Protein 7Y52 (pdb70)

Radius of gyration: 22.44 Å; Cα contacts (8 Å, |Δi|>4): 808; chains: 2; bounding box: 52×58×63 Å

Secondary structure (DSSP, 8-state):
--S--EEEE----SGGGTTBGGGHHHHHHHHHHHTTT--EEEETTTEEEEEEEETTEEEEEEEE-S-GGGHHHHHHHHHHHHT--GGGEEEEEEETTS-TT-EEEEEE---TT-HHHHHHHHHHT-SEEEEEEEE--SPPTT--HHHHHTSBPPTTTHHHHHHHHHHHHHHHHHHHTT--HHHHHHHH-/-EEEEE---SSGGGTTBGGGHHHHHHHHHHHHTT---EEETTTEEEEEEEETTEEEEEEEE-S-GGGTHHHHHHHHHHHT--GGGEEEEEEETTS-TT-EEEEEE---TT-HHHHHHHHHHT-SEEEEEEEE--SPPTT--HHHHHTSB--TTTHHHHHHHHHHHHHHHHHHHTT--HHHHHHHH-

B-factor: mean 31.74, std 9.85, range [12.6, 86.65]

Foldseek 3Di:
DAAAAEEEFEWEDDPLQCQFQFRLRVVLLVVLCVVLVWDWDDDPLQWTKTWDDDPHGIHIYIYHHPGQLQSLSRVLVVCVVVVHALNNYEYEGEDQPDAQLAKAKDQFDDCPPRNNLVNNCVSRVGRGHIYIYHYQYHQPDPDDPVRRRRDHRDPVRVVSNVNSSVVVSVLVVVRSVPDDSVRSNVVRD/DAEEEFEWEDDPLQCQFQFRLRVVLVVVLCVVQVWDWDDDPQQWTWTWDAFPHHIYIYIYHHPGQLQLLSRVLVVCVVVVHAQQRYEYEGEDQPDAQLAKAKDQFDDCNPRSNLVNNCVNNVGRGHIYIYHYQYHDPDPDDPVRRRRDHHDPVRVVSSVNSSVLVSVLVVVVSNPDHSVVSNVVGD

Organism: Enterococcus faecium (NCBI:txid1352)

Solvent-accessible surface area: 17062 Å² total; per-residue (Å²): 79,154,41,32,47,0,0,0,0,0,1,12,25,51,112,163,40,74,151,8,2,22,1,0,0,17,31,0,0,29,32,1,9,180,48,18,166,8,117,42,71,89,30,123,64,71,3,49,7,1,87,8,126,47,136,70,105,78,12,4,0,0,27,2,61,12,102,4,86,74,0,0,97,0,0,9,52,0,4,108,135,55,52,16,134,25,111,15,1,2,0,0,12,2,20,54,130,14,62,17,18,118,11,84,0,86,69,141,26,89,21,72,70,21,69,0,0,85,8,0,37,80,83,27,141,39,60,92,4,27,1,0,41,0,0,1,13,136,40,48,87,131,77,72,79,88,99,3,10,74,19,84,21,42,183,145,32,66,85,84,1,67,66,0,13,12,52,0,2,24,0,1,40,29,16,14,49,64,47,64,18,92,48,0,43,128,71,24,84,83,72,0,1,0,0,0,1,10,23,48,109,165,44,79,146,8,18,24,2,0,0,17,33,0,0,46,32,0,4,152,55,25,122,12,107,49,131,112,33,121,59,72,3,49,10,1,89,18,148,34,86,58,41,72,0,0,0,0,26,0,51,7,102,8,92,61,0,0,100,0,0,13,40,0,8,111,147,41,57,12,36,41,127,44,0,4,0,0,8,3,25,37,106,17,50,26,24,96,10,71,0,88,59,133,23,85,19,65,75,18,78,0,0,101,8,0,39,82,82,27,141,40,60,90,4,22,0,0,42,0,0,1,14,135,29,80,86,107,47,68,65,99,86,17,9,72,40,78,17,60,146,109,52,62,81,83,0,61,67,1,6,7,46,0,2,22,0,0,30,36,22,6,42,62,50,56,18,74,56,0,36,120,76,33,85

Nearest PDB structures (foldseek):
  7y52-assembly2_B  TM=9.949E-01  e=8.797E-41  Enterococcus faecium
  8iu6-assembly2_B  TM=9.894E-01  e=4.538E-39  Enterococcus faecium
  4yly-assembly1_A  TM=9.719E-01  e=1.284E-25  Staphylococcus aureus
  4yly-assembly2_B  TM=9.723E-01  e=1.656E-25  Staphylococcus aureus
  1ryb-assembly1_A  TM=9.528E-01  e=1.495E-22  Zea mays

Sequence (375 aa):
AMGMKMIVGLGNPGTKYQYTKHNIGFMVVDKIAREHHQQAATFKKNPFEAEVAEFFHNGEKILLVKPQTFMNESGRAVGPLMTYFGIIYPEELVVIYDDLDLAVGKIRLRQKGSAGGHNGIKSIIISSHLNTNVFDRIKVGIGRPEGKKTVVQHVLSPFSKENQPLIEESMMCCQSVKAVEYLIEGHSFVDAMNRFNMKMIVGLGNPGTKYQYTKHNIGFMVVDKIAREHQATFKKNPFEAEVAEFFHNGEKILLVKPQTFMNESGRAVGPLMMTTYFGIYPEELVVIYDDLDLAVGKIRLRQKGSAGGHNGIKSIISHLNTNVFDRIKVGIGRPEGKKTVVQHVLSPFSKENQPLIEESMCCQSVKAVEYLIEGHSFVDAMNRFN

Structure (mmCIF, N/CA/C/O backbone):
data_7Y52
#
_entry.id   7Y52
#
_cell.length_a   38.821
_cell.length_b   74.835
_cell.length_c   63.751
_cell.angle_alpha   90.000
_cell.angle_beta   104.851
_cell.angle_gamma   90.000
#
_symmetry.space_group_name_H-M   'P 1 21 1'
#
loop_
_entity.id
_entity.type
_entity.pdbx_description
1 polymer 'Peptidyl-tRNA hydrolase'
2 non-polymer 'SODIUM ION'
3 non-polymer DI(HYDROXYETHYL)ETHER
4 non-polymer 'SULFATE ION'
5 non-polymer 1,2-ETHANEDIOL
6 water water
#
loop_
_atom_site.group_PDB
_atom_site.id
_atom_site.type_symbol
_atom_site.label_atom_id
_atom_site.label_alt_id
_atom_site.label_comp_id
_atom_site.label_asym_id
_atom_site.label_entity_id
_atom_site.label_seq_id
_atom_site.pdbx_PDB_ins_code
_atom_site.Cartn_x
_atom_site.Cartn_y
_atom_site.Cartn_z
_atom_site.occupancy
_atom_site.B_iso_or_equiv
_atom_site.auth_seq_id
_atom_site.auth_comp_id
_atom_site.auth_asym_id
_atom_site.auth_atom_id
_atom_site.pdbx_PDB_model_num
ATOM 1 N N . ALA A 1 1 ? -1.13281 -35.50062 29.24971 1.000 46.10423 -2 ALA A N 1
ATOM 2 C CA . ALA A 1 1 ? -1.42780 -34.08994 29.04629 1.000 45.40730 -2 ALA A CA 1
ATOM 3 C C . ALA A 1 1 ? -0.97369 -33.68358 27.65684 1.000 57.55060 -2 ALA A C 1
ATOM 4 O O . ALA A 1 1 ? 0.14296 -34.03048 27.24247 1.000 58.99201 -2 ALA A O 1
ATOM 6 N N . MET A 1 2 ? -1.87643 -32.99281 26.94769 1.000 59.69597 -1 MET A N 1
ATOM 7 C CA . MET A 1 2 ? -1.67282 -32.41054 25.61980 1.000 59.07401 -1 MET A CA 1
ATOM 8 C C . MET A 1 2 ? -2.54408 -31.16243 25.52480 1.000 54.40505 -1 MET A C 1
ATOM 9 O O . MET A 1 2 ? -3.53108 -31.02211 26.25673 1.000 62.37313 -1 MET A O 1
ATOM 14 N N . GLY A 1 3 ? -2.16684 -30.24691 24.63148 1.000 49.10395 0 GLY A N 1
ATOM 15 C CA . GLY A 1 3 ? -2.95749 -29.04639 24.40317 1.000 41.43140 0 GLY A CA 1
ATOM 16 C C . GLY A 1 3 ? -2.63267 -27.88353 25.32520 1.000 35.51776 0 GLY A C 1
ATOM 17 O O . GLY A 1 3 ? -2.45250 -28.06954 26.52093 1.000 39.42019 0 GLY A O 1
ATOM 18 N N . MET A 1 4 ? -2.57533 -26.68036 24.79040 1.000 35.61483 1 MET A N 1
ATOM 19 C CA . MET A 1 4 ? -2.19285 -25.51406 25.57348 1.000 35.15744 1 MET A CA 1
ATOM 20 C C . MET A 1 4 ? -3.31355 -25.10008 26.52906 1.000 37.82405 1 MET A C 1
ATOM 21 O O . MET A 1 4 ? -4.45189 -24.88817 26.09884 1.000 34.24142 1 MET A O 1
ATOM 26 N N . LYS A 1 5 ? -2.97891 -24.94040 27.82400 1.000 35.62940 2 LYS A N 1
ATOM 27 C CA . LYS A 1 5 ? -3.94625 -24.57294 28.86400 1.000 33.37365 2 LYS A CA 1
ATOM 28 C C . LYS A 1 5 ? -3.44407 -23.34272 29.61067 1.000 36.90483 2 LYS A C 1
ATOM 29 O O . LYS A 1 5 ? -4.23747 -22.52280 30.07791 1.000 36.95718 2 LYS A O 1
ATOM 35 N N . MET A 1 6 ? -2.12684 -23.17197 29.68493 1.000 31.24578 3 MET A N 1
ATOM 36 C CA . MET A 1 6 ? -1.50028 -22.04298 30.37880 1.000 29.21321 3 MET A CA 1
ATOM 37 C C . MET A 1 6 ? -0.45480 -21.33613 29.54187 1.000 25.86637 3 MET A C 1
ATOM 38 O O . MET A 1 6 ? 0.49537 -21.97770 29.07436 1.000 24.16758 3 MET A O 1
ATOM 43 N N . ILE A 1 7 ? -0.58044 -20.01098 29.46801 1.000 22.47172 4 ILE A N 1
ATOM 44 C CA . ILE A 1 7 ? 0.45330 -19.10509 28.95987 1.000 22.79683 4 ILE A CA 1
ATOM 45 C C . ILE A 1 7 ? 1.00821 -18.24542 30.09175 1.000 20.00163 4 ILE A C 1
ATOM 46 O O . ILE A 1 7 ? 0.31061 -17.38927 30.65474 1.000 23.93349 4 ILE A O 1
ATOM 51 N N . VAL A 1 8 ? 2.28922 -18.43544 30.38501 1.000 20.25827 5 VAL A N 1
ATOM 52 C CA . VAL A 1 8 ? 2.98892 -17.65644 31.39145 1.000 16.91736 5 VAL A CA 1
ATOM 53 C C . VAL A 1 8 ? 3.83834 -16.58686 30.71052 1.000 19.24822 5 VAL A C 1
ATOM 54 O O . VAL A 1 8 ? 4.57380 -16.88448 29.76447 1.000 20.12485 5 VAL A O 1
ATOM 58 N N . GLY A 1 9 ? 3.71838 -15.33578 31.16261 1.000 17.40063 6 GLY A N 1
ATOM 59 C CA . GLY A 1 9 ? 4.58272 -14.24224 30.71133 1.000 16.21692 6 GLY A CA 1
ATOM 60 C C . GLY A 1 9 ? 5.47571 -13.82525 31.86972 1.000 19.91018 6 GLY A C 1
ATOM 61 O O . GLY A 1 9 ? 4.98214 -13.53710 32.95868 1.000 18.43437 6 GLY A O 1
ATOM 62 N N . LEU A 1 10 ? 6.78981 -13.80292 31.63245 1.000 17.67504 7 LEU A N 1
ATOM 63 C CA . LEU A 1 10 ? 7.74214 -13.52436 32.71311 1.000 14.30892 7 LEU A CA 1
ATOM 64 C C . LEU A 1 10 ? 8.00273 -12.04154 32.89167 1.000 18.24844 7 LEU A C 1
ATOM 65 O O . LEU A 1 10 ? 7.88941 -11.25090 31.95855 1.000 17.39102 7 LEU A O 1
ATOM 70 N N . GLY A 1 11 ? 8.40635 -11.66993 34.09932 1.000 17.07293 8 GLY A N 1
ATOM 71 C CA . GLY A 1 11 ? 8.72465 -10.28901 34.35761 1.000 13.88968 8 GLY A CA 1
ATOM 72 C C . GLY A 1 11 ? 8.79187 -10.07429 35.85676 1.000 19.31581 8 GLY A C 1
ATOM 73 O O . GLY A 1 11 ? 8.69191 -11.01652 36.62621 1.000 16.03677 8 GLY A O 1
ATOM 74 N N . ASN A 1 12 ? 8.90371 -8.79892 36.24663 1.000 20.84783 9 ASN A N 1
ATOM 75 C CA . ASN A 1 12 ? 8.98855 -8.36929 37.63339 1.000 16.82205 9 ASN A CA 1
ATOM 76 C C . ASN A 1 12 ? 7.76427 -7.53820 38.00074 1.000 21.81792 9 ASN A C 1
ATOM 77 O O . ASN A 1 12 ? 7.28104 -6.77062 37.16254 1.000 23.21599 9 ASN A O 1
ATOM 82 N N . PRO A 1 13 ? 7.25685 -7.65320 39.23759 1.000 21.66028 10 PRO A N 1
ATOM 83 C CA . PRO A 1 13 ? 6.06086 -6.90480 39.63642 1.000 22.68232 10 PRO A CA 1
ATOM 84 C C . PRO A 1 13 ? 6.40871 -5.45248 39.94504 1.000 26.37419 10 PRO A C 1
ATOM 85 O O . PRO A 1 13 ? 7.54324 -5.12795 40.30855 1.000 25.63103 10 PRO A O 1
ATOM 89 N N . GLY A 1 14 ? 5.43152 -4.58374 39.75952 1.000 27.45403 11 GLY A N 1
ATOM 90 C CA . GLY A 1 14 ? 5.51730 -3.20785 40.21824 1.000 33.78308 11 GLY A CA 1
ATOM 91 C C . GLY A 1 14 ? 5.69556 -2.22808 39.07552 1.000 30.17460 11 GLY A C 1
ATOM 92 O O . GLY A 1 14 ? 6.20784 -2.56851 38.00504 1.000 24.91842 11 GLY A O 1
ATOM 93 N N . THR A 1 15 ? 5.24461 -0.97866 39.29732 1.000 27.24062 12 THR A N 1
ATOM 94 C CA . THR A 1 15 ? 5.25473 0.01669 38.22465 1.000 29.34160 12 THR A CA 1
ATOM 95 C C . THR A 1 15 ? 6.66378 0.30785 37.76817 1.000 27.15398 12 THR A C 1
ATOM 96 O O . THR A 1 15 ? 6.87773 0.70196 36.61216 1.000 34.67613 12 THR A O 1
ATOM 100 N N . LYS A 1 16 ? 7.63235 0.11399 38.65100 1.000 24.09953 13 LYS A N 1
ATOM 101 C CA . LYS A 1 16 ? 9.00308 0.42571 38.30036 1.000 26.86255 13 LYS A CA 1
ATOM 102 C C . LYS A 1 16 ? 9.46109 -0.38587 37.10463 1.000 30.01396 13 LYS A C 1
ATOM 103 O O . LYS A 1 16 ? 10.20837 0.12252 36.26837 1.000 29.45775 13 LYS A O 1
ATOM 109 N N . TYR A 1 17 ? 8.97750 -1.62472 36.98196 1.000 25.36020 14 TYR A N 1
ATOM 110 C CA . TYR A 1 17 ? 9.46067 -2.57638 35.98840 1.000 23.32420 14 TYR A CA 1
ATOM 111 C C . TYR A 1 17 ? 8.56612 -2.71128 34.77736 1.000 26.08462 14 TYR A C 1
ATOM 112 O O . TYR A 1 17 ? 8.93535 -3.42496 33.83055 1.000 20.26101 14 TYR A O 1
ATOM 121 N N . GLN A 1 18 ? 7.40698 -2.04348 34.76718 1.000 22.53857 15 GLN A N 1
ATOM 122 C CA . GLN A 1 18 ? 6.35582 -2.43499 33.84451 1.000 24.17758 15 GLN A CA 1
ATOM 123 C C . GLN A 1 18 ? 6.70248 -2.20277 32.37201 1.000 20.75816 15 GLN A C 1
ATOM 124 O O . GLN A 1 18 ? 6.10843 -2.86690 31.51378 1.000 26.52846 15 GLN A O 1
ATOM 130 N N . TYR A 1 19 ? 7.65645 -1.32511 32.06158 1.000 21.16077 16 TYR A N 1
ATOM 131 C CA . TYR A 1 19 ? 8.05262 -1.07785 30.68141 1.000 26.05527 16 TYR A CA 1
ATOM 132 C C . TYR A 1 19 ? 9.47295 -1.53202 30.39853 1.000 22.52941 16 TYR A C 1
ATOM 133 O O . TYR A 1 19 ? 10.02625 -1.16251 29.35938 1.000 21.81484 16 TYR A O 1
ATOM 142 N N . THR A 1 20 ? 10.10166 -2.25619 31.32728 1.000 17.80121 17 THR A N 1
ATOM 143 C CA . THR A 1 20 ? 11.47740 -2.67230 31.12759 1.000 17.98361 17 THR A CA 1
ATOM 144 C C . THR A 1 20 ? 11.50996 -3.91933 30.21501 1.000 15.65303 17 THR A C 1
ATOM 145 O O . THR A 1 20 ? 10.53136 -4.65512 30.11678 1.000 19.46874 17 THR A O 1
ATOM 149 N N . LYS A 1 21 ? 12.64985 -4.12548 29.55411 1.000 17.80621 18 LYS A N 1
ATOM 150 C CA . LYS A 1 21 ? 12.79015 -5.22530 28.59125 1.000 16.08540 18 LYS A CA 1
ATOM 151 C C . LYS A 1 21 ? 12.49206 -6.57357 29.23339 1.000 16.83331 18 LYS A C 1
ATOM 152 O O . LYS A 1 21 ? 11.85908 -7.45314 28.63013 1.000 16.85460 18 LYS A O 1
ATOM 158 N N . HIS A 1 22 ? 12.87490 -6.72637 30.49860 1.000 18.77528 19 HIS A N 1
ATOM 159 C CA . HIS A 1 22 ? 12.81188 -8.02310 31.13352 1.000 19.05680 19 HIS A CA 1
ATOM 160 C C . HIS A 1 22 ? 11.35868 -8.34044 31.46274 1.000 18.92397 19 HIS A C 1
ATOM 161 O O . HIS A 1 22 ? 11.02284 -9.46629 31.86615 1.000 18.25725 19 HIS A O 1
ATOM 168 N N . ASN A 1 23 ? 10.46379 -7.36036 31.28159 1.000 13.56387 20 ASN A N 1
ATOM 169 C CA . ASN A 1 23 ? 9.03031 -7.59088 31.44097 1.000 15.42210 20 ASN A CA 1
ATOM 170 C C . ASN A 1 23 ? 8.31370 -7.82422 30.11238 1.000 19.23721 20 ASN A C 1
ATOM 171 O O . ASN A 1 23 ? 7.08833 -7.75837 30.07209 1.000 19.63191 20 ASN A O 1
ATOM 176 N N . ILE A 1 24 ? 9.03850 -8.09334 29.02229 1.000 19.37605 21 ILE A N 1
ATOM 177 C CA . ILE A 1 24 ? 8.34945 -8.28410 27.73448 1.000 20.34554 21 ILE A CA 1
ATOM 178 C C . ILE A 1 24 ? 7.30299 -9.39734 27.82708 1.000 21.35625 21 ILE A C 1
ATOM 179 O O . ILE A 1 24 ? 6.21429 -9.30840 27.22425 1.000 20.86158 21 ILE A O 1
ATOM 184 N N . GLY A 1 25 ? 7.57944 -10.44391 28.61970 1.000 20.12262 22 GLY A N 1
ATOM 185 C CA . GLY A 1 25 ? 6.57290 -11.48387 28.80175 1.000 17.51581 22 GLY A CA 1
ATOM 186 C C . GLY A 1 25 ? 5.27999 -10.92478 29.40010 1.000 25.26940 22 GLY A C 1
ATOM 187 O O . GLY A 1 25 ? 4.17618 -11.18959 28.89465 1.000 19.49056 22 GLY A O 1
ATOM 188 N N . PHE A 1 26 ? 5.39328 -10.10437 30.46314 1.000 20.16969 23 PHE A N 1
ATOM 189 C CA . PHE A 1 26 ? 4.18199 -9.44297 30.98897 1.000 22.67029 23 PHE A CA 1
ATOM 190 C C . PHE A 1 26 ? 3.43948 -8.70236 29.86744 1.000 22.83993 23 PHE A C 1
ATOM 191 O O . PHE A 1 26 ? 2.21231 -8.83262 29.70285 1.000 23.52084 23 PHE A O 1
ATOM 199 N N . MET A 1 27 ? 4.17783 -7.91437 29.09733 1.000 23.02325 24 MET A N 1
ATOM 200 C CA . MET A 1 27 ? 3.52806 -7.07548 28.09590 1.000 27.44759 24 MET A CA 1
ATOM 201 C C . MET A 1 27 ? 2.75035 -7.92718 27.09875 1.000 28.14114 24 MET A C 1
ATOM 202 O O . MET A 1 27 ? 1.56842 -7.64674 26.80777 1.000 24.64546 24 MET A O 1
ATOM 207 N N . VAL A 1 28 ? 3.33861 -9.06083 26.67482 1.000 22.82925 25 VAL A N 1
ATOM 208 C CA . VAL A 1 28 ? 2.63641 -9.84813 25.67234 1.000 21.94318 25 VAL A CA 1
ATOM 209 C C . VAL A 1 28 ? 1.38148 -10.42875 26.28500 1.000 24.95432 25 VAL A C 1
ATOM 210 O O . VAL A 1 28 ? 0.28585 -10.32691 25.71929 1.000 23.99180 25 VAL A O 1
ATOM 214 N N . VAL A 1 29 ? 1.47981 -10.94634 27.50688 1.000 24.25456 26 VAL A N 1
ATOM 215 C CA . VAL A 1 29 ? 0.26381 -11.57909 27.98967 1.000 23.83297 26 VAL A CA 1
ATOM 216 C C . VAL A 1 29 ? -0.75704 -10.51368 28.37658 1.000 27.78907 26 VAL A C 1
ATOM 217 O O . VAL A 1 29 ? -1.96709 -10.76575 28.27285 1.000 30.04109 26 VAL A O 1
ATOM 221 N N . ASP A 1 30 ? -0.30405 -9.29683 28.73253 1.000 29.13107 27 ASP A N 1
ATOM 222 C CA . ASP A 1 30 ? -1.25134 -8.18349 28.88712 1.000 31.11598 27 ASP A CA 1
ATOM 223 C C . ASP A 1 30 ? -2.00773 -7.94440 27.58035 1.000 39.32888 27 ASP A C 1
ATOM 224 O O . ASP A 1 30 ? -3.24290 -7.91254 27.55780 1.000 37.21713 27 ASP A O 1
ATOM 229 N N . LYS A 1 31 ? -1.26337 -7.83474 26.46595 1.000 37.70356 28 LYS A N 1
ATOM 230 C CA . LYS A 1 31 ? -1.87004 -7.64210 25.15032 1.000 35.70485 28 LYS A CA 1
ATOM 231 C C . LYS A 1 31 ? -2.84248 -8.77397 24.85762 1.000 36.21852 28 LYS A C 1
ATOM 232 O O . LYS A 1 31 ? -3.99102 -8.52536 24.45751 1.000 40.30479 28 LYS A O 1
ATOM 236 N N . ILE A 1 32 ? -2.44507 -10.02328 25.17468 1.000 32.77745 29 ILE A N 1
ATOM 237 C CA . ILE A 1 32 ? -3.31384 -11.16100 24.90692 1.000 28.11777 29 ILE A CA 1
ATOM 238 C C . ILE A 1 32 ? -4.58399 -11.04623 25.73268 1.000 41.65897 29 ILE A C 1
ATOM 239 O O . ILE A 1 32 ? -5.67553 -11.41990 25.28536 1.000 39.22332 29 ILE A O 1
ATOM 244 N N . ALA A 1 33 ? -4.45449 -10.55121 26.96746 1.000 38.70732 30 ALA A N 1
ATOM 245 C CA . ALA A 1 33 ? -5.62107 -10.31360 27.81039 1.000 41.39158 30 ALA A CA 1
ATOM 246 C C . ALA A 1 33 ? -6.56332 -9.27783 27.19010 1.000 34.21116 30 ALA A C 1
ATOM 247 O O . ALA A 1 33 ? -7.76538 -9.51881 27.08775 1.000 40.37541 30 ALA A O 1
ATOM 249 N N . ARG A 1 34 ? -6.03242 -8.12907 26.74678 1.000 39.80850 31 ARG A N 1
ATOM 250 C CA . ARG A 1 34 ? -6.92833 -7.06952 26.27090 1.000 42.87177 31 ARG A CA 1
ATOM 251 C C . ARG A 1 34 ? -7.62911 -7.47408 24.98427 1.000 46.62249 31 ARG A C 1
ATOM 252 O O . ARG A 1 34 ? -8.78701 -7.09261 24.76716 1.000 42.43506 31 ARG A O 1
ATOM 259 N N . GLU A 1 35 ? -6.95561 -8.25158 24.13148 1.000 47.93288 32 GLU A N 1
ATOM 260 C CA . GLU A 1 35 ? -7.56039 -8.76890 22.90779 1.000 47.16384 32 GLU A CA 1
ATOM 261 C C . GLU A 1 35 ? -8.45061 -9.98353 23.14402 1.000 41.79425 32 GLU A C 1
ATOM 262 O O . GLU A 1 35 ? -9.03683 -10.47368 22.17450 1.000 51.25603 32 GLU A O 1
ATOM 268 N N A HIS A 1 36 ? -8.68783 -10.45493 24.42101 0.475 40.70371 33 HIS A N 1
ATOM 269 N N B HIS A 1 36 ? -8.42955 -10.54457 24.34070 0.525 40.73781 33 HIS A N 1
ATOM 270 C CA A HIS A 1 36 ? -9.49161 -11.67433 24.58227 0.475 36.77178 33 HIS A CA 1
ATOM 271 C CA B HIS A 1 36 ? -9.52865 -11.35859 24.80034 0.525 37.19274 33 HIS A CA 1
ATOM 272 C C A HIS A 1 36 ? -10.43722 -11.81195 25.80255 0.475 39.53480 33 HIS A C 1
ATOM 273 C C B HIS A 1 36 ? -10.31682 -10.57941 25.83873 0.525 37.50251 33 HIS A C 1
ATOM 274 O O A HIS A 1 36 ? -10.85278 -12.94160 26.10212 0.475 32.92792 33 HIS A O 1
ATOM 275 O O B HIS A 1 36 ? -11.22795 -11.13451 26.46788 0.525 36.61837 33 HIS A O 1
ATOM 288 N N A GLN A 1 37 ? -10.81259 -10.73451 26.50516 0.475 36.70869 34 GLN A N 1
ATOM 289 N N B GLN A 1 37 ? -9.96122 -9.29538 26.01811 0.525 32.81224 34 GLN A N 1
ATOM 290 C CA A GLN A 1 37 ? -11.78578 -10.77550 27.62385 0.475 36.07747 34 GLN A CA 1
ATOM 291 C CA B GLN A 1 37 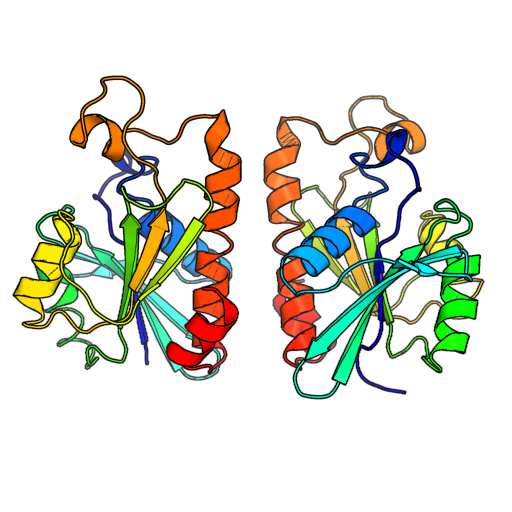? -10.60012 -8.38462 26.96929 0.525 35.36481 34 GLN A CA 1
ATOM 292 C C A GLN A 1 37 ? -11.28735 -11.54448 28.84022 0.475 37.63343 34 GLN A C 1
ATOM 293 C C B GLN A 1 37 ? -10.73517 -9.01300 28.36321 0.525 36.79280 34 GLN A C 1
ATOM 294 O O A GLN A 1 37 ? -12.09250 -12.15639 29.55067 0.475 37.30544 34 GLN A O 1
ATOM 295 O O B GLN A 1 37 ? -11.64685 -8.68303 29.11817 0.525 35.54615 34 GLN A O 1
ATOM 306 N N A ALA A 1 38 ? -9.98188 -11.50321 29.10983 0.475 37.23973 35 ALA A N 1
ATOM 307 N N B ALA A 1 38 ? -9.79695 -9.89278 28.72977 0.525 37.14381 35 ALA A N 1
ATOM 308 C CA A ALA A 1 38 ? -9.40176 -12.13089 30.29398 0.475 41.95205 35 ALA A CA 1
ATOM 309 C CA B ALA A 1 38 ? -9.99597 -10.81424 29.84374 0.525 38.93934 35 ALA A CA 1
ATOM 310 C C A ALA A 1 38 ? -8.94413 -11.03768 31.26890 0.475 40.70729 35 ALA A C 1
ATOM 311 C C B ALA A 1 38 ? -9.39124 -10.24000 31.12244 0.525 40.64287 35 ALA A C 1
ATOM 312 O O A ALA A 1 38 ? -7.92435 -10.37879 31.05593 0.475 41.17293 35 ALA A O 1
ATOM 313 O O B ALA A 1 38 ? -8.61423 -9.27827 31.07581 0.525 42.29008 35 ALA A O 1
ATOM 316 N N . THR A 1 39 ? -9.77640 -10.81071 32.28649 1.000 45.83252 36 THR A N 1
ATOM 317 C CA . THR A 1 39 ? -9.46324 -10.12847 33.54710 1.000 44.90742 36 THR A CA 1
ATOM 318 C C . THR A 1 39 ? -8.46908 -10.86957 34.43828 1.000 40.86405 36 THR A C 1
ATOM 319 O O . THR A 1 39 ? -8.73291 -1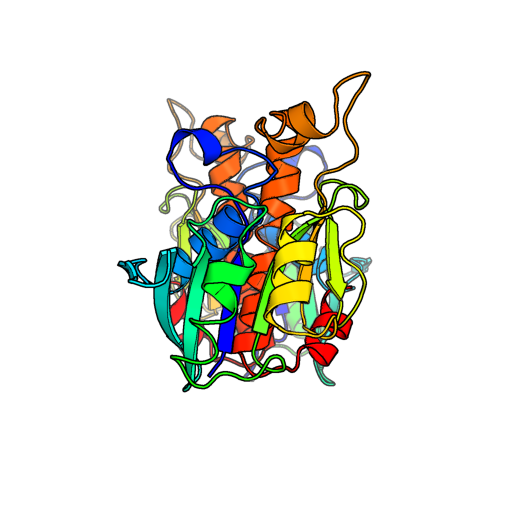2.00829 34.86683 1.000 40.90165 36 THR A O 1
ATOM 323 N N . PHE A 1 40 ? -7.38284 -10.16130 34.79409 1.000 40.19045 37 PHE A N 1
ATOM 324 C CA . PHE A 1 40 ? -6.34942 -10.63823 35.71606 1.000 40.64733 37 PHE A CA 1
ATOM 325 C C . PHE A 1 40 ? -6.77395 -10.40465 37.15953 1.000 39.09650 37 PHE A C 1
ATOM 326 O O . PHE A 1 40 ? -7.04237 -9.26444 37.55392 1.000 44.57590 37 PHE A O 1
ATOM 334 N N . LYS A 1 41 ? -6.76778 -11.45973 37.96281 1.000 44.14881 38 LYS A N 1
ATOM 335 C CA . LYS A 1 41 ? -7.09298 -11.36197 39.37637 1.000 45.30068 38 LYS A CA 1
ATOM 336 C C . LYS A 1 41 ? -5.89796 -11.83213 40.20270 1.000 47.43199 38 LYS A C 1
ATOM 337 O O . LYS A 1 41 ? -5.18526 -12.76787 39.80765 1.000 44.82431 38 LYS A O 1
ATOM 340 N N . LYS A 1 42 ? -5.64555 -11.15389 41.32685 1.000 46.63837 39 LYS A N 1
ATOM 341 C CA . LYS A 1 42 ? -4.65638 -11.65341 42.27226 1.000 43.16093 39 LYS A CA 1
ATOM 342 C C . LYS A 1 42 ? -4.99190 -13.09041 42.63135 1.000 37.72781 39 LYS A C 1
ATOM 343 O O . LYS A 1 42 ? -6.15783 -13.45159 42.76673 1.000 43.02326 39 LYS A O 1
ATOM 345 N N . ASN A 1 43 ? -3.96942 -13.92716 42.76105 1.000 40.29690 40 ASN A N 1
ATOM 346 C CA . ASN A 1 43 ? -4.15928 -15.35496 42.97948 1.000 39.46754 40 ASN A CA 1
ATOM 347 C C . ASN A 1 43 ? -3.27010 -15.77391 44.13842 1.000 39.05147 40 ASN A C 1
ATOM 348 O O . ASN A 1 43 ? -2.18914 -15.20520 44.28838 1.000 40.53905 40 ASN A O 1
ATOM 353 N N . PRO A 1 44 ? -3.69069 -16.72953 44.98452 1.000 48.64733 41 PRO A N 1
ATOM 354 C CA . PRO A 1 44 ? -2.87889 -17.06401 46.18217 1.000 51.02850 41 PRO A CA 1
ATOM 355 C C . PRO A 1 44 ? -1.48319 -17.63112 45.88270 1.000 45.54551 41 PRO A C 1
ATOM 356 O O . PRO A 1 44 ? -0.60637 -17.57291 46.76540 1.000 38.99312 41 PRO A O 1
ATOM 360 N N . PHE A 1 45 ? -1.22872 -18.11443 44.66036 1.000 44.56499 42 PHE A N 1
ATOM 361 C CA . PHE A 1 45 ? 0.05174 -18.73433 44.31974 1.000 36.83793 42 PHE A CA 1
ATOM 362 C C . PHE A 1 45 ? 1.04938 -17.73304 43.76032 1.000 33.18205 42 PHE A C 1
ATOM 363 O O . PHE A 1 45 ? 1.84436 -18.07477 42.88161 1.000 33.74984 42 PHE A O 1
ATOM 371 N N . GLU A 1 46 ? 1.02729 -16.50680 44.28413 1.000 29.55833 43 GLU A N 1
ATOM 372 C CA . GLU A 1 46 ? 1.99191 -15.45738 43.95623 1.000 33.87154 43 GLU A CA 1
ATOM 373 C C . GLU A 1 46 ? 1.99912 -15.13286 42.45966 1.000 27.97511 43 GLU A C 1
ATOM 374 O O . GLU A 1 46 ? 3.04343 -14.94990 41.84838 1.000 22.00397 43 GLU A O 1
ATOM 380 N N . ALA A 1 47 ? 0.80810 -14.96772 41.90333 1.000 31.48368 44 ALA A N 1
ATOM 381 C CA . ALA A 1 47 ? 0.64302 -14.72081 40.48886 1.000 30.72278 44 ALA A CA 1
ATOM 382 C C . ALA A 1 47 ? -0.61703 -13.89688 40.29203 1.000 34.98541 44 ALA A C 1
ATOM 383 O O . ALA A 1 47 ? -1.55308 -14.00511 41.08232 1.000 41.20046 44 ALA A O 1
ATOM 385 N N . GLU A 1 48 ? -0.65122 -13.11215 39.21521 1.000 29.43030 45 GLU A N 1
ATOM 386 C CA . GLU A 1 48 ? -1.90611 -12.61110 38.66056 1.000 33.21102 45 GLU A CA 1
ATOM 387 C C . GLU A 1 48 ? -2.35759 -13.60647 37.58333 1.000 40.79918 45 GLU A C 1
ATOM 388 O O . GLU A 1 48 ? -1.56059 -13.98025 36.70463 1.000 28.45525 45 GLU A O 1
ATOM 394 N N . VAL A 1 49 ? -3.62113 -14.04984 37.65236 1.000 39.17436 46 VAL A N 1
ATOM 395 C CA . VAL A 1 49 ? -4.14654 -15.07575 36.75423 1.000 31.87598 46 VAL A CA 1
ATOM 396 C C . VAL A 1 49 ? -5.40617 -14.54364 36.07805 1.000 44.09304 46 VAL A C 1
ATOM 397 O O . VAL A 1 49 ? -6.31630 -14.05612 36.75145 1.000 39.34890 46 VAL A O 1
ATOM 401 N N . ALA A 1 50 ? -5.44625 -14.60837 34.74659 1.000 40.61770 47 ALA A N 1
ATOM 402 C CA . ALA A 1 50 ? -6.63851 -14.27978 33.97487 1.000 40.70512 47 ALA A CA 1
ATOM 403 C C . ALA A 1 50 ? -7.12329 -15.52974 33.25230 1.000 46.30343 47 ALA A C 1
ATOM 404 O O . ALA A 1 50 ? -6.34023 -16.43417 32.93916 1.000 37.78599 47 ALA A O 1
ATOM 406 N N . GLU A 1 51 ? -8.42118 -15.58493 32.97615 1.000 46.89783 48 GLU A N 1
ATOM 407 C CA . GLU A 1 51 ? -8.97391 -16.73109 32.28102 1.000 40.79792 48 GLU A CA 1
ATOM 408 C C . GLU A 1 51 ? -9.86279 -16.23523 31.15933 1.000 46.93128 48 GLU A C 1
ATOM 409 O O . GLU A 1 51 ? -10.47676 -15.16275 31.26033 1.000 43.45168 48 GLU A O 1
ATOM 415 N N . PHE A 1 52 ? -9.80859 -16.95758 30.03764 1.000 49.48793 49 PHE A N 1
ATOM 416 C CA . PHE A 1 52 ? -10.73824 -16.75522 28.93802 1.000 40.15680 49 PHE A CA 1
ATOM 417 C C . PHE A 1 52 ? -11.08597 -18.10778 28.36694 1.000 41.63356 49 PHE A C 1
ATOM 418 O O . PHE A 1 52 ? -10.58473 -19.14866 28.79643 1.000 45.49518 49 PHE A O 1
ATOM 426 N N . PHE A 1 53 ? -12.02279 -18.09142 27.44236 1.000 48.48884 50 PHE A N 1
ATOM 427 C CA . PHE A 1 53 ? -12.54093 -19.32008 26.87649 1.000 46.36571 50 PHE A CA 1
ATOM 428 C C . PHE A 1 53 ? -12.46248 -19.28871 25.35880 1.000 40.23681 50 PHE A C 1
ATOM 429 O O . PHE A 1 53 ? -12.57614 -18.23050 24.73202 1.000 44.07544 50 PHE A O 1
ATOM 437 N N . HIS A 1 54 ? -12.20383 -20.45416 24.79061 1.000 48.96228 51 HIS A N 1
ATOM 438 C CA . HIS A 1 54 ? -12.20971 -20.61780 23.35209 1.000 48.74970 51 HIS A CA 1
ATOM 439 C C . HIS A 1 54 ? -12.89763 -21.94141 23.10064 1.000 50.84786 51 HIS A C 1
ATOM 440 O O . HIS A 1 54 ? -12.52431 -22.96338 23.69351 1.000 49.34977 51 HIS A O 1
ATOM 447 N N . ASN A 1 55 ? -13.85322 -21.92995 22.17030 1.000 56.29296 52 ASN A N 1
ATOM 448 C CA . ASN A 1 55 ? -14.80636 -23.02861 22.06270 1.000 58.38601 52 ASN A CA 1
ATOM 449 C C . ASN A 1 55 ? -15.30757 -23.25249 23.49013 1.000 50.88734 52 ASN A C 1
ATOM 450 O O . ASN A 1 55 ? -15.64321 -22.26897 24.16958 1.000 55.77955 52 ASN A O 1
ATOM 455 N N . GLY A 1 56 ? -15.29540 -24.47447 24.01132 1.000 53.49557 53 GLY A N 1
ATOM 456 C CA . GLY A 1 56 ? -15.72913 -24.68154 25.38704 1.000 45.81049 53 GLY A CA 1
ATOM 457 C C . GLY A 1 56 ? -14.62560 -24.87516 26.40076 1.000 56.76214 53 GLY A C 1
ATOM 458 O O . GLY A 1 56 ? -14.87030 -25.41039 27.48996 1.000 57.38742 53 GLY A O 1
ATOM 459 N N . GLU A 1 57 ? -13.41135 -24.43102 26.08434 1.000 57.41892 54 GLU A N 1
ATOM 460 C CA . GLU A 1 57 ? -12.27383 -24.72364 26.93731 1.000 53.08892 54 GLU A CA 1
ATOM 461 C C . GLU A 1 57 ? -11.66493 -23.43790 27.50550 1.000 50.06717 54 GLU A C 1
ATOM 462 O O . GLU A 1 57 ? -11.74688 -22.34230 26.91801 1.000 44.76393 54 GLU A O 1
ATOM 468 N N . LYS A 1 58 ? -11.07774 -23.59947 28.69012 1.000 50.63632 55 LYS A N 1
ATOM 469 C CA . LYS A 1 58 ? -10.43562 -22.52398 29.42881 1.000 48.12385 55 LYS A CA 1
ATOM 470 C C . LYS A 1 58 ? -8.96896 -22.39132 29.03087 1.000 37.21111 55 LYS A C 1
ATOM 471 O O . LYS A 1 58 ? -8.24566 -23.38862 28.99525 1.000 43.33308 55 LYS A O 1
ATOM 477 N N . ILE A 1 59 ? -8.53774 -21.17101 28.74230 1.000 41.53817 56 ILE A N 1
ATOM 478 C CA . ILE A 1 59 ? -7.11633 -20.84797 28.61357 1.000 42.30552 56 ILE A CA 1
ATOM 479 C C . ILE A 1 59 ? -6.77821 -19.83658 29.70646 1.000 40.01083 56 ILE A C 1
ATOM 480 O O . ILE A 1 59 ? -7.48524 -18.83258 29.86827 1.000 39.56645 56 ILE A O 1
ATOM 485 N N . LEU A 1 60 ? -5.69469 -20.10414 30.44425 1.000 41.28570 57 LEU A N 1
ATOM 486 C CA . LEU A 1 60 ? -5.20295 -19.26376 31.53495 1.000 36.13077 57 LEU A CA 1
ATOM 487 C C . LEU A 1 60 ? -3.96388 -18.47351 31.13052 1.000 33.45144 57 LEU A C 1
ATOM 488 O O . LEU A 1 60 ? -3.05683 -19.01687 30.48450 1.000 32.88284 57 LEU A O 1
ATOM 493 N N . LEU A 1 61 ? -3.93724 -17.19852 31.51792 1.000 29.66560 58 LEU A N 1
ATOM 494 C CA . LEU A 1 61 ? -2.79651 -16.30413 31.37877 1.000 27.66107 58 LEU A CA 1
ATOM 495 C C . LEU A 1 61 ? -2.22732 -15.97538 32.76286 1.000 33.81328 58 LEU A C 1
ATOM 496 O O . LEU A 1 61 ? -2.96799 -15.57467 33.66822 1.000 32.07815 58 LEU A O 1
ATOM 501 N N . VAL A 1 62 ? -0.91121 -16.09533 32.92445 1.000 31.18695 59 VAL A N 1
ATOM 502 C CA . VAL A 1 62 ? -0.28095 -16.00941 34.24254 1.000 26.18318 59 VAL A CA 1
ATOM 503 C C . VAL A 1 62 ? 0.87057 -15.01398 34.19146 1.000 30.02073 59 VAL A C 1
ATOM 504 O O . VAL A 1 62 ? 1.72954 -15.11055 33.30360 1.000 21.22322 59 VAL A O 1
ATOM 508 N N . LYS A 1 63 ? 0.90213 -14.06847 35.14859 1.000 24.10596 60 LYS A N 1
ATOM 509 C CA . LYS A 1 63 ? 2.05672 -13.18304 35.37771 1.000 21.42495 60 LYS A CA 1
ATOM 510 C C . LYS A 1 63 ? 2.55564 -13.49014 36.78420 1.000 27.59153 60 LYS A C 1
ATOM 511 O O . LYS A 1 63 ? 1.89436 -13.10075 37.76707 1.000 25.71706 60 LYS A O 1
ATOM 517 N N . PRO A 1 64 ? 3.64390 -14.24389 36.95562 1.000 18.14659 61 PRO A N 1
ATOM 518 C CA . PRO A 1 64 ? 4.13217 -14.48176 38.32110 1.000 18.49735 61 PRO A CA 1
ATOM 519 C C . PRO A 1 64 ? 4.47620 -13.15559 38.96745 1.000 22.75752 61 PRO A C 1
ATOM 520 O O . PRO A 1 64 ? 4.89488 -12.21281 38.30328 1.000 19.56091 61 PRO A O 1
ATOM 524 N N . GLN A 1 65 ? 4.24006 -13.07712 40.27797 1.000 21.31590 62 GLN A N 1
ATOM 525 C CA . GLN A 1 65 ? 4.47703 -11.85784 41.03532 1.000 24.54354 62 GLN A CA 1
ATOM 526 C C . GLN A 1 65 ? 5.56675 -12.09118 42.07515 1.000 26.32360 62 GLN A C 1
ATOM 527 O O . GLN A 1 65 ? 5.54786 -11.49692 43.13828 1.000 24.34604 62 GLN A O 1
ATOM 533 N N . THR A 1 66 ? 6.48908 -13.00872 41.79731 1.000 21.72236 63 THR A N 1
ATOM 534 C CA . THR A 1 66 ? 7.55351 -13.41974 42.69986 1.000 21.66646 63 THR A CA 1
ATOM 535 C C . THR A 1 66 ? 8.85442 -12.62314 42.56865 1.000 21.62155 63 THR A C 1
ATOM 536 O O . THR A 1 66 ? 9.72561 -12.76051 43.43867 1.000 21.82584 63 THR A O 1
ATOM 540 N N . PHE A 1 67 ? 8.97768 -11.80197 41.51767 1.000 19.23817 64 PHE A N 1
ATOM 541 C CA . PHE A 1 67 ? 10.20677 -11.36005 40.85283 1.000 16.18548 64 PHE A CA 1
ATOM 542 C C . PHE A 1 67 ? 10.75592 -12.47615 40.00041 1.000 19.99219 64 PHE A C 1
ATOM 543 O O . PHE A 1 67 ? 10.57976 -13.65420 40.30833 1.000 19.57175 64 PHE A O 1
ATOM 551 N N . MET A 1 68 ? 11.44369 -12.07371 38.93558 1.000 21.30031 65 MET A N 1
ATOM 552 C CA . MET A 1 68 ? 11.81028 -12.94368 37.82382 1.000 17.04425 65 MET A CA 1
ATOM 553 C C . MET A 1 68 ? 12.48706 -14.23392 38.32239 1.000 18.51033 65 MET A C 1
ATOM 554 O O . MET A 1 68 ? 12.15010 -15.34456 37.90050 1.000 19.90072 65 MET A O 1
ATOM 559 N N . ASN A 1 69 ? 13.48993 -14.09351 39.20166 1.000 19.90392 66 ASN A N 1
ATOM 560 C CA . ASN A 1 69 ? 14.36427 -15.21692 39.52826 1.000 23.83480 66 ASN A CA 1
ATOM 561 C C . ASN A 1 69 ? 13.69154 -16.26851 40.38184 1.000 22.35223 66 ASN A C 1
ATOM 562 O O . ASN A 1 69 ? 14.30611 -17.30801 40.63232 1.000 22.25491 66 ASN A O 1
ATOM 567 N N . GLU A 1 70 ? 12.46817 -16.02045 40.84287 1.000 18.52009 67 GLU A N 1
ATOM 568 C CA . GLU A 1 70 ? 11.70809 -17.01641 41.59714 1.000 20.18761 67 GLU A CA 1
ATOM 569 C C . GLU A 1 70 ? 10.39516 -17.35464 40.90547 1.000 20.67595 67 GLU A C 1
ATOM 570 O O . GLU A 1 70 ? 9.48410 -17.87678 41.56581 1.000 18.57535 67 GLU A O 1
ATOM 576 N N . SER A 1 71 ? 10.28397 -17.07464 39.58623 1.000 16.96526 68 SER A N 1
ATOM 577 C CA . SER A 1 71 ? 9.02230 -17.32525 38.86513 1.000 20.94986 68 SER A CA 1
ATOM 578 C C . SER A 1 71 ? 8.46913 -18.73845 39.06864 1.000 20.77191 68 SER A C 1
ATOM 579 O O . SER A 1 71 ? 7.24681 -18.92097 39.19799 1.000 19.35583 68 SER A O 1
ATOM 582 N N . GLY A 1 72 ? 9.34400 -19.75222 39.07405 1.000 19.53516 69 GLY A N 1
ATOM 583 C CA . GLY A 1 72 ? 8.88102 -21.13345 39.21975 1.000 19.76729 69 GLY A CA 1
ATOM 584 C C . GLY A 1 72 ? 8.10011 -21.35564 40.49447 1.000 25.43724 69 GLY A C 1
ATOM 585 O O . GLY A 1 72 ? 7.23936 -22.23676 40.56763 1.000 22.08171 69 GLY A O 1
ATOM 586 N N . ARG A 1 73 ? 8.40460 -20.56917 41.51361 1.000 23.31607 70 ARG A N 1
ATOM 587 C CA . ARG A 1 73 ? 7.75189 -20.70032 42.79611 1.000 24.33885 70 ARG A CA 1
ATOM 588 C C . ARG A 1 73 ? 6.26868 -20.41713 42.68417 1.000 26.32323 70 ARG A C 1
ATOM 589 O O . ARG A 1 73 ? 5.45883 -20.94800 43.46732 1.000 26.88244 70 ARG A O 1
ATOM 597 N N . ALA A 1 74 ? 5.89169 -19.60194 41.71686 1.000 24.76262 71 ALA A N 1
ATOM 598 C CA . ALA A 1 74 ? 4.49202 -19.41411 41.40629 1.000 25.57726 71 ALA A CA 1
ATOM 599 C C . ALA A 1 74 ? 4.03157 -20.45119 40.39884 1.000 27.59331 71 ALA A C 1
ATOM 600 O O . ALA A 1 74 ? 2.96726 -21.05499 40.57308 1.000 29.98667 71 ALA A O 1
ATOM 602 N N . VAL A 1 75 ? 4.82559 -20.67995 39.34350 1.000 26.97355 72 VAL A N 1
ATOM 603 C CA . VAL A 1 75 ? 4.28313 -21.42151 38.20504 1.000 20.99776 72 VAL A CA 1
ATOM 604 C C . VAL A 1 75 ? 4.10302 -22.89799 38.54968 1.000 25.83312 72 VAL A C 1
ATOM 605 O O . VAL A 1 75 ? 3.06358 -23.49761 38.23249 1.000 26.47786 72 VAL A O 1
ATOM 609 N N . GLY A 1 76 ? 5.09338 -23.51278 39.20101 1.000 20.73396 73 GLY A N 1
ATOM 610 C CA . GLY A 1 76 ? 4.98313 -24.91485 39.55352 1.000 24.35875 73 GLY A CA 1
ATOM 611 C C . GLY A 1 76 ? 3.73852 -25.24420 40.35714 1.000 31.03887 73 GLY A C 1
ATOM 612 O O . GLY A 1 76 ? 2.92995 -26.10299 39.97911 1.000 30.27288 73 GLY A O 1
ATOM 613 N N . PRO A 1 77 ? 3.57763 -24.58247 41.51215 1.000 32.47197 74 PRO A N 1
ATOM 614 C CA . PRO A 1 77 ? 2.38617 -24.86684 42.34920 1.000 27.24399 74 PRO A CA 1
ATOM 615 C C . PRO A 1 77 ? 1.07393 -24.47581 41.68029 1.000 34.57525 74 PRO A C 1
ATOM 616 O O . PRO A 1 77 ? 0.10152 -25.25105 41.75329 1.000 38.12595 74 PRO A O 1
ATOM 620 N N . LEU A 1 78 ? 1.02528 -23.32527 40.99024 1.000 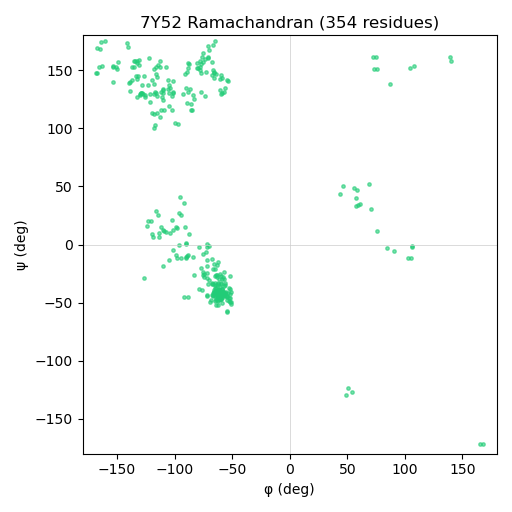26.84525 75 LEU A N 1
ATOM 621 C CA . LEU A 1 78 ? -0.17663 -22.92385 40.27024 1.000 28.48460 75 LEU A CA 1
ATOM 622 C C . LEU A 1 78 ? -0.58583 -23.98095 39.24678 1.000 35.47194 75 LEU A C 1
ATOM 623 O O . LEU A 1 78 ? -1.77635 -24.28928 39.07878 1.000 31.95819 75 LEU A O 1
ATOM 628 N N . MET A 1 79 ? 0.39868 -24.54427 38.55679 1.000 28.15935 76 MET A N 1
ATOM 629 C CA . MET A 1 79 ? 0.12259 -25.54331 37.54286 1.000 30.38293 76 MET A CA 1
ATOM 630 C C . MET A 1 79 ? -0.44862 -26.78964 38.20646 1.000 31.84818 76 MET A C 1
ATOM 631 O O . MET A 1 79 ? -1.41702 -27.37967 37.72691 1.000 31.25222 76 MET A O 1
ATOM 636 N N . THR A 1 80 ? 0.11518 -27.16590 39.35341 1.000 33.13955 77 THR A N 1
ATOM 637 C CA . THR A 1 80 ? -0.47555 -28.24005 40.13671 1.000 34.24640 77 THR A CA 1
ATOM 638 C C . THR A 1 80 ? -1.91668 -27.89556 40.53884 1.000 38.15894 77 THR A C 1
ATOM 639 O O . THR A 1 80 ? -2.81514 -28.74145 40.45820 1.000 35.10343 77 THR A O 1
ATOM 643 N N . TYR A 1 81 ? -2.17040 -26.62367 40.86476 1.000 35.63081 78 TYR A N 1
ATOM 644 C CA . TYR A 1 81 ? -3.50058 -26.18663 41.29052 1.000 40.63938 78 TYR A CA 1
ATOM 645 C C . TYR A 1 81 ? -4.56216 -26.45373 40.22806 1.000 39.96609 78 TYR A C 1
ATOM 646 O O . TYR A 1 81 ? -5.70119 -26.80611 40.55943 1.000 37.41254 78 TYR A O 1
ATOM 655 N N . PHE A 1 82 ? -4.24824 -26.19068 38.96213 1.000 34.30134 79 PHE A N 1
ATOM 656 C CA . PHE A 1 82 ? -5.17636 -26.43223 37.87358 1.000 32.67756 79 PHE A CA 1
ATOM 657 C C . PHE A 1 82 ? -5.02989 -27.84134 37.29315 1.000 29.05917 79 PHE A C 1
ATOM 658 O O . PHE A 1 82 ? -5.74771 -28.17526 36.35649 1.000 33.51784 79 PHE A O 1
ATOM 666 N N . GLY A 1 83 ? -4.13818 -28.66243 37.82706 1.000 27.28324 80 GLY A N 1
ATOM 667 C CA . GLY A 1 83 ? -3.93642 -29.99773 37.29980 1.000 31.68716 80 GLY A CA 1
ATOM 668 C C . GLY A 1 83 ? -3.26496 -30.04524 35.93707 1.000 30.94343 80 GLY A C 1
ATOM 669 O O . GLY A 1 83 ? -3.49292 -30.98213 35.18198 1.000 30.05679 80 GLY A O 1
ATOM 670 N N . ILE A 1 84 ? -2.40693 -29.07911 35.62017 1.000 29.75927 81 ILE A N 1
ATOM 671 C CA A ILE A 1 84 ? -1.75527 -28.90676 34.32116 0.480 30.23843 81 ILE A CA 1
ATOM 672 C CA B ILE A 1 84 ? -1.79516 -29.05332 34.30284 0.520 30.18631 81 ILE A CA 1
ATOM 673 C C . ILE A 1 84 ? -0.30944 -29.39277 34.38941 1.000 29.06049 81 ILE A C 1
ATOM 674 O O . ILE A 1 84 ? 0.32629 -29.38142 35.45793 1.000 24.90957 81 ILE A O 1
ATOM 683 N N . TYR A 1 85 ? 0.22486 -29.80242 33.24488 1.000 21.75403 82 TYR A N 1
ATOM 684 C CA . TYR A 1 85 ? 1.55036 -30.38664 33.11951 1.000 24.26016 82 TYR A CA 1
ATOM 685 C C . TYR A 1 85 ? 2.38296 -29.55951 32.14437 1.000 25.70844 82 TYR A C 1
ATOM 686 O O . TYR A 1 85 ? 1.83426 -28.73139 31.39632 1.000 20.41550 82 TYR A O 1
ATOM 695 N N . PRO A 1 86 ? 3.72077 -29.69378 32.19177 1.000 22.27049 83 PRO A N 1
ATOM 696 C CA . PRO A 1 86 ? 4.59408 -28.88799 31.28836 1.000 20.85318 83 PRO A CA 1
ATOM 697 C C . PRO A 1 86 ? 4.21726 -28.96758 29.79742 1.000 23.00858 83 PRO A C 1
ATOM 698 O O . PRO A 1 86 ? 4.40381 -27.99762 29.04214 1.000 18.72985 83 PRO A O 1
ATOM 702 N N . GLU A 1 87 ? 3.60063 -30.07223 29.37373 1.000 27.18908 84 GLU A N 1
ATOM 703 C CA . GLU A 1 87 ? 3.14354 -30.21343 27.99108 1.000 26.04561 84 GLU A CA 1
ATOM 704 C C . GLU A 1 87 ? 2.04369 -29.23829 27.61506 1.000 25.19850 84 GLU A C 1
ATOM 705 O O . GLU A 1 87 ? 1.86996 -28.95455 26.43044 1.000 26.25601 84 GLU A O 1
ATOM 711 N N . GLU A 1 88 ? 1.31712 -28.68844 28.58666 1.000 18.71721 85 GLU A N 1
ATOM 712 C CA . GLU A 1 88 ? 0.21957 -27.77695 28.33755 1.000 26.26780 85 GLU A CA 1
ATOM 713 C C . GLU A 1 88 ? 0.61873 -26.32712 28.57224 1.000 25.57759 85 GLU A C 1
ATOM 714 O O . GLU A 1 88 ? -0.24396 -25.43885 28.62091 1.000 25.20777 85 GLU A O 1
ATOM 720 N N . LEU A 1 89 ? 1.91752 -26.08003 28.71018 1.000 23.71703 86 LEU A N 1
ATOM 721 C CA . LEU A 1 89 ? 2.46569 -24.77366 29.04252 1.000 24.45193 86 LEU A CA 1
ATOM 722 C C . LEU A 1 89 ? 3.11634 -24.11160 27.83464 1.000 19.61051 86 LEU A C 1
ATOM 723 O O . LEU A 1 89 ? 3.76599 -24.78450 27.01970 1.000 20.04711 86 LEU A O 1
ATOM 728 N N . VAL A 1 90 ? 2.93036 -22.80225 27.72228 1.000 21.85943 87 VAL A N 1
ATOM 729 C CA . VAL A 1 90 ? 3.75856 -21.94728 26.87772 1.000 20.44238 87 VAL A CA 1
ATOM 730 C C . VAL A 1 90 ? 4.28975 -20.81805 27.76858 1.000 19.87954 87 VAL A C 1
ATOM 731 O O . VAL A 1 90 ? 3.50406 -20.13580 28.42184 1.000 19.09751 87 VAL A O 1
ATOM 735 N N . VAL A 1 91 ? 5.60806 -20.59250 27.75854 1.000 17.70139 88 VAL A N 1
ATOM 736 C CA . VAL A 1 91 ? 6.23361 -19.49746 28.51262 1.000 15.04532 88 VAL A CA 1
ATOM 737 C C . VAL A 1 91 ? 6.73770 -18.45967 27.52907 1.000 15.26676 88 VAL A C 1
ATOM 738 O O . VAL A 1 91 ? 7.38413 -18.80959 26.53754 1.000 16.00030 88 VAL A O 1
ATOM 742 N N . ILE A 1 92 ? 6.46867 -17.18754 27.79897 1.000 16.00258 89 ILE A N 1
ATOM 743 C CA . ILE A 1 92 ? 6.86997 -16.07617 26.92446 1.000 14.04771 89 ILE A CA 1
ATOM 744 C C . ILE A 1 92 ? 7.84166 -15.21087 27.70747 1.000 17.41139 89 ILE A C 1
ATOM 745 O O . ILE A 1 92 ? 7.53534 -14.84567 28.84881 1.000 17.14177 89 ILE A O 1
ATOM 750 N N . TYR A 1 93 ? 8.99549 -14.87058 27.10989 1.000 15.45195 90 TYR A N 1
ATOM 751 C CA . TYR A 1 93 ? 10.01051 -14.13964 27.87693 1.000 18.28976 90 TYR A CA 1
ATOM 752 C C . TYR A 1 93 ? 11.03977 -13.50469 26.94150 1.000 16.95287 90 TYR A C 1
ATOM 753 O O . TYR A 1 93 ? 11.01370 -13.72017 25.74523 1.000 19.81132 90 TYR A O 1
ATOM 762 N N . ASP A 1 94 ? 11.94660 -12.70544 27.52673 1.000 16.50193 91 ASP A N 1
ATOM 763 C CA . ASP A 1 94 ? 12.89255 -11.86941 26.80405 1.000 17.93474 91 ASP A CA 1
ATOM 764 C C . ASP A 1 94 ? 14.14543 -12.64811 26.46154 1.000 20.62473 91 ASP A C 1
ATOM 765 O O . ASP A 1 94 ? 14.70643 -13.34498 27.30683 1.000 17.12848 91 ASP A O 1
ATOM 770 N N . ASP A 1 95 ? 14.59485 -12.51694 25.21967 1.000 19.16672 92 ASP A N 1
ATOM 771 C CA . ASP A 1 95 ? 15.78997 -13.20835 24.74870 1.000 18.84774 92 ASP A CA 1
ATOM 772 C C . ASP A 1 95 ? 16.83468 -12.17695 24.28422 1.000 19.31237 92 ASP A C 1
ATOM 773 O O . ASP A 1 95 ? 16.62818 -11.50741 23.26555 1.000 17.98178 92 ASP A O 1
ATOM 778 N N . LEU A 1 96 ? 17.96513 -12.09260 25.01954 1.000 17.83372 93 LEU A N 1
ATOM 779 C CA . LEU A 1 96 ? 19.12640 -11.27481 24.64679 1.000 21.34395 93 LEU A CA 1
ATOM 780 C C . LEU A 1 96 ? 19.72828 -11.64963 23.29216 1.000 22.11673 93 LEU A C 1
ATOM 781 O O . LEU A 1 96 ? 20.30318 -10.79427 22.60175 1.000 20.46822 93 LEU A O 1
ATOM 786 N N . ASP A 1 97 ? 19.61817 -12.91034 22.89055 1.000 17.51692 94 ASP A N 1
ATOM 787 C CA . ASP A 1 97 ? 20.24677 -13.43533 21.69156 1.000 19.11643 94 ASP A CA 1
ATOM 788 C C . ASP A 1 97 ? 19.38232 -13.25807 20.47428 1.000 20.40354 94 ASP A C 1
ATOM 789 O O . ASP A 1 97 ? 19.73093 -13.75785 19.39802 1.000 20.14948 94 ASP A O 1
ATOM 794 N N . LEU A 1 98 ? 18.29133 -12.51309 20.59645 1.000 19.12719 95 LEU A N 1
ATOM 795 C CA . LEU A 1 98 ? 17.43397 -12.19907 19.46452 1.000 16.78864 95 LEU A CA 1
ATOM 796 C C . LEU A 1 98 ? 17.31485 -10.69031 19.33600 1.000 21.38432 95 LEU A C 1
ATOM 797 O O . LEU A 1 98 ? 17.17419 -9.97450 20.33973 1.000 16.25270 95 LEU A O 1
ATOM 802 N N . ALA A 1 99 ? 17.38954 -10.20562 18.10169 1.000 19.48744 96 ALA A N 1
ATOM 803 C CA . ALA A 1 99 ? 17.25129 -8.77579 17.83859 1.000 22.68479 96 ALA A CA 1
ATOM 804 C C . ALA A 1 99 ? 15.84086 -8.28376 18.16490 1.000 21.72475 96 ALA A C 1
ATOM 805 O O . ALA A 1 99 ? 14.83629 -9.00599 18.03852 1.000 19.00513 96 ALA A O 1
ATOM 807 N N . VAL A 1 100 ? 15.75803 -7.03085 18.60822 1.000 22.90501 97 VAL A N 1
ATOM 808 C CA . VAL A 1 100 ? 14.43820 -6.45684 18.80441 1.000 19.21781 97 VAL A CA 1
ATOM 809 C C . VAL A 1 100 ? 13.72759 -6.46604 17.46661 1.000 21.52337 97 VAL A C 1
ATOM 810 O O . VAL A 1 100 ? 14.29195 -6.02918 16.46169 1.000 23.64918 97 VAL A O 1
ATOM 814 N N . GLY A 1 101 ? 12.47448 -6.91734 17.46290 1.000 17.74956 98 GLY A N 1
ATOM 815 C CA . GLY A 1 101 ? 11.70591 -7.08529 16.25588 1.000 17.98065 98 GLY A CA 1
ATOM 816 C C . GLY A 1 101 ? 11.55800 -8.52898 15.83189 1.000 21.51093 98 GLY A C 1
ATOM 817 O O . GLY A 1 101 ? 10.70786 -8.81214 14.96920 1.000 20.54871 98 GLY A O 1
ATOM 818 N N . LYS A 1 102 ? 12.31217 -9.45728 16.44559 1.000 19.52950 99 LYS A N 1
ATOM 819 C CA . LYS A 1 102 ? 12.27048 -10.87596 16.10393 1.000 21.54485 99 LYS A CA 1
ATOM 820 C C . LYS A 1 102 ? 11.71881 -11.69025 17.26543 1.000 21.66582 99 LYS A C 1
ATOM 821 O O . LYS A 1 102 ? 11.84950 -11.30065 18.43328 1.000 18.93694 99 LYS A O 1
ATOM 827 N N . ILE A 1 103 ? 11.13940 -12.85337 16.93977 1.000 18.72943 100 ILE A N 1
ATOM 828 C CA . ILE A 1 103 ? 10.71057 -13.84318 17.92683 1.000 19.04970 100 ILE A CA 1
ATOM 829 C C . ILE A 1 103 ? 11.16019 -15.21495 17.44754 1.000 23.71197 100 ILE A C 1
ATOM 830 O O . ILE A 1 103 ? 11.41272 -15.43715 16.25968 1.000 20.35043 100 ILE A O 1
ATOM 835 N N . ARG A 1 104 ? 11.26301 -16.14361 18.39162 1.000 18.71835 101 ARG A N 1
ATOM 836 C CA . ARG A 1 104 ? 11.55760 -17.53576 18.04662 1.000 21.44339 101 ARG A CA 1
ATOM 837 C C . ARG A 1 104 ? 10.72771 -18.46139 18.91692 1.000 22.19119 101 ARG A C 1
ATOM 838 O O . ARG A 1 104 ? 10.57953 -18.22027 20.11888 1.000 19.17276 101 ARG A O 1
ATOM 846 N N . LEU A 1 105 ? 10.20028 -19.52570 18.32646 1.000 20.41967 102 LEU A N 1
ATOM 847 C CA . LEU A 1 105 ? 9.46023 -20.50500 19.11029 1.000 22.89566 102 LEU A CA 1
ATOM 848 C C . LEU A 1 105 ? 10.31274 -21.75299 19.32512 1.000 18.65076 102 LEU A C 1
ATOM 849 O O . LEU A 1 105 ? 10.98442 -22.21217 18.39879 1.000 17.52538 102 LEU A O 1
ATOM 854 N N . ARG A 1 106 ? 10.34107 -22.26276 20.55427 1.000 18.81519 103 ARG A N 1
ATOM 855 C CA . ARG A 1 106 ? 11.13890 -23.44266 20.85018 1.000 19.41570 103 ARG A CA 1
ATOM 856 C C . ARG A 1 106 ? 10.34259 -24.38996 21.73593 1.000 22.52704 103 ARG A C 1
ATOM 857 O O . ARG A 1 106 ? 9.46551 -23.95624 22.48808 1.000 19.36318 103 ARG A O 1
ATOM 865 N N . GLN A 1 107 ? 10.66305 -25.70146 21.64085 1.000 21.69187 104 GLN A N 1
ATOM 866 C CA . GLN A 1 107 ? 10.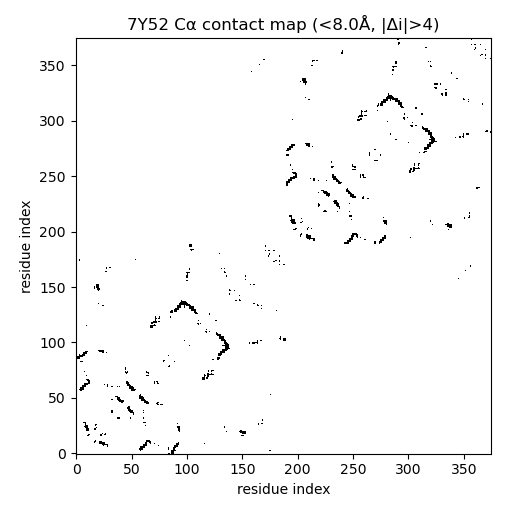02309 -26.73451 22.45239 1.000 18.04997 104 GLN A CA 1
ATOM 867 C C . GLN A 1 107 ? 10.82773 -27.13022 23.68422 1.000 22.50372 104 GLN A C 1
ATOM 868 O O . GLN A 1 107 ? 10.28879 -27.83571 24.55528 1.000 18.42595 104 GLN A O 1
ATOM 874 N N . LYS A 1 108 ? 12.08582 -26.70889 23.77995 1.000 18.11455 105 LYS A N 1
ATOM 875 C CA . LYS A 1 108 ? 12.98793 -27.23914 24.80132 1.000 21.12698 105 LYS A CA 1
ATOM 876 C C . LYS A 1 108 ? 14.22573 -26.35334 24.84604 1.000 27.32867 105 LYS A C 1
ATOM 877 O O . LYS A 1 108 ? 14.45123 -25.54601 23.94711 1.000 20.12404 105 LYS A O 1
ATOM 883 N N . GLY A 1 109 ? 15.05682 -26.54827 25.86577 1.000 21.34889 106 GLY A N 1
ATOM 884 C CA . GLY A 1 109 ? 16.35935 -25.89786 25.88610 1.000 21.25826 106 GLY A CA 1
ATOM 885 C C . GLY A 1 109 ? 16.71684 -25.40824 27.25495 1.000 22.25127 106 GLY A C 1
ATOM 886 O O . GLY A 1 109 ? 15.85700 -25.21258 28.12068 1.000 23.85942 106 GLY A O 1
ATOM 887 N N . SER A 1 110 ? 18.02040 -25.23266 27.46952 1.000 22.79338 107 SER A N 1
ATOM 888 C CA . SER A 1 110 ? 18.51414 -24.74782 28.75532 1.000 28.07535 107 SER A CA 1
ATOM 889 C C . SER A 1 110 ? 18.15478 -23.27675 28.96424 1.000 22.30695 107 SER A C 1
ATOM 890 O O . SER A 1 110 ? 17.78415 -22.55486 28.03364 1.000 26.72568 107 SER A O 1
ATOM 893 N N . ALA A 1 111 ? 18.32694 -22.82045 30.21121 1.000 20.76583 108 ALA A N 1
ATOM 894 C CA . ALA A 1 111 ? 18.00787 -21.42865 30.51876 1.000 26.76537 108 ALA A CA 1
ATOM 895 C C . ALA A 1 111 ? 18.92014 -20.45533 29.78561 1.000 31.77596 108 ALA A C 1
ATOM 896 O O . ALA A 1 111 ? 18.52628 -19.29732 29.55054 1.000 24.63560 108 ALA A O 1
ATOM 898 N N . GLY A 1 112 ? 20.14314 -20.88453 29.45357 1.000 26.95588 109 GLY A N 1
ATOM 899 C CA . GLY A 1 112 ? 21.03244 -20.00497 28.71654 1.000 28.06574 109 GLY A CA 1
ATOM 900 C C . GLY A 1 112 ? 21.30383 -18.69322 29.40909 1.000 30.07036 109 GLY A C 1
ATOM 901 O O . GLY A 1 112 ? 21.47351 -17.65793 28.73088 1.000 35.07723 109 GLY A O 1
ATOM 902 N N . GLY A 1 113 ? 21.34279 -18.69854 30.73349 1.000 23.62066 110 GLY A N 1
ATOM 903 C CA . GLY A 1 113 ? 21.59623 -17.49208 31.49702 1.000 28.88680 110 GLY A CA 1
ATOM 904 C C . GLY A 1 113 ? 20.38712 -16.66563 31.90404 1.000 25.09259 110 GLY A C 1
ATOM 905 O O . GLY A 1 113 ? 20.55482 -15.70748 32.66379 1.000 26.08466 110 GLY A O 1
ATOM 906 N N . HIS A 1 114 ? 19.17976 -17.00611 31.45359 1.000 22.44655 111 HIS A N 1
ATOM 907 C CA . HIS A 1 114 ? 17.96127 -16.31161 31.87863 1.000 17.35445 111 HIS A CA 1
ATOM 908 C C . HIS A 1 114 ? 17.46580 -16.93203 33.18484 1.000 20.57174 111 HIS A C 1
ATOM 909 O O . HIS A 1 114 ? 17.13360 -18.11895 33.23882 1.000 18.16887 111 HIS A O 1
ATOM 916 N N . ASN A 1 115 ? 17.47305 -16.14628 34.26499 1.000 15.97547 112 ASN A N 1
ATOM 917 C CA . ASN A 1 115 ? 17.21298 -16.73615 35.57576 1.000 19.48717 112 ASN A CA 1
ATOM 918 C C . ASN A 1 115 ? 15.74074 -17.03902 35.83488 1.000 21.23620 112 ASN A C 1
ATOM 919 O O . ASN A 1 115 ? 15.42610 -17.84483 36.74289 1.000 21.08127 112 ASN A O 1
ATOM 924 N N . GLY A 1 116 ? 14.83891 -16.39224 35.09753 1.000 15.63720 113 GLY A N 1
ATOM 925 C CA . GLY A 1 116 ? 13.43178 -16.75175 35.20428 1.000 17.37070 113 GLY A CA 1
ATOM 926 C C . GLY A 1 116 ? 13.18004 -18.12381 34.61568 1.000 20.18079 113 GLY A C 1
ATOM 927 O O . GLY A 1 116 ? 12.58711 -19.01376 35.25819 1.000 18.43120 113 GLY A O 1
ATOM 928 N N . ILE A 1 117 ? 13.68577 -18.33620 33.40461 1.000 18.17319 114 ILE A N 1
ATOM 929 C CA . ILE A 1 117 ? 13.59719 -19.66710 32.82665 1.000 16.66736 114 ILE A CA 1
ATOM 930 C C . ILE A 1 117 ? 14.32545 -20.67157 33.71071 1.000 19.55731 114 ILE A C 1
ATOM 931 O O . ILE A 1 117 ? 13.86901 -21.80274 33.88248 1.000 20.36974 114 ILE A O 1
ATOM 936 N N . LYS A 1 118 ? 15.44606 -20.28110 34.31511 1.000 20.96319 115 LYS A N 1
ATOM 937 C CA . LYS A 1 118 ? 16.12527 -21.22678 35.20001 1.000 18.18536 115 LYS A CA 1
ATOM 938 C C . LYS A 1 118 ? 15.22024 -21.65706 36.35721 1.000 18.86498 115 LYS A C 1
ATOM 939 O O . LYS A 1 118 ? 15.14610 -22.85573 36.70378 1.000 18.55142 115 LYS A O 1
ATOM 943 N N . SER A 1 119 ? 14.49874 -20.70346 36.93911 1.000 20.58903 116 SER A N 1
ATOM 944 C CA . SER A 1 119 ? 13.57259 -20.99588 38.03107 1.000 19.00864 116 SER A CA 1
ATOM 945 C C . SER A 1 119 ? 12.42485 -21.90660 37.57648 1.000 20.02760 116 SER A C 1
ATOM 946 O O . SER A 1 119 ? 12.00511 -22.81764 38.30886 1.000 20.50889 116 SER A O 1
ATOM 949 N N A ILE A 1 120 ? 11.90170 -21.68412 36.38118 0.544 19.34820 117 ILE A N 1
ATOM 950 N N B ILE A 1 120 ? 11.89122 -21.64431 36.38425 0.456 19.31415 117 ILE A N 1
ATOM 951 C CA A ILE A 1 120 ? 10.81641 -22.54571 35.91198 0.544 19.27629 117 ILE A CA 1
ATOM 952 C CA B ILE A 1 120 ? 10.84799 -22.49300 35.80161 0.456 19.30258 117 ILE A CA 1
ATOM 953 C C A ILE A 1 120 ? 11.33172 -23.96235 35.65250 0.544 20.50539 117 ILE A C 1
ATOM 954 C C B ILE A 1 120 ? 11.34908 -23.92678 35.66916 0.456 20.49180 117 ILE A C 1
ATOM 955 O O A ILE A 1 120 ? 10.65606 -24.95630 35.97929 0.544 20.55302 117 ILE A O 1
ATOM 956 O O B ILE A 1 120 ? 10.67494 -24.89015 36.07251 0.456 20.55774 117 ILE A O 1
ATOM 965 N N . ILE A 1 121 ? 12.53206 -24.08436 35.07016 1.000 18.99721 118 ILE A N 1
ATOM 966 C CA . ILE A 1 121 ? 13.10221 -25.41122 34.84039 1.000 20.02091 118 ILE A CA 1
ATOM 967 C C . ILE A 1 121 ? 13.28522 -26.14212 36.16729 1.000 25.10422 118 ILE A C 1
ATOM 968 O O . ILE A 1 121 ? 13.00069 -27.35161 36.28727 1.000 21.88606 118 ILE A O 1
ATOM 973 N N A SER A 1 122 ? 13.73174 -25.42635 37.20374 0.347 20.50108 119 SER A N 1
ATOM 974 N N B SER A 1 122 ? 13.79166 -25.43034 37.16792 0.653 20.35035 119 SER A N 1
ATOM 975 C CA A SER A 1 122 ? 14.03028 -26.11629 38.45820 0.347 23.39424 119 SER A CA 1
ATOM 976 C CA B SER A 1 122 ? 14.01560 -26.05488 38.45948 0.653 23.35373 119 SER A CA 1
ATOM 977 C C A SER A 1 122 ? 12.77517 -26.45095 39.26527 0.347 24.18820 119 SER A C 1
ATOM 978 C C B SER A 1 122 ? 12.70059 -26.55720 39.04053 0.653 24.55814 119 SER A C 1
ATOM 979 O O A SER A 1 122 ? 12.78026 -27.43066 40.01726 0.347 22.45026 119 SER A O 1
ATOM 980 O O B SER A 1 122 ? 12.55596 -27.75250 39.33617 0.653 20.16068 119 SER A O 1
ATOM 985 N N . HIS A 1 123 ? 11.69829 -25.66555 39.13790 1.000 19.03879 120 HIS A N 1
ATOM 986 C CA . HIS A 1 123 ? 10.42767 -26.03189 39.77447 1.000 21.50193 120 HIS A CA 1
ATOM 987 C C . HIS A 1 123 ? 9.59934 -27.04699 38.98039 1.000 23.92078 120 HIS A C 1
ATOM 988 O O . HIS A 1 123 ? 8.74655 -27.74791 39.56432 1.000 21.51141 120 HIS A O 1
ATOM 995 N N . LEU A 1 124 ? 9.79808 -27.13732 37.67198 1.000 21.94744 121 LEU A N 1
ATOM 996 C CA . LEU A 1 124 ? 9.06401 -28.12895 36.88962 1.000 22.34548 121 LEU A CA 1
ATOM 997 C C . LEU A 1 124 ? 9.81282 -29.43614 36.68088 1.000 24.03752 121 LEU A C 1
ATOM 998 O O . LEU A 1 124 ? 9.20769 -30.39794 36.16874 1.000 22.90562 121 LEU A O 1
ATOM 1003 N N . ASN A 1 125 ? 11.11093 -29.47306 36.99708 1.000 20.20924 122 ASN A N 1
ATOM 1004 C CA . ASN A 1 125 ? 11.98983 -30.63403 36.81239 1.000 21.35557 122 ASN A CA 1
ATOM 1005 C C . ASN A 1 125 ? 12.10704 -31.06112 35.34759 1.000 23.80591 122 ASN A C 1
ATOM 1006 O O . ASN A 1 125 ? 12.33079 -32.23956 35.03299 1.000 22.47332 122 ASN A O 1
ATOM 1011 N N . THR A 1 126 ? 12.08319 -30.09670 34.43075 1.000 18.37293 123 THR A N 1
ATOM 1012 C CA . THR A 1 126 ? 12.28510 -30.41017 33.02637 1.000 21.03668 123 THR A CA 1
ATOM 1013 C C . THR A 1 126 ? 12.62970 -29.11253 32.30497 1.000 19.68322 123 THR A C 1
ATOM 1014 O O . THR A 1 126 ? 12.26260 -28.02529 32.73545 1.000 16.81717 123 THR A O 1
ATOM 1018 N N . ASN A 1 127 ? 13.34990 -29.24694 31.21500 1.000 18.87668 124 ASN A N 1
ATOM 1019 C CA . ASN A 1 127 ? 13.54094 -28.10264 30.33286 1.000 18.61455 124 ASN A CA 1
ATOM 1020 C C . ASN A 1 127 ? 12.79645 -28.28381 29.01502 1.000 23.36313 124 ASN A C 1
ATOM 1021 O O . ASN A 1 127 ? 12.94848 -27.46385 28.10497 1.000 24.01180 124 ASN A O 1
ATOM 1026 N N . VAL A 1 128 ? 11.90449 -29.27438 28.93618 1.000 21.61915 125 VAL A N 1
ATOM 1027 C CA . VAL A 1 128 ? 11.06634 -29.52424 27.75851 1.000 21.28136 125 VAL A CA 1
ATOM 1028 C C . VAL A 1 128 ? 9.72976 -28.85375 28.04593 1.000 21.97116 125 VAL A C 1
ATOM 1029 O O . VAL A 1 128 ? 8.96685 -29.31087 28.88556 1.000 17.79083 125 VAL A O 1
ATOM 1033 N N . PHE A 1 129 ? 9.48876 -27.70019 27.42257 1.000 21.05824 126 PHE A N 1
ATOM 1034 C CA . PHE A 1 129 ? 8.18842 -27.03639 27.43754 1.000 19.61125 126 PHE A CA 1
ATOM 1035 C C . PHE A 1 129 ? 8.23770 -25.94265 26.39382 1.000 18.80760 126 PHE A C 1
ATOM 1036 O O . PHE A 1 129 ? 9.29369 -25.36854 26.12201 1.000 15.61132 126 PHE A O 1
ATOM 1044 N N . ASP A 1 130 ? 7.09951 -25.69063 25.79474 1.000 19.70406 127 ASP A N 1
ATOM 1045 C CA . ASP A 1 130 ? 7.00453 -24.71388 24.71619 1.000 20.36022 127 ASP A CA 1
ATOM 1046 C C . ASP A 1 130 ? 7.25636 -23.29318 25.21605 1.000 17.86152 127 ASP A C 1
ATOM 1047 O O . ASP A 1 130 ? 6.88887 -22.91404 26.34010 1.000 20.30533 127 ASP A O 1
ATOM 1052 N N . ARG A 1 131 ? 7.87224 -22.47836 24.35555 1.000 14.35249 128 ARG A N 1
ATOM 1053 C CA . ARG A 1 131 ? 8.15925 -21.12090 24.77541 1.000 15.22299 128 ARG A CA 1
ATOM 1054 C C . ARG A 1 131 ? 8.21394 -20.24760 23.54639 1.000 17.88469 128 ARG A C 1
ATOM 1055 O O . ARG A 1 131 ? 8.47500 -20.73189 22.43645 1.000 16.17041 128 ARG A O 1
ATOM 1063 N N . ILE A 1 132 ? 7.90519 -18.97103 23.76552 1.000 16.40084 129 ILE A N 1
ATOM 1064 C CA . ILE A 1 132 ? 8.06965 -17.90478 22.77187 1.000 16.87274 129 ILE A CA 1
ATOM 1065 C C . ILE A 1 132 ? 9.13968 -16.93605 23.31429 1.000 17.83885 129 ILE A C 1
ATOM 1066 O O . ILE A 1 132 ? 8.95963 -16.28946 24.36802 1.000 16.79610 129 ILE A O 1
ATOM 1071 N N . LYS A 1 133 ? 10.29346 -16.90086 22.62858 1.000 18.44970 130 LYS A N 1
ATOM 1072 C CA . LYS A 1 133 ? 11.39341 -16.00031 22.95757 1.000 13.91738 130 LYS A CA 1
ATOM 1073 C C . LYS A 1 133 ? 11.15209 -14.72856 22.17899 1.000 21.36883 130 LYS A C 1
ATOM 1074 O O . LYS A 1 133 ? 11.06700 -14.76633 20.95236 1.000 16.39925 130 LYS A O 1
ATOM 1080 N N . VAL A 1 134 ? 11.03685 -13.60902 22.88162 1.000 20.50614 131 VAL A N 1
ATOM 1081 C CA . VAL A 1 134 ? 10.82775 -12.32387 22.23498 1.000 17.91684 131 VAL A CA 1
ATOM 1082 C C . VAL A 1 134 ? 12.15094 -11.58726 22.31235 1.000 19.74287 131 VAL A C 1
ATOM 1083 O O . VAL A 1 134 ? 12.65306 -11.31862 23.42425 1.000 15.48356 131 VAL A O 1
ATOM 1087 N N . GLY A 1 135 ? 12.71752 -11.26437 21.15789 1.000 17.42044 132 GLY A N 1
ATOM 1088 C CA . GLY A 1 135 ? 13.98432 -10.52721 21.14302 1.000 16.10882 132 GLY A CA 1
ATOM 1089 C C . GLY A 1 135 ? 14.01340 -9.18446 21.85939 1.000 19.51225 132 GLY A C 1
ATOM 1090 O O . GLY A 1 135 ? 13.14464 -8.31796 21.65708 1.000 21.11140 132 GLY A O 1
ATOM 1091 N N . ILE A 1 136 ? 15.01967 -8.97640 22.70654 1.000 19.20417 133 ILE A N 1
ATOM 1092 C CA . ILE A 1 136 ? 15.24223 -7.68544 23.35022 1.000 17.69783 133 ILE A CA 1
ATOM 1093 C C . ILE A 1 136 ? 16.60185 -7.10232 22.99357 1.000 18.45140 133 ILE A C 1
ATOM 1094 O O . ILE A 1 136 ? 17.01277 -6.09223 23.56254 1.000 21.52336 133 ILE A O 1
ATOM 1099 N N . GLY A 1 137 ? 17.30345 -7.70942 22.03311 1.000 21.38522 134 GLY A N 1
ATOM 1100 C CA . GLY A 1 137 ? 18.60884 -7.23855 21.64143 1.000 21.05714 134 GLY A CA 1
ATOM 1101 C C . GLY A 1 137 ? 19.69988 -7.52327 22.65789 1.000 23.80750 134 GLY A C 1
ATOM 1102 O O . GLY A 1 137 ? 19.45052 -7.73576 23.85990 1.000 21.81120 134 GLY A O 1
ATOM 1103 N N . ARG A 1 138 ? 20.92714 -7.45659 22.18837 1.000 24.43140 135 ARG A N 1
ATOM 1104 C CA . ARG A 1 138 ? 22.07636 -7.54944 23.07943 1.000 31.80822 135 ARG A CA 1
ATOM 1105 C C . ARG A 1 138 ? 22.20963 -6.24779 23.85991 1.000 30.72872 135 ARG A C 1
ATOM 1106 O O . ARG A 1 138 ? 21.65914 -5.22062 23.46090 1.000 29.97289 135 ARG A O 1
ATOM 1111 N N . PRO A 1 139 ? 22.91214 -6.26177 24.99600 1.000 35.70727 136 PRO A N 1
ATOM 1112 C CA . PRO A 1 139 ? 23.01394 -5.02786 25.78087 1.000 29.55701 136 PRO A CA 1
ATOM 1113 C C . PRO A 1 139 ? 23.57289 -3.89949 24.94725 1.000 31.25409 136 PRO A C 1
ATOM 1114 O O . PRO A 1 139 ? 24.55372 -4.05088 24.21227 1.000 34.57214 136 PRO A O 1
ATOM 1118 N N . GLU A 1 140 ? 22.91715 -2.75452 25.07434 1.000 33.98781 137 GLU A N 1
ATOM 1119 C CA . GLU A 1 140 ? 23.12966 -1.62583 24.19001 1.000 35.71652 137 GLU A CA 1
ATOM 1120 C C . GLU A 1 140 ? 24.21804 -0.73793 24.77200 1.000 34.29372 137 GLU A C 1
ATOM 1121 O O . GLU A 1 140 ? 24.38699 -0.65757 25.99316 1.000 32.00709 137 GLU A O 1
ATOM 1127 N N . GLY A 1 141 ? 24.99240 -0.11404 23.88017 1.000 38.35579 138 GLY A N 1
ATOM 1128 C CA . GLY A 1 141 ? 26.08942 0.72961 24.31588 1.000 39.40592 138 GLY A CA 1
ATOM 1129 C C . GLY A 1 141 ? 26.99051 0.03637 25.31865 1.000 34.62632 138 GLY A C 1
ATOM 1130 O O . GLY A 1 141 ? 27.49530 -1.04216 25.04610 1.000 36.36631 138 GLY A O 1
ATOM 1131 N N . LYS A 1 142 ? 27.16336 0.63196 26.49540 1.000 36.85230 139 LYS A N 1
ATOM 1132 C CA . LYS A 1 142 ? 28.08073 0.14530 27.52240 1.000 33.15229 139 LYS A CA 1
ATOM 1133 C C . LYS A 1 142 ? 27.35889 -0.47830 28.71113 1.000 34.74224 139 LYS A C 1
ATOM 1134 O O . LYS A 1 142 ? 27.98742 -0.75609 29.73540 1.000 35.71034 139 LYS A O 1
ATOM 1137 N N . LYS A 1 143 ? 26.05335 -0.70835 28.59792 1.000 35.94131 140 LYS A N 1
ATOM 1138 C CA . LYS A 1 143 ? 25.26131 -1.24814 29.69592 1.000 33.30684 140 LYS A CA 1
ATOM 1139 C C . LYS A 1 143 ? 25.65353 -2.67469 30.05456 1.000 32.60824 140 LYS A C 1
ATOM 1140 O O . LYS A 1 143 ? 26.04545 -3.48033 29.20423 1.000 38.12552 140 LYS A O 1
ATOM 1146 N N . THR A 1 144 ? 25.50590 -2.99623 31.32230 1.000 30.83821 141 THR A N 1
ATOM 1147 C CA . THR A 1 144 ? 25.61497 -4.37775 31.73523 1.000 33.10973 141 THR A CA 1
ATOM 1148 C C . THR A 1 144 ? 24.34041 -5.11064 31.32338 1.000 34.30255 141 THR A C 1
ATOM 1149 O O . THR A 1 144 ? 23.34564 -4.48617 30.95461 1.000 26.04038 141 THR A O 1
ATOM 1153 N N . VAL A 1 145 ? 24.37304 -6.44948 31.34311 1.000 26.69310 142 VAL A N 1
ATOM 1154 C CA . VAL A 1 145 ? 23.13006 -7.19295 31.12335 1.000 24.77344 142 VAL A CA 1
ATOM 1155 C C . VAL A 1 145 ? 22.00661 -6.71577 32.04262 1.000 27.36400 142 VAL A C 1
ATOM 1156 O O . VAL A 1 145 ? 20.87158 -6.46312 31.60266 1.000 23.63814 142 VAL A O 1
ATOM 1160 N N . VAL A 1 146 ? 22.28451 -6.61172 33.34154 1.000 23.01665 143 VAL A N 1
ATOM 1161 C CA . VAL A 1 146 ? 21.20331 -6.26196 34.25012 1.000 25.79152 143 VAL A CA 1
ATOM 1162 C C . VAL A 1 146 ? 20.65953 -4.84429 33.96695 1.000 23.31152 143 VAL A C 1
ATOM 1163 O O . VAL A 1 146 ? 19.43734 -4.62945 33.99582 1.000 24.18950 143 VAL A O 1
ATOM 1167 N N . GLN A 1 147 ? 21.54816 -3.87656 33.68372 1.000 25.49002 144 GLN A N 1
ATOM 1168 C CA . GLN A 1 147 ? 21.13318 -2.53111 33.28170 1.000 24.52366 144 GLN A CA 1
ATOM 1169 C C . GLN A 1 147 ? 20.29580 -2.56232 32.00997 1.000 26.79842 144 GLN A C 1
ATOM 1170 O O . GLN A 1 147 ? 19.32529 -1.79901 31.86585 1.000 20.62199 144 GLN A O 1
ATOM 1176 N N . HIS A 1 148 ? 20.68495 -3.41277 31.05447 1.000 24.15888 145 HIS A N 1
ATOM 1177 C CA . HIS A 1 148 ? 19.93606 -3.54995 29.81261 1.000 24.47061 145 HIS A CA 1
ATOM 1178 C C . HIS A 1 148 ? 18.53458 -4.09690 30.06719 1.000 24.47283 145 HIS A C 1
ATOM 1179 O O . HIS A 1 148 ? 17.54418 -3.51112 29.61532 1.000 18.98028 145 HIS A O 1
ATOM 1186 N N . VAL A 1 149 ? 18.41473 -5.22155 30.79358 1.000 20.25480 146 VAL A N 1
ATOM 1187 C CA . VAL A 1 149 ? 17.08771 -5.79920 30.91021 1.000 16.46090 146 VAL A CA 1
ATOM 1188 C C . VAL A 1 149 ? 16.21615 -5.00473 31.86500 1.000 19.45649 146 VAL A C 1
ATOM 1189 O O . VAL A 1 149 ? 14.98905 -5.06882 31.74774 1.000 17.79789 146 VAL A O 1
ATOM 1193 N N . LEU A 1 150 ? 16.80710 -4.25368 32.81189 1.000 20.89559 147 LEU A N 1
ATOM 1194 C CA . LEU A 1 150 ? 16.01320 -3.45918 33.75440 1.000 20.33565 147 LEU A CA 1
ATOM 1195 C C . LEU A 1 150 ? 15.81661 -2.01070 33.29973 1.000 23.04505 147 LEU A C 1
ATOM 1196 O O . LEU A 1 150 ? 15.58901 -1.12471 34.14278 1.000 21.03390 147 LEU A O 1
ATOM 1201 N N . SER A 1 151 ? 15.88217 -1.74838 31.99993 1.000 20.15025 148 SER A N 1
ATOM 1202 C CA . SER A 1 151 ? 15.67150 -0.40968 31.47522 1.000 19.00796 148 SER A CA 1
ATOM 1203 C C . SER A 1 151 ? 14.71619 -0.47097 30.29395 1.000 22.00862 148 SER A C 1
ATOM 1204 O O . SER A 1 151 ? 14.54487 -1.52866 29.68245 1.000 17.54117 148 SER A O 1
ATOM 1207 N N . PRO A 1 152 ? 14.04864 0.63998 29.96522 1.000 22.88157 149 PRO A N 1
ATOM 1208 C CA . PRO A 1 152 ? 13.04480 0.61036 28.88634 1.000 18.33957 149 PRO A CA 1
ATOM 1209 C C . PR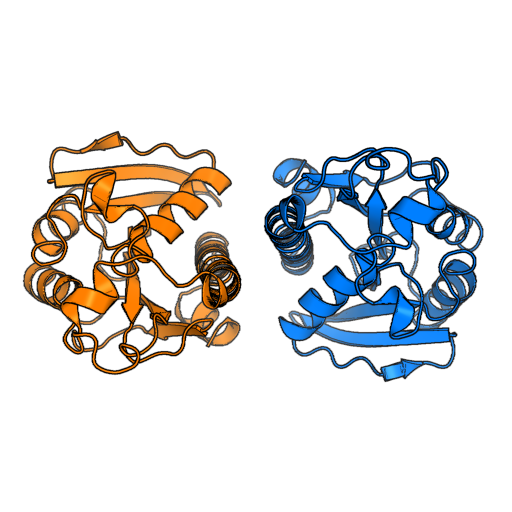O A 1 152 ? 13.67161 0.34557 27.52061 1.000 17.77860 149 PRO A C 1
ATOM 1210 O O . PRO A 1 152 ? 14.89773 0.35737 27.34086 1.000 19.60235 149 PRO A O 1
ATOM 1214 N N . PHE A 1 153 ? 12.79938 0.14045 26.53174 1.000 20.47515 150 PHE A N 1
ATOM 1215 C CA . PHE A 1 153 ? 13.26659 0.09182 25.14458 1.000 21.71625 150 PHE A CA 1
ATOM 1216 C C . PHE A 1 153 ? 13.51688 1.50958 24.66992 1.000 26.23217 150 PHE A C 1
ATOM 1217 O O . PHE A 1 153 ? 12.80548 2.43554 25.07275 1.000 23.62709 150 PHE A O 1
ATOM 1225 N N . SER A 1 154 ? 14.51133 1.65902 23.79227 1.000 18.51826 151 SER A N 1
ATOM 1226 C CA . SER A 1 154 ? 14.86563 2.93646 23.18820 1.000 24.46941 151 SER A CA 1
ATOM 1227 C C . SER A 1 154 ? 13.79333 3.37179 22.19115 1.000 22.64129 151 SER A C 1
ATOM 1228 O O . SER A 1 154 ? 12.97893 2.56501 21.71649 1.000 23.83798 151 SER A O 1
ATOM 1231 N N . LYS A 1 155 ? 13.79387 4.68147 21.89019 1.000 23.89741 152 LYS A N 1
ATOM 1232 C CA . LYS A 1 155 ? 12.90928 5.21004 20.85261 1.000 24.07485 152 LYS A CA 1
ATOM 1233 C C . LYS A 1 155 ? 13.08822 4.46697 19.52967 1.000 18.70700 152 LYS A C 1
ATOM 1234 O O . LYS A 1 155 ? 12.11108 4.11249 18.87188 1.000 19.07026 152 LYS A O 1
ATOM 1240 N N . GLU A 1 156 ? 14.33497 4.21272 19.14255 1.000 24.96025 153 GLU A N 1
ATOM 1241 C CA . GLU A 1 156 ? 14.59496 3.47901 17.90510 1.000 28.93486 153 GLU A CA 1
ATOM 1242 C C . GLU A 1 156 ? 13.89453 2.13876 17.92187 1.000 28.77103 153 GLU A C 1
ATOM 1243 O O . GLU A 1 156 ? 13.28668 1.72811 16.93744 1.000 26.39345 153 GLU A O 1
ATOM 1249 N N . ASN A 1 157 ? 13.93418 1.45169 19.05164 1.000 26.03690 154 ASN A N 1
ATOM 1250 C CA . ASN A 1 157 ? 13.47793 0.07945 19.10337 1.000 22.60196 154 ASN A CA 1
ATOM 1251 C C . ASN A 1 157 ? 12.00646 -0.06041 19.42135 1.000 27.09682 154 ASN A C 1
ATOM 1252 O O . ASN A 1 157 ? 11.45871 -1.16279 19.26692 1.000 24.76555 154 ASN A O 1
ATOM 1257 N N . GLN A 1 158 ? 11.33303 1.02734 19.80906 1.000 25.76073 155 GLN A N 1
ATOM 1258 C CA . GLN A 1 158 ? 9.92375 0.91517 20.17448 1.000 24.14859 155 GLN A CA 1
ATOM 1259 C C . GLN A 1 158 ? 9.04782 0.39759 19.03761 1.000 23.19341 155 GLN A C 1
ATOM 1260 O O . GLN A 1 158 ? 8.24682 -0.51823 19.28461 1.000 20.92673 155 GLN A O 1
ATOM 1266 N N . PRO A 1 159 ? 9.13368 0.89663 17.78947 1.000 22.67567 156 PRO A N 1
ATOM 1267 C CA . PRO A 1 159 ? 8.23223 0.31875 16.77576 1.000 26.68862 156 PRO A CA 1
ATOM 1268 C C . PRO A 1 159 ? 8.51718 -1.16404 16.54471 1.000 22.21124 156 PRO A C 1
ATOM 1269 O O . PRO A 1 159 ? 7.57646 -1.95152 16.34602 1.000 22.91759 156 PRO A O 1
ATOM 1273 N N . LEU A 1 160 ? 9.79370 -1.56290 16.63763 1.000 21.92684 157 LEU A N 1
ATOM 1274 C CA . LEU A 1 160 ? 10.16747 -2.96751 16.43968 1.000 22.86316 157 LEU A CA 1
ATOM 1275 C C . LEU A 1 160 ? 9.62034 -3.86251 17.54054 1.000 24.87996 157 LEU A C 1
ATOM 1276 O O . LEU A 1 160 ? 9.15180 -4.97742 17.27210 1.000 19.38490 157 LEU A O 1
ATOM 1281 N N . ILE A 1 161 ? 9.68980 -3.39970 18.79243 1.000 20.55545 158 ILE A N 1
ATOM 1282 C CA . ILE A 1 161 ? 9.14141 -4.18711 19.87699 1.000 20.58051 158 ILE A CA 1
ATOM 1283 C C . ILE A 1 161 ? 7.63200 -4.28578 19.74870 1.000 20.94008 158 ILE A C 1
ATOM 1284 O O . ILE A 1 161 ? 7.05833 -5.33417 20.04127 1.000 18.83082 158 ILE A O 1
ATOM 1289 N N . GLU A 1 162 ? 6.95694 -3.24326 19.25586 1.000 21.78704 159 GLU A N 1
ATOM 1290 C CA . GLU A 1 162 ? 5.51696 -3.36502 19.05296 1.000 21.01966 159 GLU A CA 1
ATOM 1291 C C . GLU A 1 162 ? 5.19116 -4.41415 17.96412 1.000 22.54849 159 GLU A C 1
ATOM 1292 O O . GLU A 1 162 ? 4.22533 -5.18948 18.07862 1.000 18.39208 159 GLU A O 1
ATOM 1298 N N . GLU A 1 163 ? 5.99421 -4.43786 16.90659 1.000 22.03364 160 GLU A N 1
ATOM 1299 C CA . GLU A 1 163 ? 5.83589 -5.47317 15.88031 1.000 23.42341 160 GLU A CA 1
ATOM 1300 C C . GLU A 1 163 ? 6.02073 -6.88255 16.45639 1.000 26.28483 160 GLU A C 1
ATOM 1301 O O . GLU A 1 163 ? 5.24993 -7.80313 16.15640 1.000 22.46353 160 GLU A O 1
ATOM 1307 N N . SER A 1 164 ? 7.08031 -7.08450 17.24961 1.000 23.17688 161 SER A N 1
ATOM 1308 C CA . SER A 1 164 ? 7.32408 -8.43082 17.76366 1.000 23.55197 161 SER A CA 1
ATOM 1309 C C . SER A 1 164 ? 6.29477 -8.83732 18.83936 1.000 22.51577 161 SER A C 1
ATOM 1310 O O . SER A 1 164 ? 5.95473 -10.02420 18.95979 1.000 19.05901 161 SER A O 1
ATOM 1313 N N . MET A 1 165 ? 5.73580 -7.89183 19.59680 1.000 20.21452 162 MET A N 1
ATOM 1314 C CA A MET A 1 165 ? 4.61451 -8.25301 20.45938 0.536 20.84273 162 MET A CA 1
ATOM 1315 C CA B MET A 1 165 ? 4.60725 -8.20611 20.46312 0.464 20.87452 162 MET A CA 1
ATOM 1316 C C . MET A 1 165 ? 3.39144 -8.62386 19.64086 1.000 22.23046 162 MET A C 1
ATOM 1317 O O . MET A 1 165 ? 2.68729 -9.58846 19.97983 1.000 23.17823 162 MET A O 1
ATOM 1326 N N . CYS A 1 166 ? 3.10786 -7.87449 18.57567 1.000 23.77456 163 CYS A N 1
ATOM 1327 C CA A CYS A 1 166 ? 2.02537 -8.27102 17.67177 0.505 22.68636 163 CYS A CA 1
ATOM 1328 C CA B CYS A 1 166 ? 2.03566 -8.26142 17.66589 0.495 22.68164 163 CYS A CA 1
ATOM 1329 C C . CYS A 1 166 ? 2.23874 -9.68062 17.14545 1.000 21.50663 163 CYS A C 1
ATOM 1330 O O . CYS A 1 166 ? 1.30796 -10.48067 17.10829 1.000 20.24489 163 CYS A O 1
ATOM 1335 N N . GLN A 1 167 ? 3.45085 -9.98467 16.70928 1.000 19.73498 164 GLN A N 1
ATOM 1336 C CA . GLN A 1 167 ? 3.74895 -11.31450 16.18182 1.000 24.23710 164 GLN A CA 1
ATOM 1337 C C . GLN A 1 167 ? 3.62751 -12.38102 17.27198 1.000 22.55934 164 GLN A C 1
ATOM 1338 O O . GLN A 1 167 ? 3.14448 -13.48903 17.01424 1.000 18.87273 164 GLN A O 1
ATOM 1344 N N . SER A 1 168 ? 4.03800 -12.06465 18.50247 1.000 19.06404 165 SER A N 1
ATOM 1345 C CA . SER A 1 168 ? 3.89372 -13.02061 19.60261 1.000 17.47849 165 SER A CA 1
ATOM 1346 C C . SER A 1 168 ? 2.41773 -13.31734 19.86789 1.000 21.25900 165 SER A C 1
ATOM 1347 O O . SER A 1 168 ? 2.01041 -14.47678 20.06767 1.000 20.38896 165 SER A O 1
ATOM 1350 N N . VAL A 1 169 ? 1.59561 -12.26955 19.87783 1.000 20.96969 166 VAL A N 1
ATOM 1351 C CA . VAL A 1 169 ? 0.15360 -12.44526 20.03532 1.000 20.24840 166 VAL A CA 1
ATOM 1352 C C . VAL A 1 169 ? -0.40714 -13.25234 18.87673 1.000 23.76261 166 VAL A C 1
ATOM 1353 O O . VAL A 1 169 ? -1.25688 -14.12448 19.07372 1.000 21.79917 166 VAL A O 1
ATOM 1357 N N . LYS A 1 170 ? 0.04703 -12.97475 17.64225 1.000 19.89949 167 LYS A N 1
ATOM 1358 C CA . LYS A 1 170 ? -0.43880 -13.78009 16.50567 1.000 21.91538 167 LYS A CA 1
ATOM 1359 C C . LYS A 1 170 ? -0.06719 -15.24646 16.65993 1.000 21.36108 167 LYS A C 1
ATOM 1360 O O . LYS A 1 170 ? -0.86540 -16.13727 16.35443 1.000 21.45894 167 LYS A O 1
ATOM 1366 N N . ALA A 1 171 ? 1.15559 -15.52035 17.12003 1.000 20.70668 168 ALA A N 1
ATOM 1367 C CA . ALA A 1 171 ? 1.56465 -16.90160 17.36938 1.000 21.00631 168 ALA A CA 1
ATOM 1368 C C . ALA A 1 171 ? 0.65125 -17.56623 18.38275 1.000 20.86839 168 ALA A C 1
ATOM 1369 O O . ALA A 1 171 ? 0.24829 -18.72250 18.20640 1.000 25.47866 168 ALA A O 1
ATOM 1371 N N . VAL A 1 172 ? 0.32584 -16.85591 19.46546 1.000 19.22537 169 VAL A N 1
ATOM 1372 C CA . VAL A 1 172 ? -0.55731 -17.40647 20.49267 1.000 19.98160 169 VAL A CA 1
ATOM 1373 C C . VAL A 1 172 ? -1.96344 -17.64990 19.94161 1.000 22.47452 169 VAL A C 1
ATOM 1374 O O . VAL A 1 172 ? -2.59773 -18.67465 20.23168 1.000 22.30405 169 VAL A O 1
ATOM 1378 N N . GLU A 1 173 ? -2.48505 -16.68998 19.18218 1.000 24.37118 170 GLU A N 1
ATOM 1379 C CA . GLU A 1 173 ? -3.76714 -16.86496 18.49241 1.000 24.98003 170 GLU A CA 1
ATOM 1380 C C . GLU A 1 173 ? -3.75028 -18.11866 17.62279 1.000 27.62948 170 GLU A C 1
ATOM 1381 O O . GLU A 1 173 ? -4.71258 -18.89197 17.59293 1.000 25.17430 170 GLU A O 1
ATOM 1387 N N . TYR A 1 174 ? -2.66345 -18.30244 16.87447 1.000 25.85763 171 TYR A N 1
ATOM 1388 C CA . TYR A 1 174 ? -2.50868 -19.48051 16.03970 1.000 26.96839 171 TYR A CA 1
ATOM 1389 C C . TYR A 1 174 ? -2.63190 -20.73556 16.88174 1.000 29.05404 171 TYR A C 1
ATOM 1390 O O . TYR A 1 174 ? -3.24627 -21.72158 16.45629 1.000 29.22875 171 TYR A O 1
ATOM 1399 N N . LEU A 1 175 ? -2.02557 -20.72260 18.07196 1.000 24.61922 172 LEU A N 1
ATOM 1400 C CA . LEU A 1 175 ? -2.12771 -21.87972 18.97120 1.000 22.74490 172 LEU A CA 1
ATOM 1401 C C . LEU A 1 175 ? -3.55818 -22.07365 19.48413 1.000 28.04305 172 LEU A C 1
ATOM 1402 O O . LEU A 1 175 ? -4.06425 -23.20696 19.51799 1.000 33.29160 172 LEU A O 1
ATOM 1407 N N . ILE A 1 176 ? -4.22387 -20.98180 19.87503 1.000 28.88977 173 ILE A N 1
ATOM 1408 C CA . ILE A 1 176 ? -5.57014 -21.03996 20.45384 1.000 30.71513 173 ILE A CA 1
ATOM 1409 C C . ILE A 1 176 ? -6.58251 -21.54889 19.43205 1.000 35.03345 173 ILE A C 1
ATOM 1410 O O . ILE A 1 176 ? -7.49536 -22.30585 19.78220 1.000 33.51107 173 ILE A O 1
ATOM 1415 N N . GLU A 1 177 ? -6.37643 -21.23145 18.14630 1.000 31.53573 174 GLU A N 1
ATOM 1416 C CA . GLU A 1 177 ? -7.16102 -21.73875 17.02398 1.000 33.74121 174 GLU A CA 1
ATOM 1417 C C . GLU A 1 177 ? -6.88953 -23.18946 16.72261 1.000 35.72840 174 GLU A C 1
ATOM 1418 O O . GLU A 1 177 ? -7.52413 -23.75405 15.81919 1.000 37.33510 174 GLU A O 1
ATOM 1424 N N . GLY A 1 178 ? -5.97349 -23.83280 17.43759 1.000 34.82796 175 GLY A N 1
ATOM 1425 C CA . GLY A 1 178 ? -5.84895 -25.25682 17.28683 1.000 33.81124 175 GLY A CA 1
ATOM 1426 C C . GLY A 1 178 ? -4.66261 -25.77573 16.51797 1.000 35.07797 175 GLY A C 1
ATOM 1427 O O . GLY A 1 178 ? -4.50217 -26.99661 16.46643 1.000 29.07120 175 GLY A O 1
ATOM 1428 N N . HIS A 1 179 ? -3.79186 -24.92625 15.96816 1.000 30.93570 176 HIS A N 1
ATOM 1429 C CA . HIS A 1 179 ? -2.60515 -25.45497 15.30521 1.000 26.77925 176 HIS A CA 1
ATOM 1430 C C . HIS A 1 179 ? -1.60069 -25.97633 16.32867 1.000 28.43109 176 HIS A C 1
ATOM 1431 O O . HIS A 1 179 ? -1.46247 -25.45038 17.44631 1.000 28.81241 176 HIS A O 1
ATOM 1438 N N . SER A 1 180 ? -0.85984 -26.99852 15.92625 1.000 28.30654 177 SER A N 1
ATOM 1439 C CA . SER A 1 180 ? 0.11628 -27.56449 16.84131 1.000 25.70150 177 SER A CA 1
ATOM 1440 C C . SER A 1 180 ? 1.27555 -26.58822 17.02808 1.000 24.12171 177 SER A C 1
ATOM 1441 O O . SER A 1 180 ? 1.48022 -25.66696 16.22258 1.000 23.07943 177 SER A O 1
ATOM 1444 N N . PHE A 1 181 ? 2.03938 -26.77877 18.10612 1.000 23.32988 178 PHE A N 1
ATOM 1445 C CA . PHE A 1 181 ? 3.22022 -25.93983 18.29807 1.000 23.08666 178 PHE A CA 1
ATOM 1446 C C . PHE A 1 181 ? 4.24971 -26.17056 17.20397 1.000 20.71755 178 PHE A C 1
ATOM 1447 O O . PHE A 1 181 ? 4.93077 -25.24147 16.78204 1.000 23.07540 178 PHE A O 1
ATOM 1455 N N . VAL A 1 182 ? 4.37409 -27.40167 16.71963 1.000 20.90622 179 VAL A N 1
ATOM 1456 C CA . VAL A 1 182 ? 5.25638 -27.62836 15.58710 1.000 22.51377 179 VAL A CA 1
ATOM 1457 C C . VAL A 1 182 ? 4.77818 -26.82221 14.38057 1.000 21.03337 179 VAL A C 1
ATOM 1458 O O . VAL A 1 182 ? 5.58819 -26.24861 13.64785 1.000 22.92039 179 VAL A O 1
ATOM 1462 N N . ASP A 1 183 ? 3.45704 -26.77503 14.15122 1.000 21.34119 180 ASP A N 1
ATOM 1463 C CA . ASP A 1 183 ? 2.90579 -25.95299 13.07232 1.000 24.89625 180 ASP A CA 1
ATOM 1464 C C . ASP A 1 183 ? 3.27193 -24.47308 13.26290 1.000 22.42206 180 ASP A C 1
ATOM 1465 O O . ASP A 1 183 ? 3.73810 -23.79286 12.33259 1.000 21.84504 180 ASP A O 1
ATOM 1470 N N . ALA A 1 184 ? 3.11092 -23.97291 14.48599 1.000 21.99761 181 ALA A N 1
ATOM 1471 C CA . ALA A 1 184 ? 3.43306 -22.58548 14.78814 1.000 21.34725 181 ALA A CA 1
ATOM 1472 C C . ALA A 1 184 ? 4.91227 -22.29357 14.55975 1.000 24.74892 181 ALA A C 1
ATOM 1473 O O . ALA A 1 184 ? 5.26428 -21.20690 14.08406 1.000 22.40497 181 ALA A O 1
ATOM 1475 N N . MET A 1 185 ? 5.79929 -23.24002 14.92730 1.000 16.68343 182 MET A N 1
ATOM 1476 C CA . MET A 1 185 ? 7.24053 -23.11611 14.66144 1.000 20.37929 182 MET A CA 1
ATOM 1477 C C . MET A 1 185 ? 7.49830 -23.01367 13.17048 1.000 21.74358 182 MET A C 1
ATOM 1478 O O . MET A 1 185 ? 8.26697 -22.16388 12.71124 1.000 20.42987 182 MET A O 1
ATOM 1483 N N . ASN A 1 186 ? 6.86988 -23.89688 12.39850 1.000 25.16621 183 ASN A N 1
ATOM 1484 C CA . ASN A 1 186 ? 7.03673 -23.80633 10.95000 1.000 20.51585 183 ASN A CA 1
ATOM 1485 C C . ASN A 1 186 ? 6.65349 -22.42166 10.45835 1.000 27.82185 183 ASN A C 1
ATOM 1486 O O . ASN A 1 186 ? 7.35300 -21.83535 9.62045 1.000 24.90529 183 ASN A O 1
ATOM 1491 N N . ARG A 1 187 ? 5.56623 -21.86304 11.01191 1.000 25.31695 184 ARG A N 1
ATOM 1492 C CA . ARG A 1 187 ? 5.05569 -20.59265 10.50244 1.000 27.20585 184 ARG A CA 1
ATOM 1493 C C . ARG A 1 187 ? 5.85014 -19.38924 11.00236 1.000 25.04101 184 ARG A C 1
ATOM 1494 O O . ARG A 1 187 ? 6.08228 -18.43322 10.25023 1.000 24.18103 184 ARG A O 1
ATOM 1502 N N . PHE A 1 188 ? 6.29577 -19.39046 12.24865 1.000 20.37085 185 PHE A N 1
ATOM 1503 C CA . PHE A 1 188 ? 6.82047 -18.15531 12.79769 1.000 19.44931 185 PHE A CA 1
ATOM 1504 C C . PHE A 1 188 ? 8.32888 -18.12458 12.90412 1.000 20.79290 185 PHE A C 1
ATOM 1505 O O . PHE A 1 188 ? 8.88102 -17.04383 13.11910 1.000 23.00079 185 PHE A O 1
ATOM 1513 N N . ASN A 1 189 ? 9.02166 -19.25626 12.76002 1.000 18.30748 186 ASN A N 1
ATOM 1514 C CA . ASN A 1 189 ? 10.47602 -19.22083 12.89452 1.000 18.78196 186 ASN A CA 1
ATOM 1515 C C . ASN A 1 189 ? 11.19039 -18.87743 11.57543 1.000 29.52621 186 ASN A C 1
ATOM 1516 O O . ASN A 1 189 ? 10.61581 -18.89775 10.48284 1.000 26.46266 186 ASN A O 1
ATOM 1522 N N . MET B 1 4 ? -11.67521 -18.97646 -3.14852 1.000 51.97340 1 MET B N 1
ATOM 1523 C CA . MET B 1 4 ? -10.92384 -17.85369 -3.71882 1.000 45.74728 1 MET B CA 1
ATOM 1524 C C . MET B 1 4 ? -11.47900 -16.49599 -3.21533 1.000 51.58149 1 MET B C 1
ATOM 1525 O O . MET B 1 4 ? -12.70172 -16.29221 -3.14714 1.000 50.41643 1 MET B O 1
ATOM 1530 N N . LYS B 1 5 ? -10.56794 -15.61680 -2.76836 1.000 41.81981 2 LYS B N 1
ATOM 1531 C CA . LYS B 1 5 ? -10.93578 -14.34318 -2.14118 1.000 35.99474 2 LYS B CA 1
ATOM 1532 C C . LYS B 1 5 ? -10.15510 -13.16993 -2.75059 1.000 30.04058 2 LYS B C 1
ATOM 1533 O O . LYS B 1 5 ? -9.04504 -13.33704 -3.25813 1.000 30.62901 2 LYS B O 1
ATOM 1539 N N . MET B 1 6 ? -10.71096 -11.96070 -2.68357 1.000 26.97442 3 MET B N 1
ATOM 1540 C CA . MET B 1 6 ? -9.96245 -10.79425 -3.13994 1.000 22.62982 3 MET B CA 1
ATOM 1541 C C . MET B 1 6 ? -10.07426 -9.70349 -2.07574 1.000 26.01145 3 MET B C 1
ATOM 1542 O O . MET B 1 6 ? -11.18220 -9.32221 -1.67891 1.000 26.96008 3 MET B O 1
ATOM 1547 N N . ILE B 1 7 ? -8.92071 -9.19251 -1.64840 1.000 23.72889 4 ILE B N 1
ATOM 1548 C CA . ILE B 1 7 ? -8.81065 -8.11785 -0.66749 1.000 24.66486 4 ILE B CA 1
ATOM 1549 C C . ILE B 1 7 ? -8.33665 -6.87802 -1.38043 1.000 25.44346 4 ILE B C 1
ATOM 1550 O O . ILE B 1 7 ? -7.20010 -6.84056 -1.86654 1.000 26.77536 4 ILE B O 1
ATOM 1555 N N . VAL B 1 8 ? -9.17446 -5.84515 -1.41785 1.000 21.30966 5 VAL B N 1
ATOM 1556 C CA . VAL B 1 8 ? -8.80136 -4.58712 -2.05919 1.000 26.11355 5 VAL B CA 1
ATOM 1557 C C . VAL B 1 8 ? -8.42236 -3.55979 -1.00073 1.000 21.79696 5 VAL B C 1
ATOM 1558 O O . VAL B 1 8 ? -9.21194 -3.28451 -0.07898 1.000 22.37102 5 VAL B O 1
ATOM 1562 N N . GLY B 1 9 ? -7.23222 -2.95864 -1.15976 1.000 19.94567 6 GLY B N 1
ATOM 1563 C CA . GLY B 1 9 ? -6.80756 -1.87073 -0.29449 1.000 22.67168 6 GLY B CA 1
ATOM 1564 C C . GLY B 1 9 ? -6.79726 -0.58574 -1.09923 1.000 22.36030 6 GLY B C 1
ATOM 1565 O O . GLY B 1 9 ? -6.18471 -0.53826 -2.16444 1.000 20.92541 6 GLY B O 1
ATOM 1566 N N . LEU B 1 10 ? -7.52079 0.43510 -0.63615 1.000 21.88984 7 LEU B N 1
ATOM 1567 C CA . LEU B 1 10 ? -7.71857 1.66923 -1.39358 1.000 20.68757 7 LEU B CA 1
ATOM 1568 C C . LEU B 1 10 ? -6.59696 2.65579 -1.08908 1.000 24.86250 7 LEU B C 1
ATOM 1569 O O . LEU B 1 10 ? -6.03061 2.66649 0.01143 1.000 24.23662 7 LEU B O 1
ATOM 1574 N N . GLY B 1 11 ? -6.31068 3.51251 -2.06721 1.000 22.12824 8 GLY B N 1
ATOM 1575 C CA . GLY B 1 11 ? -5.24883 4.49028 -1.94712 1.000 25.19393 8 GLY B CA 1
ATOM 1576 C C . GLY B 1 11 ? -4.96009 5.10806 -3.30153 1.000 26.00656 8 GLY B C 1
ATOM 1577 O O . GLY B 1 11 ? -5.67638 4.87165 -4.28794 1.000 28.84109 8 GLY B O 1
ATOM 1578 N N . ASN B 1 12 ? -3.88910 5.88569 -3.33764 1.000 26.35951 9 ASN B N 1
ATOM 1579 C CA . ASN B 1 12 ? -3.42470 6.55890 -4.55321 1.000 27.97271 9 ASN B CA 1
ATOM 1580 C C . ASN B 1 12 ? -2.05188 6.03367 -4.95492 1.000 31.95435 9 ASN B C 1
ATOM 1581 O O . ASN B 1 12 ? -1.22308 5.70688 -4.08017 1.000 28.54979 9 ASN B O 1
ATOM 1586 N N . PRO B 1 13 ? -1.76419 5.97330 -6.25934 1.000 29.24906 10 PRO B N 1
ATOM 1587 C CA . PRO B 1 13 ? -0.50629 5.36419 -6.72031 1.000 30.49575 10 PRO B CA 1
ATOM 1588 C C . PRO B 1 13 ? 0.71722 6.25754 -6.56972 1.000 31.10667 10 PRO B C 1
ATOM 1589 O O . PRO B 1 13 ? 0.64091 7.48592 -6.67045 1.000 33.48520 10 PRO B O 1
ATOM 1593 N N . GLY B 1 14 ? 1.86230 5.61824 -6.36693 1.000 32.89398 11 GLY B N 1
ATOM 1594 C CA . GLY B 1 14 ? 3.12211 6.33963 -6.42577 1.000 39.97200 11 GLY B CA 1
ATOM 1595 C C . GLY B 1 14 ? 3.70391 6.59968 -5.03468 1.000 45.81333 11 GLY B C 1
ATOM 1596 O O . GLY B 1 14 ? 2.97249 6.76248 -4.04738 1.000 45.41595 11 GLY B O 1
ATOM 1597 N N . THR B 1 15 ? 5.04540 6.71163 -4.96770 1.000 47.56633 12 THR B N 1
ATOM 1598 C CA . THR B 1 15 ? 5.71534 6.85763 -3.66933 1.000 53.15560 12 THR B CA 1
ATOM 1599 C C . THR B 1 15 ? 5.25210 8.10642 -2.92143 1.000 53.80542 12 THR B C 1
ATOM 1600 O O . THR B 1 15 ? 5.28315 8.13240 -1.68112 1.000 56.05898 12 THR B O 1
ATOM 1604 N N . LYS B 1 16 ? 4.79989 9.13329 -3.64374 1.000 43.97315 13 LYS B N 1
ATOM 1605 C CA . LYS B 1 16 ? 4.40522 10.38182 -2.99157 1.000 46.21229 13 LYS B CA 1
ATOM 1606 C C . LYS B 1 16 ? 3.23958 10.18308 -2.01561 1.000 48.68928 13 LYS B C 1
ATOM 1607 O O . LYS B 1 16 ? 3.13998 10.90339 -1.01799 1.000 45.95451 13 LYS B O 1
ATOM 1613 N N . TYR B 1 17 ? 2.36278 9.21024 -2.25676 1.000 40.94275 14 TYR B N 1
ATOM 1614 C CA . TYR B 1 17 ? 1.20806 9.01457 -1.38780 1.000 37.68428 14 TYR B CA 1
ATOM 1615 C C . TYR B 1 17 ? 1.43436 7.93835 -0.32504 1.000 38.71564 14 TYR B C 1
ATOM 1616 O O . TYR B 1 17 ? 0.52313 7.68018 0.47348 1.000 33.68612 14 TYR B O 1
ATOM 1625 N N . GLN B 1 18 ? 2.61849 7.30370 -0.29337 1.000 39.14825 15 GLN B N 1
ATOM 1626 C CA . GLN B 1 18 ? 2.74648 6.02339 0.40522 1.000 46.53427 15 GLN B CA 1
ATOM 1627 C C . GLN B 1 18 ? 2.54487 6.13218 1.91350 1.000 44.10726 15 GLN B C 1
ATOM 1628 O O . GLN B 1 18 ? 2.31098 5.09801 2.56015 1.000 41.40051 15 GLN B O 1
ATOM 1634 N N . TYR B 1 19 ? 2.62256 7.33510 2.50006 1.000 43.33506 16 TYR B N 1
ATOM 1635 C CA . TYR B 1 19 ? 2.37766 7.45877 3.93338 1.000 39.96496 16 TYR B CA 1
ATOM 1636 C C . TYR B 1 19 ? 1.11910 8.24792 4.27745 1.000 35.98042 16 TYR B C 1
ATOM 1637 O O . TYR B 1 19 ? 0.83164 8.43869 5.46857 1.000 34.27674 16 TYR B O 1
ATOM 1646 N N . THR B 1 20 ? 0.31365 8.62827 3.29027 1.000 26.86483 17 THR B N 1
ATOM 1647 C CA . THR B 1 20 ? -0.84178 9.46384 3.56397 1.000 29.68488 17 THR B CA 1
ATOM 1648 C C . THR B 1 20 ? -1.98601 8.62145 4.11713 1.000 32.67118 17 THR B C 1
ATOM 1649 O O . THR B 1 20 ? -2.09540 7.43193 3.80700 1.000 28.10036 17 THR B O 1
ATOM 1653 N N . LYS B 1 21 ? -2.85205 9.25743 4.93860 1.000 30.50577 18 LYS B N 1
ATOM 1654 C CA . LYS B 1 21 ? -3.97801 8.54587 5.56237 1.000 27.20041 18 LYS B CA 1
ATOM 1655 C C . LYS B 1 21 ? -4.88427 7.86077 4.53276 1.000 31.51023 18 LYS B C 1
ATOM 1656 O O . LYS B 1 21 ? -5.47207 6.80547 4.81945 1.000 25.52646 18 LYS B O 1
ATOM 1662 N N . HIS B 1 22 ? -5.02685 8.45312 3.34489 1.000 27.86547 19 HIS B N 1
ATOM 1663 C CA . HIS B 1 22 ? -5.95637 7.96211 2.33322 1.000 28.09962 19 HIS B CA 1
ATOM 1664 C C . HIS B 1 22 ? -5.45693 6.66550 1.72850 1.000 30.25090 19 HIS B C 1
ATOM 1665 O O . HIS B 1 22 ? -6.21873 5.97407 1.03638 1.000 28.17227 19 HIS B O 1
ATOM 1672 N N . ASN B 1 23 ? -4.18598 6.33263 1.98522 1.000 31.11669 20 ASN B N 1
ATOM 1673 C CA . ASN B 1 23 ? -3.57590 5.09099 1.55231 1.000 27.92510 20 ASN B CA 1
ATOM 1674 C C . ASN B 1 23 ? -3.56308 4.04584 2.65532 1.000 25.89358 20 ASN B C 1
ATOM 1675 O O . ASN B 1 23 ? -2.86632 3.02392 2.51923 1.000 23.06092 20 ASN B O 1
ATOM 1680 N N . ILE B 1 24 ? -4.32743 4.26423 3.72922 1.000 25.43230 21 ILE B N 1
ATOM 1681 C CA . ILE B 1 24 ? -4.31033 3.28571 4.82007 1.000 25.46277 21 ILE B CA 1
ATOM 1682 C C . ILE B 1 24 ? -4.59167 1.88747 4.27070 1.000 26.70381 21 ILE B C 1
ATOM 1683 O O . ILE B 1 24 ? -3.93442 0.90921 4.65533 1.000 25.61102 21 ILE B O 1
ATOM 1688 N N . GLY B 1 25 ? -5.49569 1.78490 3.27728 1.000 25.46118 22 GLY B N 1
ATOM 1689 C CA . GLY B 1 25 ? -5.78838 0.48598 2.68127 1.000 20.67038 22 GLY B CA 1
ATOM 1690 C C . GLY B 1 25 ? -4.58816 -0.16396 2.00267 1.000 23.3114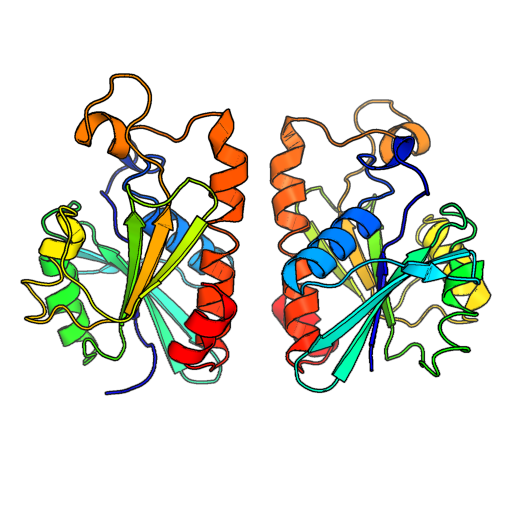5 22 GLY B C 1
ATOM 1691 O O . GLY B 1 25 ? -4.32558 -1.35968 2.19502 1.000 21.02077 22 GLY B O 1
ATOM 1692 N N . PHE B 1 26 ? -3.86152 0.59964 1.17592 1.000 22.35128 23 PHE B N 1
ATOM 1693 C CA . PHE B 1 26 ? -2.61262 0.08273 0.61030 1.000 24.05406 23 PHE B CA 1
ATOM 1694 C C . PHE B 1 26 ? -1.71119 -0.45502 1.71519 1.000 26.95034 23 PHE B C 1
ATOM 1695 O O . PHE B 1 26 ? -1.16408 -1.57057 1.63865 1.000 25.52846 23 PHE B O 1
ATOM 1703 N N . MET B 1 27 ? -1.58788 0.33536 2.77043 1.000 24.11891 24 MET B N 1
ATOM 1704 C CA . MET B 1 27 ? -0.67020 0.03262 3.85166 1.000 27.83606 24 MET B CA 1
ATOM 1705 C C . MET B 1 27 ? -1.00929 -1.31461 4.43860 1.000 23.40545 24 MET B C 1
ATOM 1706 O O . MET B 1 27 ? -0.11995 -2.10950 4.77011 1.000 25.67187 24 MET B O 1
ATOM 1711 N N . VAL B 1 28 ? -2.30593 -1.59241 4.56918 1.000 25.08808 25 VAL B N 1
ATOM 1712 C CA . VAL B 1 28 ? -2.69195 -2.83611 5.20609 1.000 22.83627 25 VAL B CA 1
ATOM 1713 C C . VAL B 1 28 ? -2.40510 -4.02879 4.28929 1.000 26.62949 25 VAL B C 1
ATOM 1714 O O . VAL B 1 28 ? -1.85769 -5.04530 4.73707 1.000 25.23354 25 VAL B O 1
ATOM 1718 N N . VAL B 1 29 ? -2.72835 -3.91777 2.98317 1.000 25.27802 26 VAL B N 1
ATOM 1719 C CA . VAL B 1 29 ? -2.55966 -5.10736 2.13038 1.000 23.42628 26 VAL B CA 1
ATOM 1720 C C . VAL B 1 29 ? -1.07482 -5.34734 1.84048 1.000 25.46207 26 VAL B C 1
ATOM 1721 O O . VAL B 1 29 ? -0.64217 -6.50036 1.68446 1.000 29.07275 26 VAL B O 1
ATOM 1725 N N . ASP B 1 30 ? -0.26786 -4.28078 1.85232 1.000 25.31345 27 ASP B N 1
ATOM 1726 C CA . ASP B 1 30 ? 1.18792 -4.42407 1.86178 1.000 30.44937 27 ASP B CA 1
ATOM 1727 C C . ASP B 1 30 ? 1.62684 -5.30741 3.03426 1.000 32.35696 27 ASP B C 1
ATOM 1728 O O . ASP B 1 30 ? 2.40117 -6.26334 2.86194 1.000 31.89441 27 ASP B O 1
ATOM 1733 N N . LYS B 1 31 ? 1.09913 -5.02144 4.23206 1.000 27.83852 28 LYS B N 1
ATOM 1734 C CA . LYS B 1 31 ? 1.40546 -5.85398 5.40316 1.000 31.74616 28 LYS B CA 1
ATOM 1735 C C . LYS B 1 31 ? 0.96783 -7.30338 5.18248 1.000 34.50659 28 LYS B C 1
ATOM 1736 O O . LYS B 1 31 ? 1.73977 -8.25348 5.43874 1.000 35.79890 28 LYS B O 1
ATOM 1742 N N . ILE B 1 32 ? -0.23900 -7.49712 4.62737 1.000 29.50987 29 ILE B N 1
ATOM 1743 C CA . ILE B 1 32 ? -0.69786 -8.85625 4.36574 1.000 29.32054 29 ILE B CA 1
ATOM 1744 C C . ILE B 1 32 ? 0.23752 -9.52100 3.36967 1.000 33.27825 29 ILE B C 1
ATOM 1745 O O . ILE B 1 32 ? 0.65761 -10.67883 3.55294 1.000 30.75859 29 ILE B O 1
ATOM 1750 N N . ALA B 1 33 ? 0.67891 -8.75614 2.36597 1.000 34.23476 30 ALA B N 1
ATOM 1751 C CA . ALA B 1 33 ? 1.56881 -9.31716 1.35971 1.000 34.92760 30 ALA B CA 1
ATOM 1752 C C . ALA B 1 33 ? 2.87301 -9.78532 2.00339 1.000 40.13862 30 ALA B C 1
ATOM 1753 O O . ALA B 1 33 ? 3.31499 -10.92174 1.78269 1.000 42.23432 30 ALA B O 1
ATOM 1755 N N . ARG B 1 34 ? 3.46876 -8.94981 2.85947 1.000 41.86465 31 ARG B N 1
ATOM 1756 C CA . ARG B 1 34 ? 4.74445 -9.35680 3.43417 1.000 43.89840 31 ARG B CA 1
ATOM 1757 C C . ARG B 1 34 ? 4.55636 -10.53964 4.35839 1.000 43.39860 31 ARG B C 1
ATOM 1758 O O . ARG B 1 34 ? 5.39596 -11.44472 4.38275 1.000 41.66855 31 ARG B O 1
ATOM 1766 N N . GLU B 1 35 ? 3.42773 -10.60559 5.05822 1.000 43.69991 32 GLU B N 1
ATOM 1767 C CA . GLU B 1 35 ? 3.33865 -11.71653 5.98254 1.000 38.75316 32 GLU B CA 1
ATOM 1768 C C . GLU B 1 35 ? 2.98055 -13.00244 5.27203 1.000 45.90242 32 GLU B C 1
ATOM 1769 O O . GLU B 1 35 ? 2.94025 -14.06003 5.91261 1.000 45.96159 32 GLU B O 1
ATOM 1775 N N . HIS B 1 36 ? 2.76353 -12.96200 3.95330 1.000 40.60604 33 HIS B N 1
ATOM 1776 C CA . HIS B 1 36 ? 2.44069 -14.20895 3.27263 1.000 44.24178 33 HIS B CA 1
ATOM 1777 C C . HIS B 1 36 ? 3.40365 -14.49174 2.13578 1.000 40.55231 33 HIS B C 1
ATOM 1778 O O . HIS B 1 36 ? 3.12466 -15.36542 1.30975 1.000 43.30038 33 HIS B O 1
ATOM 1785 N N . GLN B 1 37 ? 4.54426 -13.79490 2.12248 0.946 40.83418 34 GLN B N 1
ATOM 1786 C CA . GLN B 1 37 ? 5.53271 -13.91036 1.05521 0.945 47.83709 34 GLN B CA 1
ATOM 1787 C C . GLN B 1 37 ? 4.82893 -13.85028 -0.29362 0.860 44.52153 34 GLN B C 1
ATOM 1788 O O . GLN B 1 37 ? 4.97496 -14.71966 -1.16071 1.000 41.60963 34 GLN B O 1
ATOM 1791 N N . ALA B 1 38 ? 3.99153 -12.83379 -0.43532 1.000 44.37395 35 ALA B N 1
ATOM 1792 C CA . ALA B 1 38 ? 3.35637 -12.53092 -1.70570 1.000 46.33159 35 ALA B CA 1
ATOM 1793 C C . ALA B 1 38 ? 3.98626 -11.27039 -2.28412 1.000 43.19148 35 ALA B C 1
ATOM 1794 O O . ALA B 1 38 ? 4.48845 -10.40835 -1.54937 1.000 40.70566 35 ALA B O 1
ATOM 1796 N N . THR B 1 39 ? 3.95815 -11.16837 -3.60895 1.000 44.26097 36 THR B N 1
ATOM 1797 C CA . THR B 1 39 ? 4.62514 -10.06949 -4.30384 1.000 48.69179 36 THR B CA 1
ATOM 1798 C C . THR B 1 39 ? 3.65970 -9.40464 -5.28814 1.000 44.79660 36 THR B C 1
ATOM 1799 O O . THR B 1 39 ? 2.99460 -10.09243 -6.07760 1.000 44.46109 36 THR B O 1
ATOM 1803 N N . PHE B 1 40 ? 3.57441 -8.06780 -5.23005 1.000 42.07432 37 PHE B N 1
ATOM 1804 C CA . PHE B 1 40 ? 2.68104 -7.31689 -6.11726 1.000 44.51457 37 PHE B CA 1
ATOM 1805 C C . PHE B 1 40 ? 3.27373 -7.21717 -7.51022 1.000 41.50414 37 PHE B C 1
ATOM 1806 O O . PHE B 1 40 ? 4.45602 -6.89434 -7.66655 1.000 45.43686 37 PHE B O 1
ATOM 1814 N N . LYS B 1 41 ? 2.44231 -7.52957 -8.50660 1.000 41.71351 38 LYS B N 1
ATOM 1815 C CA . LYS B 1 41 ? 2.76236 -7.51149 -9.92918 1.000 47.03859 38 LYS B CA 1
ATOM 1816 C C . LYS B 1 41 ? 1.86463 -6.49938 -10.62499 1.000 43.70619 38 LYS B C 1
ATOM 1817 O O . LYS B 1 41 ? 0.65638 -6.45295 -10.37527 1.000 39.24148 38 LYS B O 1
ATOM 1823 N N . LYS B 1 42 ? 2.44333 -5.73670 -11.54071 1.000 44.66003 39 LYS B N 1
ATOM 1824 C CA . LYS B 1 42 ? 1.64855 -4.90258 -12.42362 1.000 43.95337 39 LYS B CA 1
ATOM 1825 C C . LYS B 1 42 ? 0.60148 -5.75004 -13.14858 1.000 40.91950 39 LYS B C 1
ATOM 1826 O O . LYS B 1 42 ? 0.85706 -6.89859 -13.51927 1.000 42.58377 39 LYS B O 1
ATOM 1829 N N . ASN B 1 43 ? -0.59136 -5.18758 -13.31967 1.000 37.69402 40 ASN B N 1
ATOM 1830 C CA . ASN B 1 43 ? -1.73703 -5.84005 -13.92875 1.000 36.98761 40 ASN B CA 1
ATOM 1831 C C . ASN B 1 43 ? -2.38737 -4.90704 -14.95015 1.000 38.67500 40 ASN B C 1
ATOM 1832 O O . ASN B 1 43 ? -2.41701 -3.67720 -14.74855 1.000 41.74290 40 ASN B O 1
ATOM 1837 N N . PRO B 1 44 ? -2.92164 -5.45980 -16.05515 1.000 38.12538 41 PRO B N 1
ATOM 1838 C CA . PRO B 1 44 ? -3.49749 -4.60654 -17.11733 1.000 39.53216 41 PRO B CA 1
ATOM 1839 C C . PRO B 1 44 ? -4.68459 -3.76884 -16.67834 1.000 43.26573 41 PRO B C 1
ATOM 1840 O O . PRO B 1 44 ? -5.11685 -2.87362 -17.43003 1.000 41.16610 41 PRO B O 1
ATOM 1844 N N . PHE B 1 45 ? -5.27887 -4.07516 -15.53213 1.000 33.44024 42 PHE B N 1
ATOM 1845 C CA . PHE B 1 45 ? -6.48255 -3.37908 -15.10480 1.000 33.08715 42 PHE B CA 1
ATOM 1846 C C . PHE B 1 45 ? -6.18586 -2.22692 -14.16658 1.000 35.91831 42 PHE B C 1
ATOM 1847 O O . PHE B 1 45 ? -6.89854 -2.04670 -13.17631 1.000 38.46687 42 PHE B O 1
ATOM 1855 N N . GLU B 1 46 ? -5.13016 -1.45140 -14.42792 1.000 28.91685 43 GLU B N 1
ATOM 1856 C CA . GLU B 1 46 ? -4.84224 -0.26886 -13.62196 1.000 28.54327 43 GLU B CA 1
ATOM 1857 C C . GLU B 1 46 ? -4.73067 -0.68056 -12.15719 1.000 28.64336 43 GLU B C 1
ATOM 1858 O O . GLU B 1 46 ? -5.41098 -0.13120 -11.28262 1.000 29.11935 43 GLU B O 1
ATOM 1864 N N . ALA B 1 47 ? -3.95450 -1.73372 -11.90192 1.000 27.75619 44 ALA B N 1
ATOM 1865 C CA . ALA B 1 47 ? -3.84998 -2.26232 -10.54216 1.000 29.37423 44 ALA B CA 1
ATOM 1866 C C . ALA B 1 47 ? -2.51399 -2.96658 -10.34754 1.000 36.21270 44 ALA B C 1
ATOM 1867 O O . ALA B 1 47 ? -1.89272 -3.44605 -11.31644 1.000 29.98015 44 ALA B O 1
ATOM 1869 N N . GLU B 1 48 ? -2.06455 -3.00851 -9.08330 1.000 31.63183 45 GLU B N 1
ATOM 1870 C CA . GLU B 1 48 ? -1.01867 -3.93042 -8.66083 1.000 31.80421 45 GLU B CA 1
ATOM 1871 C C . GLU B 1 48 ? -1.71787 -5.07822 -7.93940 1.000 32.38576 45 GLU B C 1
ATOM 1872 O O . GLU B 1 48 ? -2.60048 -4.83306 -7.11495 1.000 27.66962 45 GLU B O 1
ATOM 1878 N N . VAL B 1 49 ? -1.38093 -6.32040 -8.28822 1.000 31.56009 46 VAL B N 1
ATOM 1879 C CA . VAL B 1 49 ? -2.04917 -7.50529 -7.75719 1.000 33.27448 46 VAL B CA 1
ATOM 1880 C C . VAL B 1 49 ? -1.00134 -8.46359 -7.21237 1.000 37.31776 46 VAL B C 1
ATOM 1881 O O . VAL B 1 49 ? -0.02208 -8.76263 -7.89642 1.000 37.20589 46 VAL B O 1
ATOM 1885 N N . ALA B 1 50 ? -1.19187 -8.93759 -5.98680 1.000 34.37346 47 ALA B N 1
ATOM 1886 C CA . ALA B 1 50 ? -0.38348 -10.01954 -5.44697 1.000 34.60870 47 ALA B CA 1
ATOM 1887 C C . ALA B 1 50 ? -1.26666 -11.25024 -5.25682 1.000 36.74619 47 ALA B C 1
ATOM 1888 O O . ALA B 1 50 ? -2.49128 -11.15081 -5.14269 1.000 36.05560 47 ALA B O 1
ATOM 1890 N N . GLU B 1 51 ? -0.67530 -12.42904 -5.31962 1.000 37.08821 48 GLU B N 1
ATOM 1891 C CA . GLU B 1 51 ? -1.49168 -13.60036 -5.06042 1.000 39.15988 48 GLU B CA 1
ATOM 1892 C C . GLU B 1 51 ? -0.70520 -14.53658 -4.17570 1.000 36.93884 48 GLU B C 1
ATOM 1893 O O . GLU B 1 51 ? 0.51445 -14.62560 -4.30812 1.000 42.45219 48 GLU B O 1
ATOM 1899 N N . PHE B 1 52 ? -1.39653 -15.18114 -3.23988 1.000 35.24639 49 PHE B N 1
ATOM 1900 C CA . PHE B 1 52 ? -0.80066 -16.28469 -2.50791 1.000 37.38669 49 PHE B CA 1
ATOM 1901 C C . PHE B 1 52 ? -1.85369 -17.34671 -2.32291 1.000 37.93138 49 PHE B C 1
ATOM 1902 O O . PHE B 1 52 ? -3.03732 -17.13641 -2.59826 1.000 36.36945 49 PHE B O 1
ATOM 1910 N N . PHE B 1 53 ? -1.39590 -18.50238 -1.85207 1.000 38.64230 50 PHE B N 1
ATOM 1911 C CA . PHE B 1 53 ? -2.22239 -19.68116 -1.66661 1.000 36.59305 50 PHE B CA 1
ATOM 1912 C C . PHE B 1 53 ? -2.07195 -19.96712 -0.18438 1.000 38.54172 50 PHE B C 1
ATOM 1913 O O . PHE B 1 53 ? -0.95153 -20.05001 0.32251 1.000 40.91897 50 PHE B O 1
ATOM 1921 N N . HIS B 1 54 ? -3.18629 -20.00049 0.51968 1.000 39.72923 51 HIS B N 1
ATOM 1922 C CA . HIS B 1 54 ? -3.14023 -20.12563 1.96885 1.000 43.13912 51 HIS B CA 1
ATOM 1923 C C . HIS B 1 54 ? -4.42186 -20.78182 2.45166 1.000 41.94013 51 HIS B C 1
ATOM 1924 O O . HIS B 1 54 ? -5.50502 -20.53057 1.90367 1.000 43.06663 51 HIS B O 1
ATOM 1931 N N . ASN B 1 55 ? -4.26749 -21.66654 3.43341 1.000 38.09793 52 ASN B N 1
ATOM 1932 C CA . ASN B 1 55 ? -5.33949 -22.53189 3.89258 1.000 43.76730 52 ASN B CA 1
ATOM 1933 C C . ASN B 1 55 ? -6.10987 -23.13013 2.70953 1.000 43.79525 52 ASN B C 1
ATOM 1934 O O . ASN B 1 55 ? -7.34688 -23.16571 2.70398 1.000 48.65017 52 ASN B O 1
ATOM 1939 N N . GLY B 1 56 ? -5.37524 -23.57289 1.68716 1.000 41.91524 53 GLY B N 1
ATOM 1940 C CA . GLY B 1 56 ? -5.92849 -24.30572 0.56924 1.000 40.23437 53 GLY B CA 1
ATOM 1941 C C . GLY B 1 56 ? -6.69898 -23.50041 -0.45195 1.000 50.95944 53 GLY B C 1
ATOM 1942 O O . GLY B 1 56 ? -7.36235 -24.10947 -1.31048 1.000 50.90782 53 GLY B O 1
ATOM 1943 N N . GLU B 1 57 ? -6.63309 -22.15986 -0.41439 1.000 46.46661 54 GLU B N 1
ATOM 1944 C CA . GLU B 1 57 ? -7.32755 -21.35475 -1.42663 1.000 45.86892 54 GLU B CA 1
ATOM 1945 C C . GLU B 1 57 ? -6.42118 -20.25391 -1.99850 1.000 43.86224 54 GLU B C 1
ATOM 1946 O O . GLU B 1 57 ? -5.45417 -19.81483 -1.35443 1.000 43.68442 54 GLU B O 1
ATOM 1949 N N . LYS B 1 58 ? -6.75111 -19.79722 -3.22524 1.000 45.26941 55 LYS B N 1
ATOM 1950 C CA . LYS B 1 58 ? -6.05518 -18.65973 -3.83249 1.000 39.16272 55 LYS B CA 1
ATOM 1951 C C . LYS B 1 58 ? -6.67785 -17.35207 -3.33877 1.000 36.24880 55 LYS B C 1
ATOM 1952 O O . LYS B 1 58 ? -7.90717 -17.15138 -3.39340 1.000 39.62063 55 LYS B O 1
ATOM 1958 N N . ILE B 1 59 ? -5.80776 -16.47120 -2.86370 1.000 34.03007 56 ILE B N 1
ATOM 1959 C CA . ILE B 1 59 ? -6.14407 -15.15342 -2.35149 1.000 35.36325 56 ILE B CA 1
ATOM 1960 C C . ILE B 1 59 ? -5.45570 -14.12008 -3.23944 1.000 32.77232 56 ILE B C 1
ATOM 1961 O O . ILE B 1 59 ? -4.23834 -14.19914 -3.45435 1.000 32.71620 56 ILE B O 1
ATOM 1966 N N . LEU B 1 60 ? -6.21386 -13.13822 -3.71660 1.000 30.61554 57 LEU B N 1
ATOM 1967 C CA . LEU B 1 60 ? -5.66681 -12.00771 -4.45488 1.000 25.60130 57 LEU B CA 1
ATOM 1968 C C . LEU B 1 60 ? -5.66760 -10.76321 -3.57307 1.000 30.38085 57 LEU B C 1
ATOM 1969 O O . LEU B 1 60 ? -6.68326 -10.44357 -2.95415 1.000 32.76552 57 LEU B O 1
ATOM 1974 N N . LEU B 1 61 ? -4.55979 -10.03424 -3.56428 1.000 26.85401 58 LEU B N 1
ATOM 1975 C CA . LEU B 1 61 ? -4.45065 -8.74033 -2.89481 1.000 27.24508 58 LEU B CA 1
ATOM 1976 C C . LEU B 1 61 ? -4.33853 -7.68949 -3.98543 1.000 31.33869 58 LEU B C 1
ATOM 1977 O O . LEU B 1 61 ? -3.56428 -7.86520 -4.92993 1.000 27.18527 58 LEU B O 1
ATOM 1982 N N . VAL B 1 62 ? -5.11714 -6.61999 -3.87052 1.000 25.55710 59 VAL B N 1
ATOM 1983 C CA . VAL B 1 62 ? -5.27244 -5.67552 -4.96099 1.000 23.97087 59 VAL B CA 1
ATOM 1984 C C . VAL B 1 62 ? -5.04482 -4.27076 -4.44142 1.000 25.47892 59 VAL B C 1
ATOM 1985 O O . VAL B 1 62 ? -5.67609 -3.85164 -3.46027 1.000 25.82069 59 VAL B O 1
ATOM 1989 N N . LYS B 1 63 ? -4.16608 -3.53037 -5.12397 1.000 25.54043 60 LYS B N 1
ATOM 1990 C CA . LYS B 1 63 ? -4.00551 -2.09416 -4.91717 1.000 24.26755 60 LYS B CA 1
ATOM 1991 C C . LYS B 1 63 ? -4.34437 -1.36663 -6.21395 1.000 27.23083 60 LYS B C 1
ATOM 1992 O O . LYS B 1 63 ? -3.49894 -1.30228 -7.13395 1.000 23.79799 60 LYS B O 1
ATOM 1998 N N . PRO B 1 64 ? -5.55131 -0.79596 -6.33878 1.000 25.27174 61 PRO B N 1
ATOM 1999 C CA . PRO B 1 64 ? -5.88645 -0.07023 -7.56186 1.000 20.22825 61 PRO B CA 1
ATOM 2000 C C . PRO B 1 64 ? -4.92071 1.08155 -7.80491 1.000 30.16113 61 PRO B C 1
ATOM 2001 O O . PRO B 1 64 ? -4.49108 1.76978 -6.87489 1.000 27.41304 61 PRO B O 1
ATOM 2005 N N . GLN B 1 65 ? -4.61097 1.31263 -9.08411 1.000 24.33117 62 GLN B N 1
ATOM 2006 C CA . GLN B 1 65 ? -3.69310 2.37022 -9.48285 1.000 26.90826 62 GLN B CA 1
ATOM 2007 C C . GLN B 1 65 ? -4.44137 3.42367 -10.28927 1.000 26.11993 62 GLN B C 1
ATOM 2008 O O . GLN B 1 65 ? -3.85177 4.23526 -11.00433 1.000 30.63176 62 GLN B O 1
ATOM 2014 N N . THR B 1 66 ? -5.73617 3.50145 -10.04339 1.000 25.42299 63 THR B N 1
ATOM 2015 C CA . THR B 1 66 ? -6.67062 4.36638 -10.73960 1.000 28.21315 63 THR B CA 1
ATOM 2016 C C . THR B 1 66 ? -6.70794 5.77877 -10.18443 1.000 32.16071 63 THR B C 1
ATOM 2017 O O . THR B 1 66 ? -7.30437 6.64589 -10.84068 1.000 29.53456 63 THR B O 1
ATOM 2021 N N . PHE B 1 67 ? -6.07357 6.01485 -9.00700 1.000 27.17762 64 PHE B N 1
ATOM 2022 C CA . PHE B 1 67 ? -6.34547 7.11683 -8.07992 1.000 29.05155 64 PHE B CA 1
ATOM 2023 C C . PHE B 1 67 ? -7.66164 6.82321 -7.38928 1.000 28.93375 64 PHE B C 1
ATOM 2024 O O . PHE B 1 67 ? -8.50563 6.11959 -7.94349 1.000 23.51718 64 PHE B O 1
ATOM 2032 N N . MET B 1 68 ? -7.82457 7.31938 -6.15564 1.000 28.54730 65 MET B N 1
ATOM 2033 C CA . MET B 1 68 ? -8.93367 6.88245 -5.30852 1.000 28.80830 65 MET B CA 1
ATOM 2034 C C . MET B 1 68 ? -10.28965 6.95925 -6.01510 1.000 27.40959 65 MET B C 1
ATOM 2035 O O . MET B 1 68 ? -11.03628 5.97678 -6.04425 1.000 30.03306 65 MET B O 1
ATOM 2040 N N . ASN B 1 69 ? -10.61958 8.11355 -6.60748 1.000 26.59984 66 ASN B N 1
ATOM 2041 C CA . ASN B 1 69 ? -12.00228 8.32653 -7.04146 1.000 23.90816 66 ASN B CA 1
ATOM 2042 C C . ASN B 1 69 ? -12.38795 7.46651 -8.22103 1.000 29.21983 66 ASN B C 1
ATOM 2043 O O . ASN B 1 69 ? -13.52663 7.57152 -8.66325 1.000 30.53799 66 ASN B O 1
ATOM 2048 N N . GLU B 1 70 ? -11.47799 6.64346 -8.75310 1.000 30.59861 67 GLU B N 1
ATOM 2049 C CA . GLU B 1 70 ? -11.78629 5.72254 -9.84429 1.000 32.52726 67 GLU B CA 1
ATOM 2050 C C . GLU B 1 70 ? -11.47536 4.26682 -9.49694 1.000 30.62849 67 GLU B C 1
ATOM 2051 O O . GLU B 1 70 ? -11.32556 3.44746 -10.39850 1.000 29.47102 67 GLU B O 1
ATOM 2057 N N . SER B 1 71 ? -11.37765 3.93352 -8.20321 1.000 25.92083 68 SER B N 1
ATOM 2058 C CA . SER B 1 71 ? -11.01317 2.57551 -7.78751 1.000 26.56475 68 SER B CA 1
ATOM 2059 C C . SER B 1 71 ? -11.87155 1.49411 -8.44709 1.000 28.48888 68 SER B C 1
ATOM 2060 O O . SER B 1 71 ? -11.36441 0.41026 -8.77116 1.000 25.47637 68 SER B O 1
ATOM 2063 N N . GLY B 1 72 ? -13.17679 1.74793 -8.61336 1.000 26.12560 69 GLY B N 1
ATOM 2064 C CA . GLY B 1 72 ? -14.04247 0.74714 -9.23006 1.000 25.75449 69 GLY B CA 1
ATOM 2065 C C . GLY B 1 72 ? -13.58429 0.33278 -10.62675 1.000 23.29572 69 GLY B C 1
ATOM 2066 O O . GLY B 1 72 ? -13.73619 -0.84180 -11.01857 1.000 29.62715 69 GLY B O 1
ATOM 2067 N N . ARG B 1 73 ? -12.93353 1.25474 -11.34955 1.000 30.13658 70 ARG B N 1
ATOM 2068 C CA . ARG B 1 73 ? -12.45899 0.98488 -12.70888 1.000 32.36300 70 ARG B CA 1
ATOM 2069 C C . ARG B 1 73 ? -11.47770 -0.15651 -12.73351 1.000 32.20674 70 ARG B C 1
ATOM 2070 O O . ARG B 1 73 ? -11.28441 -0.77306 -13.78305 1.000 27.43525 70 ARG B O 1
ATOM 2078 N N . ALA B 1 74 ? -10.79235 -0.39240 -11.61776 1.000 29.41647 71 ALA B N 1
ATOM 2079 C CA . ALA B 1 74 ? -9.96098 -1.58048 -11.46883 1.000 29.04495 71 ALA B CA 1
ATOM 2080 C C . ALA B 1 74 ? -10.71614 -2.73895 -10.84396 1.000 26.66465 71 ALA B C 1
ATOM 2081 O O . ALA B 1 74 ? -10.64305 -3.87624 -11.33860 1.000 26.29743 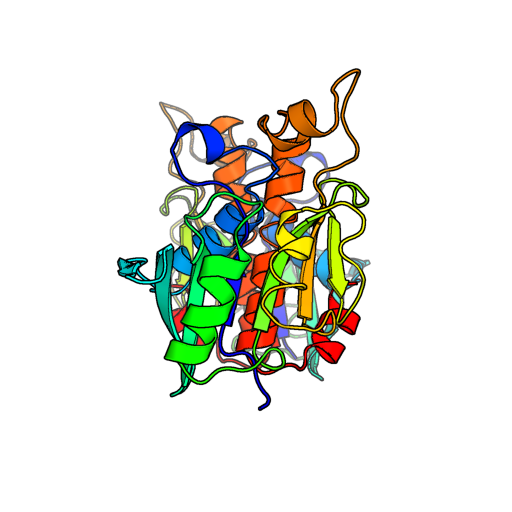71 ALA B O 1
ATOM 2083 N N . VAL B 1 75 ? -11.47574 -2.47822 -9.77865 1.000 26.19835 72 VAL B N 1
ATOM 2084 C CA . VAL B 1 75 ? -12.02311 -3.58589 -8.99043 1.000 26.51292 72 VAL B CA 1
ATOM 2085 C C . VAL B 1 75 ? -13.04955 -4.38702 -9.81053 1.000 21.95742 72 VAL B C 1
ATOM 2086 O O . VAL B 1 75 ? -13.04537 -5.62672 -9.80719 1.000 23.26271 72 VAL B O 1
ATOM 2090 N N . GLY B 1 76 ? -13.93079 -3.70544 -10.52320 1.000 26.13676 73 GLY B N 1
ATOM 2091 C CA . GLY B 1 76 ? -14.91022 -4.37769 -11.35995 1.000 28.61006 73 GLY B CA 1
ATOM 2092 C C . GLY B 1 76 ? -14.29959 -5.35512 -12.36403 1.000 27.50209 73 GLY B C 1
ATOM 2093 O O . GLY B 1 76 ? -14.62759 -6.55418 -12.39049 1.000 28.91863 73 GLY B O 1
ATOM 2094 N N . PRO B 1 77 ? -13.39595 -4.86595 -13.21325 1.000 30.60544 74 PRO B N 1
ATOM 2095 C CA . PRO B 1 77 ? -12.77727 -5.78239 -14.18363 1.000 29.15508 74 PRO B CA 1
ATOM 2096 C C . PRO B 1 77 ? -11.99515 -6.90335 -13.53298 1.000 30.16084 74 PRO B C 1
ATOM 2097 O O . PRO B 1 77 ? -12.17277 -8.06125 -13.94859 1.000 27.70844 74 PRO B O 1
ATOM 2101 N N . LEU B 1 78 ? -11.19943 -6.62610 -12.47863 1.000 27.04221 75 LEU B N 1
ATOM 2102 C CA . LEU B 1 78 ? -10.46828 -7.71480 -11.84363 1.000 27.81349 75 LEU B CA 1
ATOM 2103 C C . LEU B 1 78 ? -11.42315 -8.78971 -11.33027 1.000 26.99729 75 LEU B C 1
ATOM 2104 O O . LEU B 1 78 ? -11.16129 -9.99434 -11.47530 1.000 30.89111 75 LEU B O 1
ATOM 2109 N N . MET B 1 79 ? -12.57177 -8.39833 -10.78665 1.000 27.28439 76 MET B N 1
ATOM 2110 C CA A MET B 1 79 ? -13.50539 -9.41461 -10.32072 0.570 28.63238 76 MET B CA 1
ATOM 2111 C CA B MET B 1 79 ? -13.48146 -9.43397 -10.31892 0.430 28.65141 76 MET B CA 1
ATOM 2112 C C . MET B 1 79 ? -13.97159 -10.26748 -11.48427 1.000 28.91457 76 MET B C 1
ATOM 2113 O O . MET B 1 79 ? -13.89855 -11.50067 -11.43759 1.000 32.74684 76 MET B O 1
ATOM 2122 N N A THR B 1 80 ? -14.36905 -9.63052 -12.58597 0.043 29.22191 77 THR B N 1
ATOM 2123 N N B THR B 1 80 ? -14.42200 -9.59167 -12.55107 0.957 29.24230 77 THR B N 1
ATOM 2124 C CA A THR B 1 80 ? -14.88687 -10.43349 -13.68346 0.043 27.89691 77 THR B CA 1
ATOM 2125 C CA B THR B 1 80 ? -14.85361 -10.28347 -13.75739 0.957 27.45491 77 THR B CA 1
ATOM 2126 C C A THR B 1 80 ? -13.77956 -11.08186 -14.49958 0.043 29.24773 77 THR B C 1
ATOM 2127 C C B THR B 1 80 ? -13.74836 -11.19327 -14.24108 0.957 29.28322 77 THR B C 1
ATOM 2128 O O A THR B 1 80 ? -14.06882 -11.98084 -15.29629 0.043 29.49343 77 THR B O 1
ATOM 2129 O O B THR B 1 80 ? -13.96427 -12.39072 -14.46370 0.957 32.93279 77 THR B O 1
ATOM 2136 N N . TYR B 1 81 ? -12.52588 -10.65350 -14.32855 1.000 28.29125 78 TYR B N 1
ATOM 2137 C CA . TYR B 1 81 ? -11.43072 -11.44020 -14.87069 1.000 27.00183 78 TYR B CA 1
ATOM 2138 C C . TYR B 1 81 ? -11.19239 -12.68043 -14.02217 1.000 33.41929 78 TYR B C 1
ATOM 2139 O O . TYR B 1 81 ? -11.11578 -13.79917 -14.54703 1.000 31.75477 78 TYR B O 1
ATOM 2148 N N . PHE B 1 82 ? -11.17121 -12.52411 -12.70231 1.000 31.87028 79 PHE B N 1
ATOM 2149 C CA . PHE B 1 82 ? -10.75291 -13.65470 -11.88509 1.000 30.53453 79 PHE B CA 1
ATOM 2150 C C . PHE B 1 82 ? -11.90743 -14.53455 -11.47617 1.000 37.64683 79 PHE B C 1
ATOM 2151 O O . PHE B 1 82 ? -11.67965 -15.54021 -10.79720 1.000 38.20081 79 PHE B O 1
ATOM 2159 N N . GLY B 1 83 ? -13.12472 -14.19673 -11.90563 1.000 35.30224 80 GLY B N 1
ATOM 2160 C CA . GLY B 1 83 ? -14.29415 -14.99132 -11.60633 1.000 34.43829 80 GLY B CA 1
ATOM 2161 C C . GLY B 1 83 ? -14.64285 -14.93191 -10.14479 1.000 42.66531 80 GLY B C 1
ATOM 2162 O O . GLY B 1 83 ? -14.82117 -15.96981 -9.50457 1.000 46.29951 80 GLY B O 1
ATOM 2163 N N . ILE B 1 84 ? -14.76393 -13.72540 -9.60250 1.000 39.61432 81 ILE B N 1
ATOM 2164 C CA . ILE B 1 84 ? -14.99602 -13.53219 -8.17773 1.000 40.28035 81 ILE B CA 1
ATOM 2165 C C . ILE B 1 84 ? -16.30059 -12.75643 -7.99117 1.000 38.73880 81 ILE B C 1
ATOM 2166 O O . ILE B 1 84 ? -16.53907 -11.74674 -8.66367 1.000 40.28952 81 ILE B O 1
ATOM 2171 N N . TYR B 1 85 ? -17.17566 -13.27443 -7.12774 1.000 47.98141 82 TYR B N 1
ATOM 2172 C CA . TYR B 1 85 ? -18.41716 -12.58585 -6.80024 1.000 46.78767 82 TYR B CA 1
ATOM 2173 C C . TYR B 1 85 ? -18.20178 -11.63453 -5.63817 1.000 43.21379 82 TYR B C 1
ATOM 2174 O O . TYR B 1 85 ? -17.27783 -11.81885 -4.83850 1.000 42.93218 82 TYR B O 1
ATOM 2176 N N . PRO B 1 86 ? -19.04682 -10.60413 -5.51246 1.000 48.82912 83 PRO B N 1
ATOM 2177 C CA . PRO B 1 86 ? -18.87044 -9.64195 -4.39716 1.000 50.86008 83 PRO B CA 1
ATOM 2178 C C . PRO B 1 86 ? -18.89564 -10.25962 -2.98575 1.000 37.39079 83 PRO B C 1
ATOM 2179 O O . PRO B 1 86 ? -18.32047 -9.64807 -2.08510 1.000 39.87107 83 PRO B O 1
ATOM 2183 N N . GLU B 1 87 ? -19.51992 -11.42747 -2.76329 1.000 38.87850 84 GLU B N 1
ATOM 2184 C CA . GLU B 1 87 ? -19.44601 -12.09599 -1.45621 1.000 41.62351 84 GLU B CA 1
ATOM 2185 C C . GLU B 1 87 ? -18.04901 -12.60785 -1.13779 1.000 43.15148 84 GLU B C 1
ATOM 2186 O O . GLU B 1 87 ? -17.82113 -13.08164 -0.01894 1.000 39.67383 84 GLU B O 1
ATOM 2192 N N . GLU B 1 88 ? -17.15190 -12.63184 -2.11831 1.000 35.11492 85 GLU B N 1
ATOM 2193 C CA . GLU B 1 88 ? -15.76971 -13.02087 -1.91747 1.000 35.15041 85 GLU B CA 1
ATOM 2194 C C . GLU B 1 88 ? -14.81063 -11.81755 -1.88946 1.000 32.58287 85 GLU B C 1
ATOM 2195 O O . GLU B 1 88 ? -13.58987 -12.01725 -1.83416 1.000 26.65835 85 GLU B O 1
ATOM 2201 N N . LEU B 1 89 ? -15.33862 -10.58563 -1.84156 1.000 26.28644 86 LEU B N 1
ATOM 2202 C CA . LEU B 1 89 ? -14.54492 -9.36159 -1.82897 1.000 27.51284 86 LEU B CA 1
ATOM 2203 C C . LEU B 1 89 ? -14.46307 -8.80979 -0.40287 1.000 24.77624 86 LEU B C 1
ATOM 2204 O O . LEU B 1 89 ? -15.44985 -8.82989 0.32855 1.000 23.67513 86 LEU B O 1
ATOM 2209 N N . VAL B 1 90 ? -13.29819 -8.30198 -0.00533 1.000 23.11077 87 VAL B N 1
ATOM 2210 C CA . VAL B 1 90 ? -13.19489 -7.43777 1.18661 1.000 20.25377 87 VAL B CA 1
ATOM 2211 C C . VAL B 1 90 ? -12.48363 -6.17717 0.75214 1.000 26.33313 87 VAL B C 1
ATOM 2212 O O . VAL B 1 90 ? -11.44238 -6.26841 0.08297 1.000 24.68736 87 VAL B O 1
ATOM 2216 N N . VAL B 1 91 ? -13.05414 -5.00925 1.07867 1.000 19.17267 88 VAL B N 1
ATOM 2217 C CA . VAL B 1 91 ? -12.43809 -3.72833 0.72693 1.000 20.98287 88 VAL B CA 1
ATOM 2218 C C . VAL B 1 91 ? -11.93303 -3.05703 2.00263 1.000 20.80652 88 VAL B C 1
ATOM 2219 O O . VAL B 1 91 ? -12.70313 -2.89031 2.94968 1.000 25.13264 88 VAL B O 1
ATOM 2223 N N . ILE B 1 92 ? -10.67721 -2.59535 2.00225 1.000 21.20217 89 ILE B N 1
ATOM 2224 C CA . ILE B 1 92 ? -10.06702 -1.98286 3.18457 1.000 20.99253 89 ILE B CA 1
ATOM 2225 C C . ILE B 1 92 ? -9.77223 -0.51723 2.89264 1.000 26.81883 89 ILE B C 1
ATOM 2226 O O . ILE B 1 92 ? -9.11871 -0.18778 1.88978 1.000 22.69312 89 ILE B O 1
ATOM 2231 N N . TYR B 1 93 ? -10.24233 0.37186 3.77309 1.000 26.01173 90 TYR B N 1
ATOM 2232 C CA . TYR B 1 93 ? -10.11777 1.78655 3.44015 1.000 26.04821 90 TYR B CA 1
ATOM 2233 C C . TYR B 1 93 ? -10.23227 2.65393 4.69124 1.000 27.61727 90 TYR B C 1
ATOM 2234 O O . TYR B 1 93 ? -10.46723 2.15980 5.79310 1.000 26.84679 90 TYR B O 1
ATOM 2243 N N . ASP B 1 94 ? -10.02852 3.95721 4.49631 1.000 25.37973 91 ASP B N 1
ATOM 2244 C CA . ASP B 1 94 ? -9.94284 4.95072 5.56572 1.000 23.99024 91 ASP B CA 1
ATOM 2245 C C . ASP B 1 94 ? -11.31281 5.52985 5.88214 1.000 26.65569 91 ASP B C 1
ATOM 2246 O O . ASP B 1 94 ? -12.06622 5.91599 4.98049 1.000 26.33476 91 ASP B O 1
ATOM 2251 N N . ASP B 1 95 ? -11.61636 5.62677 7.17599 1.000 23.88367 92 ASP B N 1
ATOM 2252 C CA . ASP B 1 95 ? -12.89228 6.13629 7.65188 1.000 30.62378 92 ASP B CA 1
ATOM 2253 C C . ASP B 1 95 ? -12.62392 7.38098 8.47640 1.000 35.36591 92 ASP B C 1
ATOM 2254 O O . ASP B 1 95 ? -12.03877 7.29551 9.56599 1.000 30.64352 92 ASP B O 1
ATOM 2259 N N . LEU B 1 96 ? -13.06325 8.52640 7.94831 1.000 33.89454 93 LEU B N 1
ATOM 2260 C CA . LEU B 1 96 ? -13.03717 9.77682 8.69440 1.000 36.59883 93 LEU B CA 1
ATOM 2261 C C . LEU B 1 96 ? -13.86990 9.70336 9.97734 1.000 31.49766 93 LEU B C 1
ATOM 2262 O O . LEU B 1 96 ? -13.55698 10.37817 10.96394 1.000 34.57533 93 LEU B O 1
ATOM 2267 N N . ASP B 1 97 ? -14.96476 8.94708 9.96215 1.000 36.61871 94 ASP B N 1
ATOM 2268 C CA . ASP B 1 97 ? -15.92123 8.97530 11.05763 1.000 31.03557 94 ASP B CA 1
ATOM 2269 C C . ASP B 1 97 ? -15.63620 7.95388 12.13199 1.000 36.70621 94 ASP B C 1
ATOM 2270 O O . ASP B 1 97 ? -16.52335 7.64499 12.92715 1.000 36.52803 94 ASP B O 1
ATOM 2275 N N . LEU B 1 98 ? -14.44680 7.39091 12.13561 1.000 36.92084 95 LEU B N 1
ATOM 2276 C CA . LEU B 1 98 ? -14.04309 6.41712 13.13065 1.000 37.58828 95 LEU B CA 1
ATOM 2277 C C . LEU B 1 98 ? -12.71117 6.87242 13.71050 1.000 29.24846 95 LEU B C 1
ATOM 2278 O O . LEU B 1 98 ? -11.83885 7.32768 12.97586 1.000 29.09866 95 LEU B O 1
ATOM 2283 N N . ALA B 1 99 ? -12.55726 6.77486 15.02736 1.000 32.68245 96 ALA B N 1
ATOM 2284 C CA . ALA B 1 99 ? -11.36196 7.30660 15.67091 1.000 24.90696 96 ALA B CA 1
ATOM 2285 C C . ALA B 1 99 ? -10.09312 6.55610 15.30237 1.000 32.54838 96 ALA B C 1
ATOM 2286 O O . ALA B 1 99 ? -10.11716 5.35528 15.00350 1.000 31.30887 96 ALA B O 1
ATOM 2288 N N . VAL B 1 100 ? -8.97078 7.29231 15.31787 1.000 27.58247 97 VAL B N 1
ATOM 2289 C CA . VAL B 1 100 ? -7.66405 6.69035 15.09686 1.000 30.85361 97 VAL B CA 1
ATOM 2290 C C . VAL B 1 100 ? -7.41442 5.62099 16.15139 1.000 41.20636 97 VAL B C 1
ATOM 2291 O O . VAL B 1 100 ? -7.60658 5.85875 17.35197 1.000 38.82496 97 VAL B O 1
ATOM 2295 N N . GLY B 1 101 ? -6.99898 4.42282 15.69731 1.000 33.19941 98 GLY B N 1
ATOM 2296 C CA . GLY B 1 101 ? -6.79047 3.28273 16.56526 1.000 33.57029 98 GLY B CA 1
ATOM 2297 C C . GLY B 1 101 ? -7.88422 2.24619 16.51801 1.000 33.03226 98 GLY B C 1
ATOM 2298 O O . GLY B 1 101 ? -7.68871 1.14147 17.04767 1.000 34.66236 98 GLY B O 1
ATOM 2299 N N . LYS B 1 102 ? -9.02220 2.55248 15.89602 1.000 29.30355 99 LYS B N 1
ATOM 2300 C CA . LYS B 1 102 ? -10.16104 1.64359 15.80683 1.000 31.70573 99 LYS B CA 1
ATOM 2301 C C . LYS B 1 102 ? -10.38737 1.17600 14.36740 1.000 30.53622 99 LYS B C 1
ATOM 2302 O O . LYS B 1 102 ? -9.93695 1.81086 13.39808 1.000 28.44148 99 LYS B O 1
ATOM 2308 N N . ILE B 1 103 ? -11.06955 0.03019 14.25729 1.000 29.89130 100 ILE B N 1
ATOM 2309 C CA . ILE B 1 103 ? -11.55128 -0.50373 12.98302 1.000 31.01588 100 ILE B CA 1
ATOM 2310 C C . ILE B 1 103 ? -12.98633 -0.94708 13.18937 1.000 27.12134 100 ILE B C 1
ATOM 2311 O O . ILE B 1 103 ? -13.41160 -1.22346 14.31245 1.000 25.37219 100 ILE B O 1
ATOM 2316 N N . ARG B 1 104 ? -13.73344 -1.03010 12.07985 1.000 22.31448 101 ARG B N 1
ATOM 2317 C CA . ARG B 1 104 ? -15.08853 -1.57214 12.07686 1.000 24.50914 101 ARG B CA 1
ATOM 2318 C C . ARG B 1 104 ? -15.23014 -2.43748 10.83845 1.000 26.24132 101 ARG B C 1
ATOM 2319 O O . ARG B 1 104 ? -14.76172 -2.05281 9.76961 1.000 24.64795 101 ARG B O 1
ATOM 2327 N N . LEU B 1 105 ? -15.89592 -3.57339 10.97311 1.000 25.53758 102 LEU B N 1
ATOM 2328 C CA . LEU B 1 105 ? -16.17831 -4.46089 9.84584 1.000 30.29588 102 LEU B CA 1
ATOM 2329 C C . LEU B 1 105 ? -17.64305 -4.30916 9.48100 1.000 31.17897 102 LEU B C 1
ATOM 2330 O O . LEU B 1 105 ? -18.50392 -4.45782 10.34790 1.000 30.69810 102 LEU B O 1
ATOM 2335 N N . ARG B 1 106 ? -17.93439 -4.09667 8.20185 1.000 29.13857 103 ARG B N 1
ATOM 2336 C CA . ARG B 1 106 ? -19.33226 -3.94818 7.78358 1.000 27.48814 103 ARG B CA 1
ATOM 2337 C C . ARG B 1 106 ? -19.57231 -4.77088 6.53187 1.000 32.65104 103 ARG B C 1
ATOM 2338 O O . ARG B 1 106 ? -18.63947 -5.02625 5.77292 1.000 28.09695 103 ARG B O 1
ATOM 2346 N N . GLN B 1 107 ? -20.82581 -5.21384 6.34311 1.000 31.43043 104 GLN B N 1
ATOM 2347 C CA . GLN B 1 107 ? -21.23296 -6.00302 5.18356 1.000 30.15858 104 GLN B CA 1
ATOM 2348 C C . GLN B 1 107 ? -21.91070 -5.17353 4.09343 1.0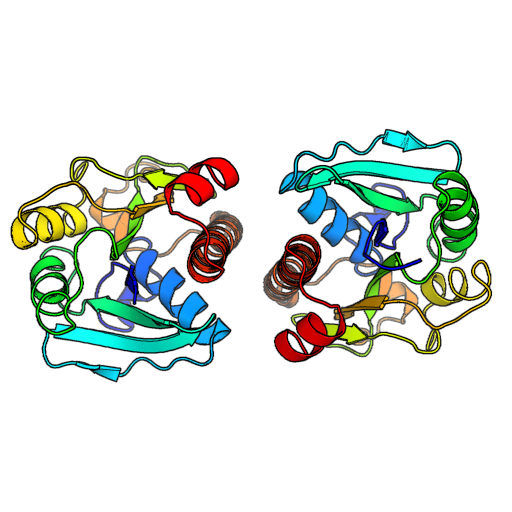00 35.21755 104 GLN B C 1
ATOM 2349 O O . GLN B 1 107 ? -22.17562 -5.69758 2.99716 1.000 31.83245 104 GLN B O 1
ATOM 2355 N N . LYS B 1 108 ? -22.22344 -3.91472 4.36853 1.000 35.43164 105 LYS B N 1
ATOM 2356 C CA . LYS B 1 108 ? -23.04161 -3.12260 3.45781 1.000 35.64003 105 LYS B CA 1
ATOM 2357 C C . LYS B 1 108 ? -22.91197 -1.66441 3.85620 1.000 35.97066 105 LYS B C 1
ATOM 2358 O O . LYS B 1 108 ? -22.39481 -1.33036 4.92867 1.000 42.30021 105 LYS B O 1
ATOM 2364 N N . GLY B 1 109 ? -23.39184 -0.79534 2.99140 1.000 41.88772 106 GLY B N 1
ATOM 2365 C CA . GLY B 1 109 ? -23.49942 0.60828 3.33998 1.000 44.86616 106 GLY B CA 1
ATOM 2366 C C . GLY B 1 109 ? -23.11336 1.56058 2.22420 1.000 41.17026 106 GLY B C 1
ATOM 2367 O O . GLY B 1 109 ? -22.41141 1.21567 1.27569 1.000 39.19902 106 GLY B O 1
ATOM 2368 N N . SER B 1 110 ? -23.56196 2.79845 2.36790 1.000 41.19605 107 SER B N 1
ATOM 2369 C CA . SER B 1 110 ? -23.25603 3.85401 1.42167 1.000 43.62069 107 SER B CA 1
ATOM 2370 C C . SER B 1 110 ? -21.79403 4.25315 1.52479 1.000 44.27205 107 SER B C 1
ATOM 2371 O O . SER B 1 110 ? -21.06555 3.86625 2.44666 1.000 46.20012 107 SER B O 1
ATOM 2374 N N . ALA B 1 111 ? -21.38350 5.07674 0.56254 1.000 48.89639 108 ALA B N 1
ATOM 2375 C CA . ALA B 1 111 ? -20.00229 5.53427 0.50861 1.000 45.88750 108 ALA B CA 1
ATOM 2376 C C . ALA B 1 111 ? -19.64723 6.38109 1.71992 1.000 43.31410 108 ALA B C 1
ATOM 2377 O O . ALA B 1 111 ? -18.48246 6.41719 2.12685 1.000 38.89454 108 ALA B O 1
ATOM 2379 N N . GLY B 1 112 ? -20.63004 7.03215 2.33190 1.000 43.18779 109 GLY B N 1
ATOM 2380 C CA . GLY B 1 112 ? -20.31951 7.91079 3.44988 1.000 44.87692 109 GLY B CA 1
ATOM 2381 C C . GLY B 1 112 ? -19.37424 9.03131 3.08467 1.000 43.43105 109 GLY B C 1
ATOM 2382 O O . GLY B 1 112 ? -18.53148 9.41837 3.90612 1.000 46.12145 109 GLY B O 1
ATOM 2383 N N . GLY B 1 113 ? -19.45991 9.54207 1.85217 1.000 38.98777 110 GLY B N 1
ATOM 2384 C CA . GLY B 1 113 ? -18.56492 10.58956 1.42695 1.000 35.47137 110 GLY B CA 1
ATOM 2385 C C . GLY B 1 113 ? -17.22581 10.09353 0.91228 1.000 39.65930 110 GLY B C 1
ATOM 2386 O O . GLY B 1 113 ? -16.38624 10.90775 0.49798 1.000 40.61280 110 GLY B O 1
ATOM 2387 N N . HIS B 1 114 ? -16.97633 8.79153 0.95857 1.000 40.61469 111 HIS B N 1
ATOM 2388 C CA . HIS B 1 114 ? -15.70309 8.25128 0.51344 1.000 36.73679 111 HIS B CA 1
ATOM 2389 C C . HIS B 1 114 ? -15.75454 8.00954 -0.99605 1.000 29.67113 111 HIS B C 1
ATOM 2390 O O . HIS B 1 114 ? -16.54356 7.18270 -1.46809 1.000 30.25486 111 HIS B O 1
ATOM 2397 N N . ASN B 1 115 ? -14.91423 8.74123 -1.75138 1.000 31.92069 112 ASN B N 1
ATOM 2398 C CA . ASN B 1 115 ? -14.99821 8.70297 -3.22103 1.000 31.86562 112 ASN B CA 1
ATOM 2399 C C . ASN B 1 115 ? -14.49020 7.38258 -3.78995 1.000 30.92371 112 ASN B C 1
ATOM 2400 O O . ASN B 1 115 ? -14.93064 6.97379 -4.88508 1.000 26.52152 112 ASN B O 1
ATOM 2405 N N . GLY B 1 116 ? -13.60991 6.68011 -3.05768 1.000 29.30797 113 GLY B N 1
ATOM 2406 C CA . GLY B 1 116 ? -13.19942 5.35400 -3.50524 1.000 27.55669 113 GLY B CA 1
ATOM 2407 C C . GLY B 1 116 ? -14.33289 4.34897 -3.42682 1.000 29.01935 113 GLY B C 1
ATOM 2408 O O . GLY B 1 116 ? -14.59120 3.58644 -4.38135 1.000 24.71508 113 GLY B O 1
ATOM 2409 N N . ILE B 1 117 ? -15.02723 4.33541 -2.28210 1.000 25.65386 114 ILE B N 1
ATOM 2410 C CA . ILE B 1 117 ? -16.20554 3.49251 -2.11184 1.000 26.55224 114 ILE B CA 1
ATOM 2411 C C . ILE B 1 117 ? -17.30151 3.88410 -3.09850 1.000 28.37226 114 ILE B C 1
ATOM 2412 O O . ILE B 1 117 ? -18.01391 3.02516 -3.61827 1.000 31.44524 114 ILE B O 1
ATOM 2417 N N . LYS B 1 118 ? -17.49190 5.17543 -3.34376 1.000 30.49620 115 LYS B N 1
ATOM 2418 C CA . LYS B 1 118 ? -18.52180 5.54082 -4.31951 1.000 34.47817 115 LYS B CA 1
ATOM 2419 C C . LYS B 1 118 ? -18.19420 4.95241 -5.69171 1.000 32.33234 115 LYS B C 1
ATOM 2420 O O . LYS B 1 118 ? -19.07648 4.43630 -6.39461 1.000 32.95624 115 LYS B O 1
ATOM 2425 N N . SER B 1 119 ? -16.92141 4.99421 -6.08066 1.000 32.68028 116 SER B N 1
ATOM 2426 C CA . SER B 1 119 ? -16.54248 4.40274 -7.36131 1.000 32.40588 116 SER B CA 1
ATOM 2427 C C . SER B 1 119 ? -16.80668 2.89698 -7.38278 1.000 32.96618 116 SER B C 1
ATOM 2428 O O . SER B 1 119 ? -17.35470 2.35823 -8.36039 1.000 32.48111 116 SER B O 1
ATOM 2431 N N . ILE B 1 120 ? -16.41369 2.19623 -6.30997 1.000 29.97460 117 ILE B N 1
ATOM 2432 C CA . ILE B 1 120 ? -16.64365 0.75816 -6.20674 1.000 26.00921 117 ILE B CA 1
ATOM 2433 C C . ILE B 1 120 ? -18.13606 0.43087 -6.26604 1.000 33.01564 117 ILE B C 1
ATOM 2434 O O . ILE B 1 120 ? -18.55460 -0.56643 -6.88878 1.000 32.90046 117 ILE B O 1
ATOM 2439 N N . ILE B 1 121 ? -18.96381 1.24166 -5.59955 1.000 31.68103 118 ILE B N 1
ATOM 2440 C CA . ILE B 1 121 ? -20.40747 0.97882 -5.59357 1.000 37.40024 118 ILE B CA 1
ATOM 2441 C C . ILE B 1 121 ? -20.95427 1.11653 -7.00428 1.000 33.37648 118 ILE B C 1
ATOM 2442 O O . ILE B 1 121 ? -21.72616 0.27654 -7.47811 1.000 32.03923 118 ILE B O 1
ATOM 2447 N N . SER B 1 122 ? -20.50502 2.15154 -7.71101 1.000 34.43848 119 SER B N 1
ATOM 2448 C CA . SER B 1 122 ? -20.95744 2.38012 -9.08095 1.000 41.52207 119 SER B CA 1
ATOM 2449 C C . SER B 1 122 ? -20.53998 1.23678 -10.01177 1.000 41.58510 119 SER B C 1
ATOM 2450 O O . SER B 1 122 ? -21.32546 0.80742 -10.86506 1.000 39.48465 119 SER B O 1
ATOM 2453 N N . HIS B 1 123 ? -19.31568 0.71368 -9.85502 1.000 34.29878 120 HIS B N 1
ATOM 2454 C CA . HIS B 1 123 ? -18.85775 -0.29496 -10.81126 1.000 30.20569 120 HIS B CA 1
ATOM 2455 C C . HIS B 1 123 ? -19.34714 -1.69027 -10.48323 1.000 33.55745 120 HIS B C 1
ATOM 2456 O O . HIS B 1 123 ? -19.47603 -2.52882 -11.39044 1.000 33.63860 120 HIS B O 1
ATOM 2463 N N . LEU B 1 124 ? -19.63392 -1.97212 -9.21220 1.000 32.36243 121 LEU B N 1
ATOM 2464 C CA . LEU B 1 124 ? -20.15196 -3.28434 -8.84855 1.000 30.93688 121 LEU B CA 1
ATOM 2465 C C . LEU B 1 124 ? -21.66417 -3.33041 -8.90740 1.000 32.27185 121 LEU B C 1
ATOM 2466 O O . LEU B 1 124 ? -22.24329 -4.41434 -8.77286 1.000 33.25120 121 LEU B O 1
ATOM 2471 N N . ASN B 1 125 ? -22.29538 -2.17173 -9.04084 1.000 29.88890 122 ASN B N 1
ATOM 2472 C CA . ASN B 1 125 ? -23.74276 -2.04317 -9.11539 1.000 40.03770 122 ASN B CA 1
ATOM 2473 C C . ASN B 1 125 ? -24.38267 -2.64534 -7.86179 1.000 38.89132 122 ASN B C 1
ATOM 2474 O O . ASN B 1 125 ? -25.35723 -3.39094 -7.94244 1.000 43.82732 122 ASN B O 1
ATOM 2479 N N . THR B 1 126 ? -23.75026 -2.40628 -6.70112 1.000 37.63194 123 THR B N 1
ATOM 2480 C CA . THR B 1 126 ? -24.22370 -2.82339 -5.37822 1.000 34.08487 123 THR B CA 1
ATOM 2481 C C . THR B 1 126 ? -23.46753 -2.08550 -4.29013 1.000 35.51934 123 THR B C 1
ATOM 2482 O O . THR B 1 126 ? -22.30933 -1.68542 -4.46459 1.000 33.49987 123 THR B O 1
ATOM 2486 N N . ASN B 1 127 ? -24.13043 -1.93402 -3.15260 1.000 39.89523 124 ASN B N 1
ATOM 2487 C CA . ASN B 1 127 ? -23.45116 -1.45275 -1.95870 1.000 40.17066 124 ASN B CA 1
ATOM 2488 C C . ASN B 1 127 ? -23.34521 -2.55289 -0.89525 1.000 32.98089 124 ASN B C 1
ATOM 2489 O O . ASN B 1 127 ? -23.04929 -2.26581 0.26659 1.000 33.66692 124 ASN B O 1
ATOM 2494 N N . VAL B 1 128 ? -23.58257 -3.80717 -1.28265 1.000 35.72738 125 VAL B N 1
ATOM 2495 C CA . VAL B 1 128 ? -23.40900 -4.98010 -0.42622 1.000 35.68640 125 VAL B CA 1
ATOM 2496 C C . VAL B 1 128 ? -22.06605 -5.63501 -0.75886 1.000 39.28967 125 VAL B C 1
ATOM 2497 O O . VAL B 1 128 ? -21.91943 -6.32269 -1.78480 1.000 33.78289 125 VAL B O 1
ATOM 2501 N N . PHE B 1 129 ? -21.08368 -5.43330 0.11983 1.000 33.88147 126 PHE B N 1
ATOM 2502 C CA . PHE B 1 129 ? -19.81049 -6.13698 0.07567 1.000 28.62476 126 PHE B CA 1
ATOM 2503 C C . PHE B 1 129 ? -19.08567 -5.89305 1.39225 1.000 31.52798 126 PHE B C 1
ATOM 2504 O O . PHE B 1 129 ? -19.21699 -4.82925 2.00713 1.000 26.68803 126 PHE B O 1
ATOM 2512 N N . ASP B 1 130 ? -18.32638 -6.89507 1.81197 1.000 29.13199 127 ASP B N 1
ATOM 2513 C CA . ASP B 1 130 ? -17.58544 -6.80066 3.05949 1.000 26.31742 127 ASP B CA 1
ATOM 2514 C C . ASP B 1 130 ? -16.50040 -5.72667 2.98619 1.000 24.54477 127 ASP B C 1
ATOM 2515 O O . ASP B 1 130 ? -15.84039 -5.53931 1.95400 1.000 23.93786 127 ASP B O 1
ATOM 2520 N N . ARG B 1 131 ? -16.29061 -5.02976 4.10300 1.000 26.23885 128 ARG B N 1
ATOM 2521 C CA . ARG B 1 131 ? -15.27914 -3.98490 4.14533 1.000 19.44508 128 ARG B CA 1
ATOM 2522 C C . ARG B 1 131 ? -14.71172 -3.85054 5.56456 1.000 24.47224 128 ARG B C 1
ATOM 2523 O O . ARG B 1 131 ? -15.39992 -4.13124 6.56159 1.000 22.97330 128 ARG B O 1
ATOM 2531 N N . ILE B 1 132 ? -13.44904 -3.41740 5.63270 1.000 20.79148 129 ILE B N 1
ATOM 2532 C CA . ILE B 1 132 ? -12.77564 -3.04327 6.87980 1.000 19.29559 129 ILE B CA 1
ATOM 2533 C C . ILE B 1 132 ? -12.52301 -1.53626 6.83793 1.000 22.42307 129 ILE B C 1
ATOM 2534 O O . ILE B 1 132 ? -11.66407 -1.03468 6.08529 1.000 22.80669 129 ILE B O 1
ATOM 2539 N N . LYS B 1 133 ? -13.25959 -0.80412 7.67720 1.000 21.88974 130 LYS B N 1
ATOM 2540 C CA . LYS B 1 133 ? -13.05116 0.62699 7.83795 1.000 23.15446 130 LYS B CA 1
ATOM 2541 C C . LYS B 1 133 ? -11.95514 0.81373 8.87909 1.000 26.61122 130 LYS B C 1
ATOM 2542 O O . LYS B 1 133 ? -12.10017 0.35209 10.01715 1.000 25.60381 130 LYS B O 1
ATOM 2548 N N . VAL B 1 134 ? -10.86034 1.47395 8.49498 1.000 24.90369 131 VAL B N 1
ATOM 2549 C CA . VAL B 1 134 ? -9.77873 1.77695 9.41336 1.000 25.31436 131 VAL B CA 1
ATOM 2550 C C . VAL B 1 134 ? -9.92051 3.24880 9.80707 1.000 28.64415 131 VAL B C 1
ATOM 2551 O O . VAL B 1 134 ? -9.82476 4.14367 8.95530 1.000 26.63180 131 VAL B O 1
ATOM 2555 N N . GLY B 1 135 ? -10.17762 3.50395 11.08696 1.000 26.37605 132 GLY B N 1
ATOM 2556 C CA . GLY B 1 135 ? -10.40866 4.87719 11.52144 1.000 28.88028 132 GLY B CA 1
ATOM 2557 C C . GLY B 1 135 ? -9.23500 5.79925 11.26246 1.000 25.44803 132 GLY B C 1
ATOM 2558 O O . GLY B 1 135 ? -8.10097 5.45495 11.62547 1.000 26.06234 132 GLY B O 1
ATOM 2559 N N . ILE B 1 136 ? -9.45117 6.96731 10.63801 1.000 27.20505 133 ILE B N 1
ATOM 2560 C CA . ILE B 1 136 ? -8.33796 7.89681 10.48158 1.000 27.07812 133 ILE B CA 1
ATOM 2561 C C . ILE B 1 136 ? -8.60222 9.23543 11.18426 1.000 24.36504 133 ILE B C 1
ATOM 2562 O O . ILE B 1 136 ? -7.79301 10.15539 11.07815 1.000 25.11688 133 ILE B O 1
ATOM 2567 N N . GLY B 1 137 ? -9.69350 9.32561 11.92383 1.000 28.15516 134 GLY B N 1
ATOM 2568 C CA . GLY B 1 137 ? -10.08568 10.51305 12.65799 1.000 37.22809 134 GLY B CA 1
ATOM 2569 C C . GLY B 1 137 ? -10.64124 11.59778 11.76143 1.000 36.87523 134 GLY B C 1
ATOM 2570 O O . GLY B 1 137 ? -10.44657 11.54407 10.54885 1.000 33.23499 134 GLY B O 1
ATOM 2571 N N . ARG B 1 138 ? -11.37841 12.54984 12.33638 1.000 43.90758 135 ARG B N 1
ATOM 2572 C CA . ARG B 1 138 ? -11.80189 13.73469 11.60325 1.000 37.71436 135 ARG B CA 1
ATOM 2573 C C . ARG B 1 138 ? -10.61136 14.68200 11.53261 1.000 36.57461 135 ARG B C 1
ATOM 2574 O O . ARG B 1 138 ? -9.66294 14.53576 12.30034 1.000 36.75425 135 ARG B O 1
ATOM 2582 N N . PRO B 1 139 ? -10.58229 15.61085 10.56527 1.000 40.02272 136 PRO B N 1
ATOM 2583 C CA . PRO B 1 139 ? -9.43285 16.53058 10.47259 1.000 37.93022 136 PRO B CA 1
ATOM 2584 C C . PRO B 1 139 ? -9.25895 17.38904 11.73038 1.000 46.87379 136 PRO B C 1
ATOM 2585 O O . PRO B 1 139 ? -10.22598 17.75357 12.41148 1.000 41.55516 136 PRO B O 1
ATOM 2589 N N . GLU B 1 140 ? -8.00352 17.61828 12.09356 1.000 46.10521 137 GLU B N 1
ATOM 2590 C CA . GLU B 1 140 ? -7.69267 18.27537 13.35265 1.000 52.40297 137 GLU B CA 1
ATOM 2591 C C . GLU B 1 140 ? -7.64476 19.76982 13.11610 1.000 52.39705 137 GLU B C 1
ATOM 2592 O O . GLU B 1 140 ? -7.30702 20.23198 12.02227 1.000 58.14339 137 GLU B O 1
ATOM 2594 N N . GLY B 1 141 ? -8.01582 20.51845 14.14626 1.000 54.52785 138 GLY B N 1
ATOM 2595 C CA . GLY B 1 141 ? -8.07410 21.96436 14.02833 1.000 57.49080 138 GLY B CA 1
ATOM 2596 C C . GLY B 1 141 ? -8.92489 22.40789 12.85841 1.000 54.75776 138 GLY B C 1
ATOM 2597 O O . GLY B 1 141 ? -10.07871 21.99013 12.71585 1.000 59.91562 138 GLY B O 1
ATOM 2598 N N . LYS B 1 142 ? -8.34796 23.25026 11.99751 1.000 55.66708 139 LYS B N 1
ATOM 2599 C CA . LYS B 1 142 ? -9.05157 23.86398 10.87840 1.000 52.04067 139 LYS B CA 1
ATOM 2600 C C . LYS B 1 142 ? -8.60598 23.29464 9.53445 1.000 60.39905 139 LYS B C 1
ATOM 2601 O O . LYS B 1 142 ? -8.93512 23.86709 8.48296 1.000 59.73933 139 LYS B O 1
ATOM 2603 N N . LYS B 1 143 ? -7.85668 22.18883 9.54559 1.000 58.99774 140 LYS B N 1
ATOM 2604 C CA . LYS B 1 143 ? -7.41229 21.56320 8.30745 1.000 58.75415 140 LYS B CA 1
ATOM 2605 C C . LYS B 1 143 ? -8.62173 21.06376 7.51075 1.000 49.86052 140 LYS B C 1
ATOM 2606 O O . LYS B 1 143 ? -9.64708 20.64689 8.06888 1.000 47.53941 140 LYS B O 1
ATOM 2608 N N . THR B 1 144 ? -8.49688 21.12240 6.18827 1.000 54.65073 141 THR B N 1
ATOM 2609 C CA . THR B 1 144 ? -9.52375 20.59869 5.29764 1.000 55.13918 141 THR B CA 1
ATOM 2610 C C . THR B 1 144 ? -9.50054 19.06807 5.22586 1.000 48.16259 141 THR B C 1
ATOM 2611 O O . THR B 1 144 ? -8.46079 18.43295 5.43170 1.000 44.08933 141 THR B O 1
ATOM 2615 N N . VAL B 1 145 ? -10.65651 18.49084 4.84837 1.000 39.78227 142 VAL B N 1
ATOM 2616 C CA . VAL B 1 145 ? -10.76130 17.03844 4.65390 1.000 47.97885 142 VAL B CA 1
ATOM 2617 C C . VAL B 1 145 ? -9.67504 16.53675 3.70131 1.000 41.96191 142 VAL B C 1
ATOM 2618 O O . VAL B 1 145 ? -9.00035 15.52995 3.96783 1.000 39.83371 142 VAL B O 1
ATOM 2622 N N . VAL B 1 146 ? -9.48601 17.24124 2.57752 1.000 40.62343 143 VAL B N 1
ATOM 2623 C CA . VAL B 1 146 ? -8.50871 16.82754 1.56451 1.000 40.59172 143 VAL B CA 1
ATOM 2624 C C . VAL B 1 146 ? -7.07932 16.90440 2.10940 1.000 37.17660 143 VAL B C 1
ATOM 2625 O O . VAL B 1 146 ? -6.23076 16.04336 1.82620 1.000 34.89068 143 VAL B O 1
ATOM 2629 N N . GLN B 1 147 ? -6.78439 17.96077 2.85520 1.000 36.94681 144 GLN B N 1
ATOM 2630 C CA . GLN B 1 147 ? -5.48871 18.11002 3.51133 1.000 43.19029 144 GLN B CA 1
ATOM 2631 C C . GLN B 1 147 ? -5.22767 16.95921 4.48833 1.000 32.19318 144 GLN B C 1
ATOM 2632 O O . GLN B 1 147 ? -4.11393 16.42281 4.57155 1.000 34.56586 144 GLN B O 1
ATOM 2637 N N . HIS B 1 148 ? -6.25613 16.59477 5.24511 1.000 32.21121 145 HIS B N 1
ATOM 2638 C CA . HIS B 1 148 ? -6.15962 15.52154 6.22740 1.000 34.87109 145 HIS B CA 1
ATOM 2639 C C . HIS B 1 148 ? -5.84073 14.18775 5.55819 1.000 36.82800 145 HIS B C 1
ATOM 2640 O O . HIS B 1 148 ? -4.90516 13.47890 5.96839 1.000 33.76301 145 HIS B O 1
ATOM 2647 N N . VAL B 1 149 ? -6.62225 13.81664 4.53380 1.000 30.49108 146 VAL B N 1
ATOM 2648 C CA . VAL B 1 149 ? -6.40633 12.49013 3.97349 1.000 27.47393 146 VAL B CA 1
ATOM 2649 C C . VAL B 1 149 ? -5.13771 12.43881 3.11349 1.000 31.13963 146 VAL B C 1
ATOM 2650 O O . VAL B 1 149 ? -4.51161 11.37751 3.01709 1.000 30.18231 146 VAL B O 1
ATOM 2654 N N . LEU B 1 150 ? -4.67872 13.55869 2.52630 1.000 34.66467 147 LEU B N 1
ATOM 2655 C CA . LEU B 1 150 ? -3.46911 13.51361 1.70370 1.000 32.17471 147 LEU B CA 1
ATOM 2656 C C . LEU B 1 150 ? -2.20411 13.92515 2.45952 1.000 33.39265 147 LEU B C 1
ATOM 2657 O O . LEU B 1 150 ? -1.24318 14.36053 1.82942 1.000 33.07224 147 LEU B O 1
ATOM 2662 N N . SER B 1 151 ? -2.15930 13.75350 3.77923 1.000 32.11577 148 SER B N 1
ATOM 2663 C CA . SER B 1 151 ? -0.96024 13.96633 4.58143 1.000 37.70978 148 SER B CA 1
ATOM 2664 C C . SER B 1 151 ? -0.74632 12.75572 5.48337 1.000 31.76254 148 SER B C 1
ATOM 2665 O O . SER B 1 151 ? -1.68271 11.99757 5.74218 1.000 28.76616 148 SER B O 1
ATOM 2668 N N . PRO B 1 152 ? 0.48073 12.53418 5.96308 1.000 32.44736 149 PRO B N 1
ATOM 2669 C CA . PRO B 1 152 ? 0.71529 11.37827 6.83839 1.000 32.25709 149 PRO B CA 1
ATOM 2670 C C . PRO B 1 152 ? -0.04762 11.51178 8.14751 1.000 32.81234 149 PRO B C 1
ATOM 2671 O O . PRO B 1 152 ? -0.71024 12.52818 8.38498 1.000 29.93940 149 PRO B O 1
ATOM 2675 N N . PHE B 1 153 ? 0.01020 10.47832 8.99090 1.000 33.62631 150 PHE B N 1
ATOM 2676 C CA . PHE B 1 153 ? -0.45193 10.57451 10.37072 1.000 27.46993 150 PHE B CA 1
ATOM 2677 C C . PHE B 1 153 ? 0.58475 11.32321 11.21016 1.000 29.14322 150 PHE B C 1
ATOM 2678 O O . PHE B 1 153 ? 1.77440 11.39909 10.85704 1.000 28.24817 150 PHE B O 1
ATOM 2686 N N . SER B 1 154 ? 0.12175 11.91766 12.30503 1.000 34.82679 151 SER B N 1
ATOM 2687 C CA . SER B 1 154 ? 1.06635 12.56681 13.20979 1.000 38.67039 151 SER B CA 1
ATOM 2688 C C . SER B 1 154 ? 1.96329 11.53337 13.90112 1.000 39.02892 151 SER B C 1
ATOM 2689 O O . SER B 1 154 ? 1.59081 10.36747 14.07760 1.000 33.82244 151 SER B O 1
ATOM 2692 N N . LYS B 1 155 ? 3.13641 11.99602 14.35605 1.000 39.65592 152 LYS B N 1
ATOM 2693 C CA . LYS B 1 155 ? 3.99811 11.13880 15.17362 1.000 44.63914 152 LYS B CA 1
ATOM 2694 C C . LYS B 1 155 ? 3.23366 10.53914 16.35039 1.000 38.58877 152 LYS B C 1
ATOM 2695 O O . LYS B 1 155 ? 3.39139 9.35046 16.65999 1.000 39.30557 152 LYS B O 1
ATOM 2699 N N . GLU B 1 156 ? 2.40647 11.34608 17.02385 1.000 34.76007 153 GLU B N 1
ATOM 2700 C CA . GLU B 1 156 ? 1.63584 10.84742 18.16006 1.000 33.88676 153 GLU B CA 1
ATOM 2701 C C . GLU B 1 156 ? 0.72618 9.70162 17.75688 1.000 41.30251 153 GLU B C 1
ATOM 2702 O O . GLU B 1 156 ? 0.58037 8.71346 18.48733 1.000 37.24567 153 GLU B O 1
ATOM 2705 N N . ASN B 1 157 ? 0.09660 9.80929 16.60138 1.000 39.31817 154 ASN B N 1
ATOM 2706 C CA . ASN B 1 157 ? -0.91482 8.83419 16.24274 1.000 34.38412 154 ASN B CA 1
ATOM 2707 C C . ASN B 1 157 ? -0.33565 7.62918 15.51215 1.000 32.95547 154 ASN B C 1
ATOM 2708 O O . ASN B 1 157 ? -1.03423 6.63025 15.35089 1.000 38.53974 154 ASN B O 1
ATOM 2713 N N . GLN B 1 158 ? 0.92854 7.67195 15.11842 1.000 31.96063 155 GLN B N 1
ATOM 2714 C CA . GLN B 1 158 ? 1.47809 6.55892 14.35873 1.000 31.36324 155 GLN B CA 1
ATOM 2715 C C . GLN B 1 158 ? 1.39337 5.22482 15.09378 1.000 38.93069 155 GLN B C 1
ATOM 2716 O O . GLN B 1 158 ? 1.02113 4.22558 14.45015 1.000 35.36606 155 GLN B O 1
ATOM 2722 N N . PRO B 1 159 ? 1.73261 5.10592 16.38911 1.000 34.62718 156 PRO B N 1
ATOM 2723 C CA . PRO B 1 159 ? 1.57326 3.78682 17.03144 1.000 30.56327 156 PRO B CA 1
ATOM 2724 C C . PRO B 1 159 ? 0.12444 3.32111 17.06095 1.000 32.33721 156 PRO B C 1
ATOM 2725 O O . PRO B 1 159 ? -0.15237 2.11022 16.96217 1.000 28.69516 156 PRO B O 1
ATOM 2729 N N . LEU B 1 160 ? -0.81537 4.25349 17.18736 1.000 24.51460 157 LEU B N 1
ATOM 2730 C CA . LEU B 1 160 ? -2.22727 3.89475 17.17840 1.000 30.34208 157 LEU B CA 1
ATOM 2731 C C . LEU B 1 160 ? -2.65233 3.31292 15.83158 1.000 33.71537 157 LEU B C 1
ATOM 2732 O O . LEU B 1 160 ? -3.45289 2.36218 15.76689 1.000 27.65505 157 LEU B O 1
ATOM 2737 N N . ILE B 1 161 ? -2.15405 3.89682 14.74170 1.000 29.87612 158 ILE B N 1
ATOM 2738 C CA . ILE B 1 161 ? -2.41239 3.33308 13.42217 1.000 29.33027 158 ILE B CA 1
ATOM 2739 C C . ILE B 1 161 ? -1.63851 2.02825 13.22320 1.000 32.89726 158 ILE B C 1
ATOM 2740 O O . ILE B 1 161 ? -2.12794 1.10416 12.55927 1.000 28.24884 158 ILE B O 1
ATOM 2745 N N . GLU B 1 162 ? -0.43509 1.89271 13.79065 1.000 31.39558 159 GLU B N 1
ATOM 2746 C CA . GLU B 1 162 ? 0.21734 0.59280 13.63177 1.000 32.13926 159 GLU B CA 1
ATOM 2747 C C . GLU B 1 162 ? -0.63954 -0.48413 14.26920 1.000 30.21009 159 GLU B C 1
ATOM 2748 O O . GLU B 1 162 ? -0.77094 -1.58603 13.73231 1.000 30.16145 159 GLU B O 1
ATOM 2754 N N . GLU B 1 163 ? -1.25913 -0.15911 15.40240 1.000 26.83127 160 GLU B N 1
ATOM 2755 C CA . GLU B 1 163 ? -2.17338 -1.06741 16.07465 1.000 27.53593 160 GLU B CA 1
ATOM 2756 C C . GLU B 1 163 ? -3.41293 -1.37586 15.23005 1.000 28.70618 160 GLU B C 1
ATOM 2757 O O . GLU B 1 163 ? -3.83711 -2.53370 15.12473 1.000 24.13396 160 GLU B O 1
ATOM 2763 N N . SER B 1 164 ? -4.03930 -0.35553 14.64918 1.000 29.62513 161 SER B N 1
ATOM 2764 C CA . SER B 1 164 ? -5.22854 -0.64719 13.83678 1.000 28.65495 161 SER B CA 1
ATOM 2765 C C . SER B 1 164 ? -4.86251 -1.37793 12.53256 1.000 25.34484 161 SER B C 1
ATOM 2766 O O . SER B 1 164 ? -5.63174 -2.22312 12.05395 1.000 28.14947 161 SER B O 1
ATOM 2769 N N . MET B 1 165 ? -3.68124 -1.12664 11.97287 1.000 26.43275 162 MET B N 1
ATOM 2770 C CA . MET B 1 165 ? -3.22638 -1.95553 10.84776 1.000 26.92109 162 MET B CA 1
ATOM 2771 C C . MET B 1 165 ? -3.00486 -3.41263 11.25822 1.000 30.07869 162 MET B C 1
ATOM 2772 O O . MET B 1 165 ? -3.42623 -4.32504 10.53231 1.000 26.02383 162 MET B O 1
ATOM 2777 N N . CYS B 1 166 ? -2.30324 -3.66257 12.37518 1.000 25.76318 163 CYS B N 1
ATOM 2778 C CA A CYS B 1 166 ? -2.26787 -5.00845 12.94905 0.542 28.98170 163 CYS B CA 1
ATOM 2779 C CA B CYS B 1 166 ? -2.26594 -5.02142 12.92910 0.458 28.98043 163 CYS B CA 1
ATOM 2780 C C . CYS B 1 166 ? -3.65639 -5.61874 13.05666 1.000 29.31956 163 CYS B C 1
ATOM 2781 O O . CYS B 1 166 ? -3.87116 -6.78809 12.71036 1.000 24.98604 163 CYS B O 1
ATOM 2786 N N . GLN B 1 167 ? -4.59464 -4.86399 13.62816 1.000 24.09558 164 GLN B N 1
ATOM 2787 C CA . GLN B 1 167 ? -5.90848 -5.43428 13.83611 1.000 27.84900 164 GLN B CA 1
ATOM 2788 C C . GLN B 1 167 ? -6.55352 -5.80556 12.51287 1.000 25.24317 164 GLN B C 1
ATOM 2789 O O . GLN B 1 167 ? -7.22321 -6.84237 12.41284 1.000 24.48529 164 GLN B O 1
ATOM 2795 N N . SER B 1 168 ? -6.38716 -4.94677 11.50976 1.000 23.50190 165 SER B N 1
ATOM 2796 C CA . SER B 1 168 ? -6.91787 -5.22490 10.16911 1.000 24.89494 165 SER B CA 1
ATOM 2797 C C . SER B 1 168 ? -6.28715 -6.49271 9.56398 1.000 25.60962 165 SER B C 1
ATOM 2798 O O . SER B 1 168 ? -6.99403 -7.37132 9.02885 1.000 23.42631 165 SER B O 1
ATOM 2801 N N . VAL B 1 169 ? -4.95976 -6.63473 9.70459 1.000 25.54926 166 VAL B N 1
ATOM 2802 C CA . VAL B 1 169 ? -4.27455 -7.83889 9.23436 1.000 22.63533 166 VAL B CA 1
ATOM 2803 C C . VAL B 1 169 ? -4.80216 -9.07625 9.95178 1.000 28.61261 166 VAL B C 1
ATOM 2804 O O . VAL B 1 169 ? -4.99571 -10.14615 9.34526 1.000 24.40597 166 VAL B O 1
ATOM 2808 N N . LYS B 1 170 ? -5.01360 -8.95662 11.25934 1.000 26.51527 167 LYS B N 1
ATOM 2809 C CA . LYS B 1 170 ? -5.56486 -10.03476 12.06312 1.000 26.58764 167 LYS B CA 1
ATOM 2810 C C . LYS B 1 170 ? -6.97081 -10.42819 11.59619 1.000 26.04362 167 LYS B C 1
ATOM 2811 O O . LYS B 1 170 ? -7.33351 -11.61697 11.58682 1.000 23.54887 167 LYS B O 1
ATOM 2817 N N . ALA B 1 171 ? -7.80611 -9.44072 11.27190 1.000 25.61588 168 ALA B N 1
ATOM 2818 C CA . ALA B 1 171 ? -9.12857 -9.79007 10.77127 1.000 25.42637 168 ALA B CA 1
ATOM 2819 C C . ALA B 1 171 ? -9.01070 -10.54699 9.44224 1.000 25.51183 168 ALA B C 1
ATOM 2820 O O . ALA B 1 171 ? -9.71297 -11.55097 9.21274 1.000 25.78235 168 ALA B O 1
ATOM 2822 N N . VAL B 1 172 ? -8.11912 -10.09232 8.55302 1.000 24.77360 169 VAL B N 1
ATOM 2823 C CA . VAL B 1 172 ? -7.98050 -10.81237 7.27069 1.000 23.40134 169 VAL B CA 1
ATOM 2824 C C . VAL B 1 172 ? -7.47049 -12.23154 7.52019 1.000 22.07209 169 VAL B C 1
ATOM 2825 O O . VAL B 1 172 ? -7.95528 -13.20434 6.92044 1.000 24.94019 169 VAL B O 1
ATOM 2829 N N . GLU B 1 173 ? -6.49213 -12.37471 8.42998 1.000 28.75997 170 GLU B N 1
ATOM 2830 C CA . GLU B 1 173 ? -5.98326 -13.69661 8.80618 1.000 27.46448 170 GLU B CA 1
ATOM 2831 C C . GLU B 1 173 ? -7.11064 -14.60051 9.27277 1.000 30.87601 170 GLU B C 1
ATOM 2832 O O . GLU B 1 173 ? -7.17442 -15.78690 8.90049 1.000 28.74444 170 GLU B O 1
ATOM 2838 N N . TYR B 1 174 ? -8.00656 -14.04594 10.10728 1.000 28.38827 171 TYR B N 1
ATOM 2839 C CA . TYR B 1 174 ? -9.16403 -14.78887 10.59159 1.000 31.56138 171 TYR B CA 1
ATOM 2840 C C . TYR B 1 174 ? -10.00045 -15.30256 9.43496 1.000 27.07624 171 TYR B C 1
ATOM 2841 O O . TYR B 1 174 ? -10.41386 -16.46181 9.42159 1.000 26.28916 171 TYR B O 1
ATOM 2850 N N . LEU B 1 175 ? -10.21539 -14.45263 8.42724 1.000 27.76721 172 LEU B N 1
ATOM 2851 C CA . LEU B 1 175 ? -11.01203 -14.86137 7.27035 1.000 28.02826 172 LEU B CA 1
ATOM 2852 C C . LEU B 1 175 ? -10.32414 -15.97424 6.49349 1.000 28.15405 172 LEU B C 1
ATOM 2853 O O . LEU B 1 175 ? -10.95005 -16.98578 6.13849 1.000 33.00795 172 LEU B O 1
ATOM 2858 N N . ILE B 1 176 ? -9.03681 -15.79032 6.19133 1.000 27.55480 173 ILE B N 1
ATOM 2859 C CA . ILE B 1 176 ? -8.34367 -16.77373 5.36442 1.000 34.18818 173 ILE B CA 1
ATOM 2860 C C . ILE B 1 176 ? -8.09569 -18.06023 6.13926 1.000 38.25528 173 ILE B C 1
ATOM 2861 O O . ILE B 1 176 ? -7.79674 -19.08573 5.52966 1.000 43.11167 173 ILE B O 1
ATOM 2866 N N . GLU B 1 177 ? -8.16732 -18.02949 7.47203 1.000 32.67377 174 GLU B N 1
ATOM 2867 C CA . GLU B 1 177 ? -8.19015 -19.25266 8.26401 1.000 33.88816 174 GLU B CA 1
ATOM 2868 C C . GLU B 1 177 ? -9.50187 -20.02294 8.14897 1.000 36.01265 174 GLU B C 1
ATOM 2869 O O . GLU B 1 177 ? -9.63191 -21.06569 8.80021 1.000 39.26055 174 GLU B O 1
ATOM 2875 N N . GLY B 1 178 ? -10.47726 -19.54509 7.37145 1.000 33.71606 175 GLY B N 1
ATOM 2876 C CA . GLY B 1 178 ? -11.70107 -20.28109 7.11916 1.000 35.33124 175 GLY B CA 1
ATOM 2877 C C . GLY B 1 178 ? -12.95590 -19.78129 7.82487 1.000 37.56550 175 GLY B C 1
ATOM 2878 O O . GLY B 1 178 ? -14.01201 -20.39727 7.65489 1.000 47.24353 175 GLY B O 1
ATOM 2879 N N . HIS B 1 179 ? -12.88422 -18.73376 8.63935 1.000 35.48542 176 HIS B N 1
ATOM 2880 C CA . HIS B 1 179 ? -14.06144 -18.16110 9.28708 1.000 37.00169 176 HIS B CA 1
ATOM 2881 C C . HIS B 1 179 ? -14.81468 -17.23866 8.34038 1.000 35.92001 176 HIS B C 1
ATOM 2882 O O . HIS B 1 179 ? -14.22426 -16.63719 7.43316 1.000 31.50493 176 HIS B O 1
ATOM 2889 N N . SER B 1 180 ? -16.13025 -17.12584 8.55544 1.000 29.85135 177 SER B N 1
ATOM 2890 C CA . SER B 1 180 ? -16.92814 -16.22927 7.72045 1.000 31.16986 177 SER B CA 1
ATOM 2891 C C . SER B 1 180 ? -16.72882 -14.75857 8.11407 1.000 29.67316 177 SER B C 1
ATOM 2892 O O . SER B 1 180 ? -16.29305 -14.42774 9.22525 1.000 27.87592 177 SER B O 1
ATOM 2895 N N . PHE B 1 181 ? -17.09135 -13.84847 7.20191 1.000 27.15456 178 PHE B N 1
ATOM 2896 C CA . PHE B 1 181 ? -16.98764 -12.43668 7.57720 1.000 28.19138 178 PHE B CA 1
ATOM 2897 C C . PHE B 1 181 ? -17.90467 -12.11517 8.74428 1.000 26.21450 178 PHE B C 1
ATOM 2898 O O . PHE B 1 181 ? -17.57336 -11.26853 9.59035 1.000 26.74758 178 PHE B O 1
ATOM 2906 N N . VAL B 1 182 ? -19.05628 -12.77517 8.81620 1.000 32.75205 179 VAL B N 1
ATOM 2907 C CA . VAL B 1 182 ? -19.92837 -12.59455 9.97956 1.000 37.03646 179 VAL B CA 1
ATOM 2908 C C . VAL B 1 182 ? -19.23635 -13.04836 11.26141 1.000 30.47032 179 VAL B C 1
ATOM 2909 O O . VAL B 1 182 ? -19.31737 -12.35562 12.29503 1.000 29.09888 179 VAL B O 1
ATOM 2913 N N . ASP B 1 183 ? -18.56066 -14.21804 11.23081 1.000 30.34736 180 ASP B N 1
ATOM 2914 C CA . ASP B 1 183 ? -17.76651 -14.64414 12.38975 1.000 29.35587 180 ASP B CA 1
ATOM 2915 C C . ASP B 1 183 ? -16.70868 -13.59079 12.73593 1.000 32.20808 180 ASP B C 1
ATOM 2916 O O . ASP B 1 183 ? -16.41897 -13.33183 13.91759 1.000 30.05776 180 ASP B O 1
ATOM 2921 N N . ALA B 1 184 ? -16.05756 -13.02476 11.71088 1.000 28.35319 181 ALA B N 1
ATOM 2922 C CA . ALA B 1 184 ? -15.04857 -12.00487 11.97025 1.000 25.50592 181 ALA B CA 1
ATOM 2923 C C . ALA B 1 184 ? -15.67822 -10.77094 12.61619 1.000 25.66709 181 ALA B C 1
ATOM 2924 O O . ALA B 1 184 ? -15.09039 -10.17222 13.51393 1.000 24.31431 181 ALA B O 1
ATOM 2926 N N . MET B 1 185 ? -16.87760 -10.37337 12.18980 1.000 26.19440 182 MET B N 1
ATOM 2927 C CA . MET B 1 185 ? -17.52593 -9.27410 12.90459 1.000 25.75984 182 MET B CA 1
ATOM 2928 C C . MET B 1 185 ? -17.76490 -9.62898 14.36616 1.000 31.54161 182 MET B C 1
ATOM 2929 O O . MET B 1 185 ? -17.51757 -8.79478 15.25465 1.000 24.79380 182 MET B O 1
ATOM 2934 N N . ASN B 1 186 ? -18.24077 -10.85488 14.63368 1.000 28.39024 183 ASN B N 1
ATOM 2935 C CA . ASN B 1 186 ? -18.40136 -11.27608 16.02732 1.000 31.27917 183 ASN B CA 1
ATOM 2936 C C . ASN B 1 186 ? -17.10643 -11.09990 16.80323 1.000 34.79454 183 ASN B C 1
ATOM 2937 O O . ASN B 1 186 ? -17.11447 -10.57609 17.92434 1.000 37.42776 183 ASN B O 1
ATOM 2942 N N . ARG B 1 187 ? -15.96866 -11.45728 16.17994 1.000 35.94175 184 ARG B N 1
ATOM 2943 C CA . ARG B 1 187 ? -14.66197 -11.44702 16.85426 1.000 37.95619 184 ARG B CA 1
ATOM 2944 C C . ARG B 1 187 ? -14.07453 -10.03065 17.02719 1.000 37.96806 184 ARG B C 1
ATOM 2945 O O . ARG B 1 187 ? -13.51796 -9.71693 18.08165 1.000 41.54885 184 ARG B O 1
ATOM 2951 N N . PHE B 1 188 ? -14.21722 -9.14352 16.03640 1.000 35.58397 185 PHE B N 1
ATOM 2952 C CA . PHE B 1 188 ? -13.47318 -7.88588 15.99138 1.000 33.27231 185 PHE B CA 1
ATOM 2953 C C . PHE B 1 188 ? -14.28814 -6.61492 16.23107 1.000 36.31647 185 PHE B C 1
ATOM 2954 O O . PHE B 1 188 ? -13.69131 -5.59280 16.58775 1.000 43.98883 185 PHE B O 1
ATOM 2962 N N . ASN B 1 189 ? -15.61743 -6.64223 16.10028 1.000 34.94919 186 ASN B N 1
ATOM 2963 C CA . ASN B 1 189 ? -16.40809 -5.39360 16.22544 1.000 35.55472 186 ASN B CA 1
ATOM 2964 C C . ASN B 1 189 ? -16.80330 -4.94894 17.65180 1.000 44.53575 186 ASN B C 1
ATOM 2965 O O . ASN B 1 189 ? -17.31717 -3.82840 17.81652 1.000 46.02845 186 ASN B O 1
#

InterPro domains:
  IPR001328 Peptidyl-tRNA hydrolase [MF_00083] (1-178)
  IPR001328 Peptidyl-tRNA hydrolase [PF01195] (3-186)
  IPR001328 Peptidyl-tRNA hydrolase [PTHR17224] (2-186)
  IPR001328 Peptidyl-tRNA hydrolase [TIGR00447] (2-170)
  IPR001328 Peptidyl-tRNA hydrolase [cd00462] (3-173)
  IPR018171 Peptidyl-tRNA hydrolase, conserved site [PS01195] (14-27)
  IPR018171 Peptidyl-tRNA hydrolase, conserved site [PS01196] (107-117)
  IPR036416 Peptidyl-tRNA hydrolase superfamily [G3DSA:3.40.50.1470] (1-186)
  IPR036416 Peptidyl-tRNA hydrolase superfamily [SSF53178] (1-186)